Protein AF-A0A7X2D4R4-F1 (afdb_monomer_lite)

Structure (mmCIF, N/CA/C/O backbone):
data_AF-A0A7X2D4R4-F1
#
_entry.id   AF-A0A7X2D4R4-F1
#
loop_
_atom_site.group_PDB
_atom_site.id
_atom_site.type_symbol
_atom_site.label_atom_id
_atom_site.label_alt_id
_atom_site.label_comp_id
_atom_site.label_asym_id
_atom_site.label_entity_id
_atom_site.label_seq_id
_atom_site.pdbx_PDB_ins_code
_atom_site.Cartn_x
_atom_site.Cartn_y
_atom_site.Cartn_z
_atom_site.occupancy
_atom_site.B_iso_or_equiv
_atom_site.auth_seq_id
_atom_site.auth_comp_id
_atom_site.auth_asym_id
_atom_site.auth_atom_id
_atom_site.pdbx_PDB_model_num
ATOM 1 N N . MET A 1 1 ? 33.527 -30.721 21.668 1.00 37.12 1 MET A N 1
ATOM 2 C CA . MET A 1 1 ? 33.442 -31.700 20.565 1.00 37.12 1 MET A CA 1
ATOM 3 C C . MET A 1 1 ? 32.288 -32.645 20.848 1.00 37.12 1 MET A C 1
ATOM 5 O O . MET A 1 1 ? 32.502 -33.652 21.504 1.00 37.12 1 MET A O 1
ATOM 9 N N . THR A 1 2 ? 31.086 -32.308 20.381 1.00 24.09 2 THR A N 1
ATOM 10 C CA . THR A 1 2 ? 29.978 -33.268 20.263 1.00 24.09 2 THR A CA 1
ATOM 11 C C . THR A 1 2 ? 29.021 -32.726 19.207 1.00 24.09 2 THR A C 1
ATOM 13 O O . THR A 1 2 ? 28.302 -31.760 19.440 1.00 24.09 2 THR A O 1
ATOM 16 N N . SER A 1 3 ? 29.111 -33.288 18.007 1.00 21.28 3 SER A N 1
ATOM 17 C CA . SER A 1 3 ? 28.338 -32.908 16.827 1.00 21.28 3 SER A CA 1
ATOM 18 C C . SER A 1 3 ? 27.030 -33.697 16.812 1.00 21.28 3 SER A C 1
ATOM 20 O O . SER A 1 3 ? 27.071 -34.922 16.892 1.00 21.28 3 SER A O 1
ATOM 22 N N . TYR A 1 4 ? 25.888 -33.027 16.665 1.00 21.45 4 TYR A N 1
ATOM 23 C CA . TYR A 1 4 ? 24.614 -33.676 16.348 1.00 21.45 4 TYR A CA 1
ATOM 24 C C . TYR A 1 4 ? 24.105 -33.158 15.001 1.00 21.45 4 TYR A C 1
ATOM 26 O O . TYR A 1 4 ? 23.737 -31.996 14.854 1.00 21.45 4 TYR A O 1
ATOM 34 N N . HIS A 1 5 ? 24.128 -34.046 14.007 1.00 22.91 5 HIS A N 1
ATOM 35 C CA . HIS A 1 5 ? 23.509 -33.867 12.698 1.00 22.91 5 HIS A CA 1
ATOM 36 C C . HIS A 1 5 ? 22.013 -34.187 12.786 1.00 22.91 5 HIS A C 1
ATOM 38 O O . HIS A 1 5 ? 21.652 -35.283 13.213 1.00 22.91 5 HIS A O 1
ATOM 44 N N . PHE A 1 6 ? 21.153 -33.289 12.301 1.00 22.42 6 PHE A N 1
ATOM 45 C CA . PHE A 1 6 ? 19.755 -33.606 12.003 1.00 22.42 6 PHE A CA 1
ATOM 46 C C . PHE A 1 6 ? 19.573 -33.810 10.493 1.00 22.42 6 PHE A C 1
ATOM 48 O O . PHE A 1 6 ? 19.886 -32.940 9.682 1.00 22.42 6 PHE A O 1
ATOM 55 N N . ARG A 1 7 ? 19.098 -35.008 10.131 1.00 22.28 7 ARG A N 1
ATOM 56 C CA . ARG A 1 7 ? 18.704 -35.421 8.778 1.00 22.28 7 ARG A CA 1
ATOM 57 C C . ARG A 1 7 ? 17.321 -34.863 8.445 1.00 22.28 7 ARG A C 1
ATOM 59 O O . ARG A 1 7 ? 16.380 -35.062 9.207 1.00 22.28 7 ARG A O 1
ATOM 66 N N . VAL A 1 8 ? 17.192 -34.279 7.258 1.00 24.03 8 VAL A N 1
ATOM 67 C CA . VAL A 1 8 ? 15.909 -33.985 6.608 1.00 24.03 8 VAL A CA 1
ATOM 68 C C . VAL A 1 8 ? 15.404 -35.261 5.926 1.00 24.03 8 VAL A C 1
ATOM 70 O O . VAL A 1 8 ? 16.125 -35.879 5.143 1.00 24.03 8 VAL A O 1
ATOM 73 N N . SER A 1 9 ? 14.174 -35.667 6.244 1.00 24.47 9 SER A N 1
ATOM 74 C CA . SER A 1 9 ? 13.463 -36.782 5.611 1.00 24.47 9 SER A CA 1
ATOM 75 C C . SER A 1 9 ? 12.526 -36.245 4.530 1.00 24.47 9 SER A C 1
ATOM 77 O O . SER A 1 9 ? 11.587 -35.516 4.831 1.00 24.47 9 SER A O 1
ATOM 79 N N . SER A 1 10 ? 12.776 -36.630 3.279 1.00 24.28 10 SER A N 1
ATOM 80 C CA . SER A 1 10 ? 11.906 -36.427 2.118 1.00 24.28 10 SER A CA 1
ATOM 81 C C . SER A 1 10 ? 11.162 -37.722 1.779 1.00 24.28 10 SER A C 1
ATOM 83 O O . SER A 1 10 ? 11.779 -38.788 1.833 1.00 24.28 10 SER A O 1
ATOM 85 N N . ARG A 1 11 ? 9.861 -37.607 1.435 1.00 25.59 11 ARG A N 1
ATOM 86 C CA . ARG A 1 11 ? 8.926 -38.564 0.761 1.00 25.59 11 ARG A CA 1
ATOM 87 C C . ARG A 1 11 ? 7.497 -38.242 1.254 1.00 25.59 11 ARG A C 1
ATOM 89 O O . ARG A 1 11 ? 7.349 -38.016 2.443 1.00 25.59 11 ARG A O 1
ATOM 96 N N . VAL A 1 12 ? 6.394 -38.168 0.497 1.00 26.44 12 VAL A N 1
ATOM 97 C CA . VAL A 1 12 ? 5.886 -38.686 -0.804 1.00 26.44 12 VAL A CA 1
ATOM 98 C C . VAL A 1 12 ? 4.781 -37.663 -1.223 1.00 26.44 12 VAL A C 1
ATOM 100 O O . VAL A 1 12 ? 4.173 -37.073 -0.341 1.00 26.44 12 VAL A O 1
ATOM 103 N N . SER A 1 13 ? 4.455 -37.326 -2.476 1.00 27.17 13 SER A N 1
ATOM 104 C CA . SER A 1 13 ? 3.891 -38.206 -3.503 1.00 27.17 13 SER A CA 1
ATOM 105 C C . SER A 1 13 ? 3.821 -37.526 -4.880 1.00 27.17 13 SER A C 1
ATOM 107 O O . SER A 1 13 ? 3.275 -36.439 -5.040 1.00 27.17 13 SER A O 1
ATOM 109 N N . GLU A 1 14 ? 4.376 -38.211 -5.883 1.00 27.12 14 GLU A N 1
ATOM 110 C CA . GLU A 1 14 ? 4.026 -38.066 -7.296 1.00 27.12 14 GLU A CA 1
ATOM 111 C C . GLU A 1 14 ? 2.711 -38.818 -7.562 1.00 27.12 14 GLU A C 1
ATOM 113 O O . GLU A 1 14 ? 2.586 -39.990 -7.203 1.00 27.12 14 GLU A O 1
ATOM 118 N N . ALA A 1 15 ? 1.797 -38.203 -8.311 1.00 27.41 15 ALA A N 1
ATOM 119 C CA . ALA A 1 15 ? 0.863 -38.914 -9.179 1.00 27.41 15 ALA A CA 1
ATOM 120 C C . ALA A 1 15 ? 1.041 -38.369 -10.603 1.00 27.41 15 ALA A C 1
ATOM 122 O O . ALA A 1 15 ? 0.914 -37.175 -10.862 1.00 27.41 15 ALA A O 1
ATOM 123 N N . ARG A 1 16 ? 1.438 -39.264 -11.511 1.00 30.30 16 ARG A N 1
ATOM 124 C CA . ARG A 1 16 ? 1.811 -38.990 -12.903 1.00 30.30 16 ARG A CA 1
ATOM 125 C C . ARG A 1 16 ? 0.634 -39.178 -13.874 1.00 30.30 16 ARG A C 1
ATOM 127 O O . ARG A 1 16 ? -0.230 -40.015 -13.637 1.00 30.30 16 ARG A O 1
ATOM 134 N N . ARG A 1 17 ? 0.873 -38.628 -15.076 1.00 28.97 17 ARG A N 1
ATOM 135 C CA . ARG A 1 17 ? 0.458 -39.041 -16.443 1.00 28.97 17 ARG A CA 1
ATOM 136 C C . ARG A 1 17 ? -0.776 -38.307 -16.983 1.00 28.97 17 ARG A C 1
ATOM 138 O O . ARG A 1 17 ? -1.818 -38.318 -16.359 1.00 28.97 17 ARG A O 1
ATOM 145 N N . GLY A 1 18 ? -0.739 -37.714 -18.173 1.00 24.48 18 GLY A N 1
ATOM 146 C CA . GLY A 1 18 ? 0.340 -37.613 -19.154 1.00 24.48 18 GLY A CA 1
ATOM 147 C C . GLY A 1 18 ? -0.196 -37.076 -20.476 1.00 24.48 18 GLY A C 1
ATOM 148 O O . GLY A 1 18 ? -1.324 -37.392 -20.822 1.00 24.48 18 GLY A O 1
ATOM 149 N N . ILE A 1 19 ? 0.608 -36.314 -21.222 1.00 29.55 19 ILE A N 1
ATOM 150 C CA . ILE A 1 19 ? 0.409 -36.086 -22.660 1.00 29.55 19 ILE A CA 1
ATOM 151 C C . ILE A 1 19 ? 1.782 -36.080 -23.350 1.00 29.55 19 ILE A C 1
ATOM 153 O O . ILE A 1 19 ? 2.782 -35.602 -22.819 1.00 29.55 19 ILE A O 1
ATOM 157 N N . SER A 1 20 ? 1.781 -36.735 -24.506 1.00 26.33 20 SER A N 1
ATOM 158 C CA . SER A 1 20 ? 2.872 -37.198 -25.360 1.00 26.33 20 SER A CA 1
ATOM 159 C C . SER A 1 20 ? 3.825 -36.112 -25.888 1.00 26.33 20 SER A C 1
ATOM 161 O O . SER A 1 20 ? 3.402 -35.031 -26.289 1.00 26.33 20 SER A O 1
ATOM 163 N N . ARG A 1 21 ? 5.119 -36.463 -25.972 1.00 28.17 21 ARG A N 1
ATOM 164 C CA . ARG A 1 21 ? 6.150 -35.787 -26.775 1.00 28.17 21 ARG A CA 1
ATOM 165 C C . ARG A 1 21 ? 6.205 -36.405 -28.177 1.00 28.17 21 ARG A C 1
ATOM 167 O O . ARG A 1 21 ? 6.625 -37.548 -28.317 1.00 28.17 21 ARG A O 1
ATOM 174 N N . SER A 1 22 ? 5.910 -35.612 -29.202 1.00 26.92 22 SER A N 1
ATOM 175 C CA . SER A 1 22 ? 6.381 -35.764 -30.592 1.00 26.92 22 SER A CA 1
ATOM 176 C C . SER A 1 22 ? 6.018 -34.445 -31.294 1.00 26.92 22 SER A C 1
ATOM 178 O O . SER A 1 22 ? 4.856 -34.072 -31.257 1.00 26.92 22 SER A O 1
ATOM 180 N N . LEU A 1 23 ? 6.896 -33.609 -31.843 1.00 28.47 23 LEU A N 1
ATOM 181 C CA . LEU A 1 23 ? 7.904 -33.849 -32.869 1.00 28.47 23 LEU A CA 1
ATOM 182 C C . LEU A 1 23 ? 8.897 -32.670 -32.849 1.00 28.47 23 LEU A C 1
ATOM 184 O O . LEU A 1 23 ? 8.493 -31.513 -32.898 1.00 28.47 23 LEU A O 1
ATOM 188 N N . LEU A 1 24 ? 10.192 -32.974 -32.827 1.00 28.48 24 LEU A N 1
ATOM 189 C CA . LEU A 1 24 ? 11.270 -32.055 -33.191 1.00 28.48 24 LEU A CA 1
ATOM 190 C C . LEU A 1 24 ? 11.817 -32.518 -34.543 1.00 28.48 24 LEU A C 1
ATOM 192 O O . LEU A 1 24 ? 12.316 -33.638 -34.638 1.00 28.48 24 LEU A O 1
ATOM 196 N N . ARG A 1 25 ? 11.779 -31.653 -35.561 1.00 27.53 25 ARG A N 1
ATOM 197 C CA . ARG A 1 25 ? 12.776 -31.633 -36.642 1.00 27.53 25 ARG A CA 1
ATOM 198 C C . ARG A 1 25 ? 13.038 -30.186 -37.098 1.00 27.53 25 ARG A C 1
ATOM 200 O O . ARG A 1 25 ? 12.079 -29.424 -37.194 1.00 27.53 25 ARG A O 1
ATOM 207 N N . PRO A 1 26 ? 14.305 -29.810 -37.364 1.00 36.56 26 PRO A N 1
ATOM 208 C CA . PRO A 1 26 ? 14.711 -28.456 -37.737 1.00 36.56 26 PRO A CA 1
ATOM 209 C C . PRO A 1 26 ? 14.928 -28.308 -39.253 1.00 36.56 26 PRO A C 1
ATOM 211 O O . PRO A 1 26 ? 15.355 -29.262 -39.900 1.00 36.56 26 PRO A O 1
ATOM 214 N N . SER A 1 27 ? 14.738 -27.099 -39.798 1.00 29.39 27 SER A N 1
ATOM 215 C CA . SER A 1 27 ? 15.366 -26.659 -41.060 1.00 29.39 27 SER A CA 1
ATOM 216 C C . SER A 1 27 ? 15.054 -25.191 -41.392 1.00 29.39 27 SER A C 1
ATOM 218 O O . SER A 1 27 ? 13.883 -24.847 -41.530 1.00 29.39 27 SER A O 1
ATOM 220 N N . GLY A 1 28 ? 16.085 -24.368 -41.635 1.00 27.88 28 GLY A N 1
ATOM 221 C CA . GLY A 1 28 ? 15.989 -23.161 -42.482 1.00 27.88 28 GLY A CA 1
ATOM 222 C C . GLY A 1 28 ? 16.608 -21.876 -41.899 1.00 27.88 28 GLY A C 1
ATOM 223 O O . GLY A 1 28 ? 16.329 -21.579 -40.746 1.00 27.88 28 GLY A O 1
ATOM 224 N N . PRO A 1 29 ? 17.450 -21.117 -42.640 1.00 31.70 29 PRO A N 1
ATOM 225 C CA . PRO A 1 29 ? 18.524 -20.303 -42.057 1.00 31.70 29 PRO A CA 1
ATOM 226 C C . PRO A 1 29 ? 18.178 -18.834 -41.756 1.00 31.70 29 PRO A C 1
ATOM 228 O O . PRO A 1 29 ? 17.391 -18.192 -42.452 1.00 31.70 29 PRO A O 1
ATOM 231 N N . CYS A 1 30 ? 18.893 -18.285 -40.767 1.00 25.64 30 CYS A N 1
ATOM 232 C CA . CYS A 1 30 ? 18.993 -16.861 -40.456 1.00 25.64 30 CYS A CA 1
ATOM 233 C C . CYS A 1 30 ? 19.495 -16.049 -41.659 1.00 25.64 30 CYS A C 1
ATOM 235 O O . CYS A 1 30 ? 20.586 -16.297 -42.174 1.00 25.64 30 CYS A O 1
ATOM 237 N N . ARG A 1 31 ? 18.741 -15.017 -42.050 1.00 27.00 31 ARG A N 1
ATOM 238 C CA . ARG A 1 31 ? 19.250 -13.919 -42.877 1.00 27.00 31 ARG A CA 1
ATOM 239 C C . ARG A 1 31 ? 19.578 -12.729 -41.985 1.00 27.00 31 ARG A C 1
ATOM 241 O O . ARG A 1 31 ? 18.693 -12.137 -41.377 1.00 27.00 31 ARG A O 1
ATOM 248 N N . HIS A 1 32 ? 20.860 -12.385 -41.943 1.00 26.77 32 HIS A N 1
ATOM 249 C CA . HIS A 1 32 ? 21.340 -11.085 -41.496 1.00 26.77 32 HIS A CA 1
ATOM 250 C C . HIS A 1 32 ? 20.819 -9.999 -42.443 1.00 26.77 32 HIS A C 1
ATOM 252 O O . HIS A 1 32 ? 21.019 -10.095 -43.654 1.00 26.77 32 HIS A O 1
ATOM 258 N N . VAL A 1 33 ? 20.203 -8.953 -41.894 1.00 27.52 33 VAL A N 1
ATOM 259 C CA . VAL A 1 33 ? 20.010 -7.686 -42.605 1.00 27.52 33 VAL A CA 1
ATOM 260 C C . VAL A 1 33 ? 20.671 -6.589 -41.782 1.00 27.52 33 VAL A C 1
ATOM 262 O O . VAL A 1 33 ? 20.267 -6.285 -40.664 1.00 27.52 33 VAL A O 1
ATOM 265 N N . ASN A 1 34 ? 21.742 -6.058 -42.362 1.00 24.80 34 ASN A N 1
ATOM 266 C CA . ASN A 1 34 ? 22.473 -4.874 -41.941 1.00 24.80 34 ASN A CA 1
ATOM 267 C C . ASN A 1 34 ? 21.672 -3.638 -42.367 1.00 24.80 34 ASN A C 1
ATOM 269 O O . ASN A 1 34 ? 21.411 -3.493 -43.560 1.00 24.80 34 ASN A O 1
ATOM 273 N N . LEU A 1 35 ? 21.349 -2.728 -41.447 1.00 27.75 35 LEU A N 1
ATOM 274 C CA . LEU A 1 35 ? 20.969 -1.358 -41.799 1.00 27.75 35 LEU A CA 1
ATOM 275 C C . LEU A 1 35 ? 21.645 -0.373 -40.839 1.00 27.75 35 LEU A C 1
ATOM 277 O O . LEU A 1 35 ? 21.372 -0.347 -39.640 1.00 27.75 35 LEU A O 1
ATOM 281 N N . SER A 1 36 ? 22.563 0.412 -41.400 1.00 27.75 36 SER A N 1
ATOM 282 C CA . SER A 1 36 ? 23.185 1.587 -40.784 1.00 27.75 36 SER A CA 1
ATOM 283 C C . SER A 1 36 ? 22.278 2.830 -40.927 1.00 27.75 36 SER A C 1
ATOM 285 O O . SER A 1 36 ? 21.388 2.828 -41.778 1.00 27.75 36 SER A O 1
ATOM 287 N N . PRO A 1 37 ? 22.479 3.893 -40.119 1.00 31.06 37 PRO A N 1
ATOM 288 C CA . PRO A 1 37 ? 21.464 4.918 -39.852 1.00 31.06 37 PRO A CA 1
ATOM 289 C C . PRO A 1 37 ? 21.751 6.263 -40.537 1.00 31.06 37 PRO A C 1
ATOM 291 O O . PRO A 1 37 ? 22.897 6.690 -40.515 1.00 31.06 37 PRO A O 1
ATOM 294 N N . LEU A 1 38 ? 20.732 6.982 -41.031 1.00 24.83 38 LEU A N 1
ATOM 295 C CA . LEU A 1 38 ? 20.760 8.427 -41.370 1.00 24.83 38 LEU A CA 1
ATOM 296 C C . LEU A 1 38 ? 19.303 8.970 -41.496 1.00 24.83 38 LEU A C 1
ATOM 298 O O . LEU A 1 38 ? 18.406 8.167 -41.741 1.00 24.83 38 LEU A O 1
ATOM 302 N N . PRO A 1 39 ? 19.035 10.297 -41.494 1.00 26.58 39 PRO A N 1
ATOM 303 C CA . PRO A 1 39 ? 19.236 11.291 -40.432 1.00 26.58 39 PRO A CA 1
ATOM 304 C C . PRO A 1 39 ? 17.936 12.088 -40.095 1.00 26.58 39 PRO A C 1
ATOM 306 O O . PRO A 1 39 ? 16.945 12.049 -40.819 1.00 26.58 39 PRO A O 1
ATOM 309 N N . CYS A 1 40 ? 17.951 12.851 -38.995 1.00 22.72 40 CYS A N 1
ATOM 310 C CA . CYS A 1 40 ? 16.898 13.801 -38.581 1.00 22.72 40 CYS A CA 1
ATOM 311 C C . CYS A 1 40 ? 16.826 15.069 -39.461 1.00 22.72 40 CYS A C 1
ATOM 313 O O . CYS A 1 40 ? 17.884 15.534 -39.878 1.00 22.72 40 CYS A O 1
ATOM 315 N N . ALA A 1 41 ? 15.630 15.684 -39.604 1.00 24.00 41 ALA A N 1
ATOM 316 C CA . ALA A 1 41 ? 15.275 17.106 -39.317 1.00 24.00 41 ALA A CA 1
ATOM 317 C C . ALA A 1 41 ? 13.787 17.414 -39.746 1.00 24.00 41 ALA A C 1
ATOM 319 O O . ALA A 1 41 ? 13.119 16.486 -40.191 1.00 24.00 41 ALA A O 1
ATOM 320 N N . PRO A 1 42 ? 13.193 18.625 -39.563 1.00 32.38 42 PRO A N 1
ATOM 321 C CA . PRO A 1 42 ? 12.187 18.884 -38.512 1.00 32.38 42 PRO A CA 1
ATOM 322 C C . PRO A 1 42 ? 10.896 19.625 -38.966 1.00 32.38 42 PRO A C 1
ATOM 324 O O . PRO A 1 42 ? 10.883 20.301 -39.987 1.00 32.38 42 PRO A O 1
ATOM 327 N N . SER A 1 43 ? 9.837 19.603 -38.147 1.00 23.62 43 SER A N 1
ATOM 328 C CA . SER A 1 43 ? 8.766 20.630 -38.033 1.00 23.62 43 SER A CA 1
ATOM 329 C C . SER A 1 43 ? 7.692 20.120 -37.054 1.00 23.62 43 SER A C 1
ATOM 331 O O . SER A 1 43 ? 7.588 18.918 -36.851 1.00 23.62 43 SER A O 1
ATOM 333 N N . ALA A 1 44 ? 6.824 20.891 -36.405 1.00 23.98 44 ALA A N 1
ATOM 334 C CA . ALA A 1 44 ? 6.825 22.237 -35.843 1.00 23.98 44 ALA A CA 1
ATOM 335 C C . ALA A 1 44 ? 5.673 22.242 -34.795 1.00 23.98 44 ALA A C 1
ATOM 337 O O . ALA A 1 44 ? 4.728 21.468 -34.906 1.00 23.98 44 ALA A O 1
ATOM 338 N N . PHE A 1 45 ? 5.809 23.079 -33.766 1.00 23.77 45 PHE A N 1
ATOM 339 C CA . PHE A 1 45 ? 4.924 23.348 -32.605 1.00 23.77 45 PHE A CA 1
ATOM 340 C C . PHE A 1 45 ? 3.453 23.733 -32.978 1.00 23.77 45 PHE A C 1
ATOM 342 O O . PHE A 1 45 ? 3.266 24.020 -34.162 1.00 23.77 45 PHE A O 1
ATOM 349 N N . PRO A 1 46 ? 2.433 23.877 -32.059 1.00 31.69 46 PRO A N 1
ATOM 350 C CA . PRO A 1 46 ? 2.572 24.466 -30.699 1.00 31.69 46 PRO A CA 1
ATOM 351 C C . PRO A 1 46 ? 1.554 24.172 -29.517 1.00 31.69 46 PRO A C 1
ATOM 353 O O . PRO A 1 46 ? 0.428 23.736 -29.727 1.00 31.69 46 PRO A O 1
ATOM 356 N N . TRP A 1 47 ? 1.975 24.598 -28.292 1.00 24.62 47 TRP A N 1
ATOM 357 C CA . TRP A 1 47 ? 1.264 25.031 -27.030 1.00 24.62 47 TRP A CA 1
ATOM 358 C C . TRP A 1 47 ? 0.715 24.008 -25.986 1.00 24.62 47 TRP A C 1
ATOM 360 O O . TRP A 1 47 ? 0.313 22.919 -26.370 1.00 24.62 47 TRP A O 1
ATOM 370 N N . PRO A 1 48 ? 0.492 24.384 -24.688 1.00 32.62 48 PRO A N 1
ATOM 371 C CA . PRO A 1 48 ? 1.304 25.178 -23.732 1.00 32.62 48 PRO A CA 1
ATOM 372 C C . PRO A 1 48 ? 1.371 24.579 -22.288 1.00 32.62 48 PRO A C 1
ATOM 374 O O . PRO A 1 48 ? 0.385 24.045 -21.800 1.00 32.62 48 PRO A O 1
ATOM 377 N N . THR A 1 49 ? 2.457 24.807 -21.528 1.00 29.03 49 THR A N 1
ATOM 378 C CA . THR A 1 49 ? 2.461 24.812 -20.035 1.00 29.03 49 THR A CA 1
ATOM 379 C C . THR A 1 49 ? 3.659 25.613 -19.489 1.00 29.03 49 THR A C 1
ATOM 381 O O . THR A 1 49 ? 4.770 25.449 -19.988 1.00 29.03 49 THR A O 1
ATOM 384 N N . GLY A 1 50 ? 3.470 26.434 -18.447 1.00 23.12 50 GLY A N 1
ATOM 385 C CA . GLY A 1 50 ? 4.5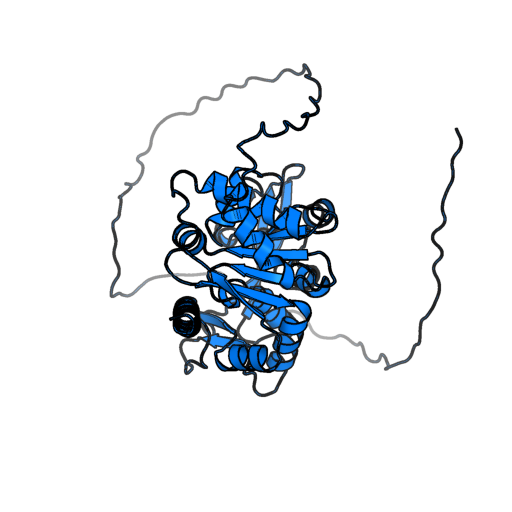44 26.915 -17.546 1.00 23.12 50 GLY A CA 1
ATOM 386 C C . GLY A 1 50 ? 4.457 26.211 -16.175 1.00 23.12 50 GLY A C 1
ATOM 387 O O . GLY A 1 50 ? 3.389 25.655 -15.907 1.00 23.12 50 GLY A O 1
ATOM 388 N N . PRO A 1 51 ? 5.509 26.206 -15.312 1.00 30.44 51 PRO A N 1
ATOM 389 C CA . PRO A 1 51 ? 6.302 27.391 -14.940 1.00 30.44 51 PRO A CA 1
ATOM 390 C C . PRO A 1 51 ? 7.856 27.265 -14.921 1.00 30.44 51 PRO A C 1
ATOM 392 O O . PRO A 1 51 ? 8.427 26.211 -14.676 1.00 30.44 51 PRO A O 1
ATOM 395 N N . VAL A 1 52 ? 8.481 28.432 -15.155 1.00 24.36 52 VAL A N 1
ATOM 396 C CA . VAL A 1 52 ? 9.800 29.018 -14.781 1.00 24.36 52 VAL A CA 1
ATOM 397 C C . VAL A 1 52 ? 11.110 28.196 -14.849 1.00 24.36 52 VAL A C 1
ATOM 399 O O . VAL A 1 52 ? 11.398 27.326 -14.036 1.00 24.36 52 VAL A O 1
ATOM 402 N N . MET A 1 53 ? 11.972 28.644 -15.777 1.00 25.05 53 MET A N 1
ATOM 403 C CA . MET A 1 53 ? 13.394 28.323 -15.986 1.00 25.05 53 MET A CA 1
ATOM 404 C C . MET A 1 53 ? 14.353 29.049 -15.017 1.00 25.05 53 MET A C 1
ATOM 406 O O . MET A 1 53 ? 14.178 30.237 -14.757 1.00 25.05 53 MET A O 1
ATOM 410 N N . MET A 1 54 ? 15.492 28.414 -14.708 1.00 21.19 54 MET A N 1
ATOM 411 C CA . MET A 1 54 ? 16.798 29.097 -14.666 1.00 21.19 54 MET A CA 1
ATOM 412 C C . MET A 1 54 ? 17.692 28.568 -15.799 1.00 21.19 54 MET A C 1
ATOM 414 O O . MET A 1 54 ? 17.818 27.363 -16.002 1.00 21.19 54 MET A O 1
ATOM 418 N N . ARG A 1 55 ? 18.276 29.496 -16.569 1.00 25.70 55 ARG A N 1
ATOM 419 C CA . ARG A 1 55 ? 19.166 29.248 -17.716 1.00 25.70 55 ARG A CA 1
ATOM 420 C C . ARG A 1 55 ? 20.586 28.929 -17.239 1.00 25.70 55 ARG A C 1
ATOM 422 O O . ARG A 1 55 ? 21.131 29.681 -16.440 1.00 25.70 55 ARG A O 1
ATOM 429 N N . VAL A 1 56 ? 21.220 27.914 -17.827 1.00 26.69 56 VAL A N 1
ATOM 430 C CA . VAL A 1 56 ? 22.675 27.693 -17.734 1.00 26.69 56 VAL A CA 1
ATOM 431 C C . VAL A 1 56 ? 23.278 27.816 -19.134 1.00 26.69 56 VAL A C 1
ATOM 433 O O . VAL A 1 56 ? 22.843 27.152 -20.074 1.00 26.69 56 VAL A O 1
ATOM 436 N N . GLY A 1 57 ? 24.231 28.740 -19.277 1.00 24.77 57 GLY A N 1
ATOM 437 C CA . GLY A 1 57 ? 24.974 29.007 -20.506 1.00 24.77 57 GLY A CA 1
ATOM 438 C C . GLY A 1 57 ? 26.068 27.969 -20.780 1.00 24.77 57 GLY A C 1
ATOM 439 O O . GLY A 1 57 ? 26.548 27.291 -19.877 1.00 24.77 57 GLY A O 1
ATOM 440 N N . ARG A 1 58 ? 26.448 27.854 -22.058 1.00 26.25 58 ARG A N 1
ATOM 441 C CA . ARG A 1 58 ? 27.499 26.957 -22.571 1.00 26.25 58 ARG A CA 1
ATOM 442 C C . ARG A 1 58 ? 28.883 27.241 -21.949 1.00 26.25 58 ARG A C 1
ATOM 444 O O . ARG A 1 58 ? 29.180 28.406 -21.683 1.00 26.25 58 ARG A O 1
ATOM 451 N N . PRO A 1 59 ? 29.762 26.229 -21.814 1.00 27.30 59 PRO A N 1
ATOM 452 C CA . PRO A 1 59 ? 31.116 26.418 -21.301 1.00 27.30 59 PRO A CA 1
ATOM 453 C C . PRO A 1 59 ? 32.065 26.993 -22.368 1.00 27.30 59 PRO A C 1
ATOM 455 O O . PRO A 1 59 ? 31.949 26.687 -23.557 1.00 27.30 59 PRO A O 1
ATOM 458 N N . ARG A 1 60 ? 33.029 27.810 -21.922 1.00 25.09 60 ARG A N 1
ATOM 459 C CA . ARG A 1 60 ? 34.244 28.188 -22.666 1.00 25.09 60 ARG A CA 1
ATOM 460 C C . ARG A 1 60 ? 35.436 27.361 -22.172 1.00 25.09 60 ARG A C 1
ATOM 462 O O . ARG A 1 60 ? 35.467 26.933 -21.025 1.00 25.09 60 ARG A O 1
ATOM 469 N N . ALA A 1 61 ? 36.381 27.152 -23.082 1.00 25.44 61 ALA A N 1
ATOM 470 C CA . ALA A 1 61 ? 37.598 26.363 -22.939 1.00 25.44 61 ALA A CA 1
ATOM 471 C C . ALA A 1 61 ? 38.660 26.980 -22.007 1.00 25.44 61 ALA A C 1
ATOM 473 O O . ALA A 1 61 ? 38.745 28.202 -21.898 1.00 25.44 61 ALA A O 1
ATOM 474 N N . GLY A 1 62 ? 39.532 26.111 -21.476 1.00 23.41 62 GLY A N 1
ATOM 475 C CA . GLY A 1 62 ? 40.897 26.438 -21.043 1.00 23.41 62 GLY A CA 1
ATOM 476 C C . GLY A 1 62 ? 41.204 26.157 -19.568 1.00 23.41 62 GLY A C 1
ATOM 477 O O . GLY A 1 62 ? 40.692 26.865 -18.711 1.00 23.41 62 GLY A O 1
ATOM 478 N N . ALA A 1 63 ? 42.058 25.156 -19.309 1.00 25.44 63 ALA A N 1
ATOM 479 C CA . ALA A 1 63 ? 43.251 25.212 -18.439 1.00 25.44 63 ALA A CA 1
ATOM 480 C C . ALA A 1 63 ? 43.583 23.845 -17.797 1.00 25.44 63 ALA A C 1
ATOM 482 O O . ALA A 1 63 ? 42.876 23.351 -16.927 1.00 25.44 63 ALA A O 1
ATOM 483 N N . GLU A 1 64 ? 44.678 23.277 -18.303 1.00 25.05 64 GLU A N 1
ATOM 484 C CA . GLU A 1 64 ? 45.778 22.579 -17.620 1.00 25.05 64 GLU A CA 1
ATOM 485 C C . GLU A 1 64 ? 45.520 21.476 -16.579 1.00 25.05 64 GLU A C 1
ATOM 487 O O . GLU A 1 64 ? 45.011 21.665 -15.478 1.00 25.05 64 GLU A O 1
ATOM 492 N N . ALA A 1 65 ? 46.054 20.307 -16.936 1.00 24.52 65 ALA A N 1
ATOM 493 C CA . ALA A 1 65 ? 46.331 19.181 -16.069 1.00 24.52 65 ALA A CA 1
ATOM 494 C C . ALA A 1 65 ? 47.522 19.457 -15.138 1.00 24.52 65 ALA A C 1
ATOM 496 O O . ALA A 1 65 ? 48.566 19.927 -15.590 1.00 24.52 65 ALA A O 1
ATOM 497 N N . ARG A 1 66 ? 47.418 19.006 -13.884 1.00 23.86 66 ARG A N 1
ATOM 498 C CA . ARG A 1 66 ? 48.551 18.444 -13.140 1.00 23.86 66 ARG A CA 1
ATOM 499 C C . ARG A 1 66 ? 48.099 17.215 -12.365 1.00 23.86 66 ARG A C 1
ATOM 501 O O . ARG A 1 66 ? 47.120 17.249 -11.626 1.00 23.86 66 ARG A O 1
ATOM 508 N N . ALA A 1 67 ? 48.819 16.132 -12.619 1.00 23.36 67 ALA A N 1
ATOM 509 C CA . ALA A 1 67 ? 48.808 14.913 -11.842 1.00 23.36 67 ALA A CA 1
ATOM 510 C C . ALA A 1 67 ? 49.626 15.139 -10.571 1.00 23.36 67 ALA A C 1
ATOM 512 O O . ALA A 1 67 ? 50.703 15.717 -10.668 1.00 23.36 67 ALA A O 1
ATOM 513 N N . ASP A 1 68 ? 49.154 14.625 -9.439 1.00 23.27 68 ASP A N 1
ATOM 514 C CA . ASP A 1 68 ? 50.032 14.266 -8.333 1.00 23.27 68 ASP A CA 1
ATOM 515 C C . ASP A 1 68 ? 49.576 12.940 -7.725 1.00 23.27 68 ASP A C 1
ATOM 517 O O . ASP A 1 68 ? 48.449 12.755 -7.261 1.00 23.27 68 ASP A O 1
ATOM 521 N N . THR A 1 69 ? 50.501 11.996 -7.812 1.00 23.41 69 THR A N 1
ATOM 522 C CA . THR A 1 69 ? 50.496 10.657 -7.242 1.00 23.41 69 THR A CA 1
ATOM 523 C C . THR A 1 69 ? 50.748 10.759 -5.744 1.00 23.41 69 THR A C 1
ATOM 525 O O . THR A 1 69 ? 51.807 11.246 -5.362 1.00 23.41 69 THR A O 1
ATOM 528 N N . VAL A 1 70 ? 49.875 10.215 -4.890 1.00 23.88 70 VAL A N 1
ATOM 529 C CA . VAL A 1 70 ? 50.287 9.813 -3.533 1.00 23.88 70 VAL A CA 1
ATOM 530 C C . VAL A 1 70 ? 49.627 8.489 -3.150 1.00 23.88 70 VAL A C 1
ATOM 532 O O . VAL A 1 70 ? 48.408 8.341 -3.139 1.00 23.88 70 VAL A O 1
ATOM 535 N N . MET A 1 71 ? 50.498 7.520 -2.873 1.00 21.94 71 MET A N 1
ATOM 536 C CA . MET A 1 71 ? 50.229 6.175 -2.376 1.00 21.94 71 MET A CA 1
ATOM 537 C C . MET A 1 71 ? 49.703 6.169 -0.930 1.00 21.94 71 MET A C 1
ATOM 539 O O . MET A 1 71 ? 49.978 7.066 -0.139 1.00 21.94 71 MET A O 1
ATOM 543 N N . SER A 1 72 ? 48.987 5.088 -0.614 1.00 24.88 72 SER A N 1
ATOM 544 C CA . SER A 1 72 ? 48.455 4.677 0.696 1.00 24.88 72 SER A CA 1
ATOM 545 C C . SER A 1 72 ? 49.506 4.641 1.826 1.00 24.88 72 SER A C 1
ATOM 547 O O . SER A 1 72 ? 50.704 4.547 1.549 1.00 24.88 72 SER A O 1
ATOM 549 N N . PRO A 1 73 ? 49.074 4.602 3.104 1.00 25.58 73 PRO A N 1
ATOM 550 C CA . PRO A 1 73 ? 49.249 3.329 3.808 1.00 25.58 73 PRO A CA 1
ATOM 551 C C . PRO A 1 73 ? 48.107 2.896 4.748 1.00 25.58 73 PRO A C 1
ATOM 553 O O . PRO A 1 73 ? 47.264 3.669 5.199 1.00 25.58 73 PRO A O 1
ATOM 556 N N . CYS A 1 74 ? 48.179 1.593 5.021 1.00 21.47 74 CYS A N 1
ATOM 557 C CA . CYS A 1 74 ? 47.365 0.710 5.846 1.00 21.47 74 CYS A CA 1
ATOM 558 C C . CYS A 1 74 ? 47.135 1.135 7.314 1.00 21.47 74 CYS A C 1
ATOM 560 O O . CYS A 1 74 ? 47.976 1.771 7.941 1.00 21.47 74 CYS A O 1
ATOM 562 N N . GLU A 1 75 ? 46.037 0.584 7.850 1.00 26.22 75 GLU A N 1
ATOM 563 C CA . GLU A 1 75 ? 45.811 0.115 9.229 1.00 26.22 75 GLU A CA 1
ATOM 564 C C . GLU A 1 75 ? 45.811 1.102 10.414 1.00 26.22 75 GLU A C 1
ATOM 566 O O . GLU A 1 75 ? 46.826 1.647 10.847 1.00 26.22 75 GLU A O 1
ATOM 571 N N . ARG A 1 76 ? 44.652 1.166 11.090 1.00 26.23 76 ARG A N 1
ATOM 572 C CA . ARG A 1 76 ? 44.492 0.667 12.471 1.00 26.23 76 ARG A CA 1
ATOM 573 C C . ARG A 1 76 ? 43.016 0.633 12.866 1.00 26.23 76 ARG A C 1
ATOM 575 O O . ARG A 1 76 ? 42.268 1.572 12.610 1.00 26.23 76 ARG A O 1
ATOM 582 N N . GLY A 1 77 ? 42.620 -0.489 13.461 1.00 25.14 77 GLY A N 1
ATOM 583 C CA . GLY A 1 77 ? 41.242 -0.822 13.789 1.00 25.14 77 GLY A CA 1
ATOM 584 C C . GLY A 1 77 ? 40.587 0.078 14.833 1.00 25.14 77 GLY A C 1
ATOM 585 O O . GLY A 1 77 ? 41.249 0.706 15.658 1.00 25.14 77 GLY A O 1
ATOM 586 N N . ARG A 1 78 ? 39.253 0.062 14.818 1.00 27.78 78 ARG A N 1
ATOM 587 C CA . ARG A 1 78 ? 38.428 0.221 16.014 1.00 27.78 78 ARG A CA 1
ATOM 588 C C . ARG A 1 78 ? 37.281 -0.768 15.956 1.00 27.78 78 ARG A C 1
ATOM 590 O O . ARG A 1 78 ? 36.656 -0.971 14.920 1.00 27.78 78 ARG A O 1
ATOM 597 N N . GLU A 1 79 ? 37.106 -1.393 17.101 1.00 25.53 79 GLU A N 1
ATOM 598 C CA . GLU A 1 79 ? 36.205 -2.478 17.419 1.00 25.53 79 GLU A CA 1
ATOM 599 C C . GLU A 1 79 ? 34.748 -2.161 17.072 1.00 25.53 79 GLU A C 1
ATOM 601 O O . GLU A 1 79 ? 34.269 -1.029 17.179 1.00 25.53 79 GLU A O 1
ATOM 606 N N . SER A 1 80 ? 34.040 -3.220 16.694 1.00 26.56 80 SER A N 1
ATOM 607 C CA . SER A 1 80 ? 32.591 -3.299 16.588 1.00 26.56 80 SER A CA 1
ATOM 608 C C . SER A 1 80 ? 31.936 -2.890 17.908 1.00 26.56 80 SER A C 1
ATOM 610 O O . SER A 1 80 ? 31.847 -3.681 18.849 1.00 26.56 80 SER A O 1
ATOM 612 N N . ARG A 1 81 ? 31.452 -1.650 17.982 1.00 24.59 81 ARG A N 1
ATOM 613 C CA . ARG A 1 81 ? 30.570 -1.215 19.063 1.00 24.59 81 ARG A CA 1
ATOM 614 C C . ARG A 1 81 ? 29.177 -1.765 18.777 1.00 24.59 81 ARG A C 1
ATOM 616 O O . ARG A 1 81 ? 28.454 -1.233 17.940 1.00 24.59 81 ARG A O 1
ATOM 623 N N . VAL A 1 82 ? 28.830 -2.844 19.474 1.00 27.28 82 VAL A N 1
ATOM 624 C CA . VAL A 1 82 ? 27.448 -3.294 19.657 1.00 27.28 82 VAL A CA 1
ATOM 625 C C . VAL A 1 82 ? 26.647 -2.082 20.139 1.00 27.28 82 VAL A C 1
ATOM 627 O O . VAL A 1 82 ? 26.891 -1.563 21.230 1.00 27.28 82 VAL A O 1
ATOM 630 N N . MET A 1 83 ? 25.759 -1.570 19.287 1.00 28.20 83 MET A N 1
ATOM 631 C CA . MET A 1 83 ? 24.802 -0.532 19.657 1.00 28.20 83 MET A CA 1
ATOM 632 C C . MET A 1 83 ? 23.827 -1.167 20.647 1.00 28.20 83 MET A C 1
ATOM 634 O O . MET A 1 83 ? 22.983 -1.972 20.265 1.00 28.20 83 MET A O 1
ATOM 638 N N . GLN A 1 84 ? 23.993 -0.846 21.927 1.00 27.75 84 GLN A N 1
ATOM 639 C CA . GLN A 1 84 ? 22.958 -1.066 22.927 1.00 27.75 84 GLN A CA 1
ATOM 640 C C . GLN A 1 84 ? 21.725 -0.259 22.518 1.00 27.75 84 GLN A C 1
ATOM 642 O O . GLN A 1 84 ? 21.829 0.935 22.232 1.00 27.75 84 GLN A O 1
ATOM 647 N N . GLU A 1 85 ? 20.575 -0.928 22.483 1.00 33.22 85 GLU A N 1
ATOM 648 C CA . GLU A 1 85 ? 19.264 -0.302 22.365 1.00 33.22 85 GLU A CA 1
ATOM 649 C C . GLU A 1 85 ? 19.125 0.784 23.435 1.00 33.22 85 GLU A C 1
ATOM 651 O O . GLU A 1 85 ? 19.090 0.512 24.635 1.00 33.22 85 GLU A O 1
ATOM 656 N N . SER A 1 86 ? 19.063 2.039 22.999 1.00 28.12 86 SER A N 1
ATOM 657 C CA . SER A 1 86 ? 18.642 3.136 23.855 1.00 28.12 86 SER A CA 1
ATOM 658 C C . SER A 1 86 ? 17.125 3.064 23.993 1.00 28.12 86 SER A C 1
ATOM 660 O O . SER A 1 86 ? 16.391 3.419 23.068 1.00 28.12 86 SER A O 1
ATOM 662 N N . THR A 1 87 ? 16.656 2.598 25.144 1.00 28.25 87 THR A N 1
ATOM 663 C CA . THR A 1 87 ? 15.262 2.710 25.571 1.00 28.25 87 THR A CA 1
ATOM 664 C C . THR A 1 87 ? 14.838 4.183 25.506 1.00 28.25 87 THR A C 1
ATOM 666 O O . THR A 1 87 ? 15.526 5.023 26.096 1.00 28.25 87 THR A O 1
ATOM 669 N N . PRO A 1 88 ? 13.733 4.550 24.831 1.00 34.09 88 PRO A N 1
ATOM 670 C CA . PRO A 1 88 ? 13.232 5.912 24.903 1.00 34.09 88 PRO A CA 1
ATOM 671 C C . PRO A 1 88 ? 12.759 6.178 26.332 1.00 34.09 88 PRO A C 1
ATOM 673 O O . PRO A 1 88 ? 11.840 5.531 26.834 1.00 34.09 88 PRO A O 1
ATOM 676 N N . THR A 1 89 ? 13.415 7.125 26.994 1.00 33.41 89 THR A N 1
ATOM 677 C CA . THR A 1 89 ? 12.992 7.683 28.277 1.00 33.41 89 THR A CA 1
ATOM 678 C C . THR A 1 89 ? 11.577 8.241 28.156 1.00 33.41 89 THR A C 1
ATOM 680 O O . THR A 1 89 ? 11.266 8.973 27.215 1.00 33.41 89 THR A O 1
ATOM 683 N N . GLY A 1 90 ? 10.731 7.841 29.106 1.00 38.00 90 GLY A N 1
ATOM 684 C CA . GLY A 1 90 ? 9.284 8.006 29.081 1.00 38.00 90 GLY A CA 1
ATOM 685 C C . GLY A 1 90 ? 8.806 9.440 28.872 1.00 38.00 90 GLY A C 1
ATOM 686 O O . GLY A 1 90 ? 9.165 10.350 29.612 1.00 38.00 90 GLY A O 1
ATOM 687 N N . GLY A 1 91 ? 7.925 9.593 27.885 1.00 33.53 91 GLY A N 1
ATOM 688 C CA . GLY A 1 91 ? 6.904 10.631 27.869 1.00 33.53 91 GLY A CA 1
ATOM 689 C C . GLY A 1 91 ? 5.592 10.018 28.355 1.00 33.53 91 GLY A C 1
ATOM 690 O O . GLY A 1 91 ? 5.128 9.044 27.767 1.00 33.53 91 GLY A O 1
ATOM 691 N N . GLU A 1 92 ? 5.083 10.565 29.454 1.00 35.88 92 GLU A N 1
ATOM 692 C CA . GLU A 1 92 ? 3.758 10.415 30.071 1.00 35.88 92 GLU A CA 1
ATOM 693 C C . GLU A 1 92 ? 2.799 9.394 29.427 1.00 35.88 92 GLU A C 1
ATOM 695 O O . GLU A 1 92 ? 2.162 9.624 28.401 1.00 35.88 92 GLU A O 1
ATOM 700 N N . THR A 1 93 ? 2.648 8.254 30.100 1.00 42.97 93 THR A N 1
ATOM 701 C CA . THR A 1 93 ? 1.603 7.259 29.853 1.00 42.97 93 THR A CA 1
ATOM 702 C C . THR A 1 93 ? 0.291 7.726 30.488 1.00 42.97 93 THR A C 1
ATOM 704 O O . THR A 1 93 ? -0.056 7.307 31.591 1.00 42.97 93 THR A O 1
ATOM 707 N N . GLY A 1 94 ? -0.421 8.627 29.815 1.00 39.03 94 GLY A N 1
ATOM 708 C CA . GLY A 1 94 ? -1.798 8.997 30.149 1.00 39.03 94 GLY A CA 1
ATOM 709 C C . GLY A 1 94 ? -2.798 8.290 29.234 1.00 39.03 94 GLY A C 1
ATOM 710 O O . GLY A 1 94 ? -2.490 7.987 28.083 1.00 39.03 94 GLY A O 1
ATOM 711 N N . ALA A 1 95 ? -4.020 8.068 29.716 1.00 45.72 95 ALA A N 1
ATOM 712 C CA . ALA A 1 95 ? -5.155 7.569 28.930 1.00 45.72 95 ALA A CA 1
ATOM 713 C C . ALA A 1 95 ? -5.567 8.493 27.751 1.00 45.72 95 ALA A C 1
ATOM 715 O O . ALA A 1 95 ? -6.477 8.150 26.999 1.00 45.72 95 ALA A O 1
ATOM 716 N N . ASP A 1 96 ? -4.857 9.610 27.560 1.00 59.72 96 ASP A N 1
ATOM 717 C CA . ASP A 1 96 ? -5.126 10.679 26.597 1.00 59.72 96 ASP A CA 1
ATOM 718 C C . ASP A 1 96 ? -4.237 10.643 25.337 1.00 59.72 96 ASP A C 1
ATOM 720 O O . ASP A 1 96 ? -4.235 11.610 24.583 1.00 59.72 96 ASP A O 1
ATOM 724 N N . ASP A 1 97 ? -3.478 9.571 25.061 1.00 80.19 97 ASP A N 1
ATOM 725 C CA . ASP A 1 97 ? -2.730 9.456 23.794 1.00 80.19 97 ASP A CA 1
ATOM 726 C C . ASP A 1 97 ? -3.697 9.163 22.621 1.00 80.19 97 ASP A C 1
ATOM 728 O O . ASP A 1 97 ? -4.158 8.018 22.471 1.00 80.19 97 ASP A O 1
ATOM 732 N N . PRO A 1 98 ? -4.000 10.149 21.746 1.00 81.25 98 PRO A N 1
ATOM 733 C CA . PRO A 1 98 ? -4.963 9.969 20.663 1.00 81.25 98 PRO A CA 1
ATOM 734 C C . PRO A 1 98 ? -4.502 8.917 19.647 1.00 81.25 98 PRO A C 1
ATOM 736 O O . PRO A 1 98 ? -5.335 8.313 18.972 1.00 81.25 98 PRO A O 1
ATOM 739 N N . VAL A 1 99 ? -3.195 8.656 19.547 1.00 86.31 99 VAL A N 1
ATOM 740 C CA . VAL A 1 99 ? -2.614 7.689 18.608 1.00 86.31 99 VAL A CA 1
ATOM 741 C C . VAL A 1 99 ? -2.782 6.271 19.127 1.00 86.31 99 VAL A C 1
ATOM 743 O O . VAL A 1 99 ? -3.195 5.387 18.377 1.00 86.31 99 VAL A O 1
ATOM 746 N N . ARG A 1 100 ? -2.543 6.050 20.423 1.00 87.44 100 ARG A N 1
ATOM 747 C CA . ARG A 1 100 ? -2.843 4.765 21.068 1.00 87.44 100 ARG A CA 1
ATOM 748 C C . ARG A 1 100 ? -4.343 4.474 21.021 1.00 87.44 100 ARG A C 1
ATOM 750 O O . ARG A 1 100 ? -4.738 3.357 20.697 1.00 87.44 100 ARG A O 1
ATOM 757 N N . ALA A 1 101 ? -5.179 5.479 21.286 1.00 88.25 101 ALA A N 1
ATOM 758 C CA . ALA A 1 101 ? -6.630 5.344 21.211 1.00 88.25 101 ALA A CA 1
ATOM 759 C C . ALA A 1 101 ? -7.128 5.092 19.774 1.00 88.25 101 ALA A C 1
ATOM 761 O O . ALA A 1 101 ? -8.120 4.385 19.583 1.00 88.25 101 ALA A O 1
ATOM 762 N N . LEU A 1 102 ? -6.461 5.656 18.762 1.00 90.75 102 LEU A N 1
ATOM 763 C CA . LEU A 1 102 ? -6.696 5.338 17.354 1.00 90.75 102 LEU A CA 1
ATOM 764 C C . LEU A 1 102 ? -6.314 3.884 17.061 1.00 90.75 102 LEU A C 1
ATOM 766 O O . LEU A 1 102 ? -7.166 3.128 16.606 1.00 90.75 102 LEU A O 1
ATOM 770 N N . ALA A 1 103 ? -5.080 3.473 17.363 1.00 91.50 103 ALA A N 1
ATOM 771 C CA . ALA A 1 103 ? -4.594 2.120 17.087 1.00 91.50 103 ALA A CA 1
ATOM 772 C C . ALA A 1 103 ? -5.464 1.044 17.756 1.00 91.50 103 ALA A C 1
ATOM 774 O O . ALA A 1 103 ? -5.848 0.072 17.107 1.00 91.50 103 ALA A O 1
ATOM 775 N N . ALA A 1 104 ? -5.875 1.257 19.011 1.00 91.50 104 ALA A N 1
ATOM 776 C CA . ALA A 1 104 ? -6.772 0.350 19.724 1.00 91.50 104 ALA A CA 1
ATOM 777 C C . ALA A 1 104 ? -8.129 0.169 19.020 1.00 91.50 104 ALA A C 1
ATOM 779 O O . ALA A 1 104 ? -8.703 -0.919 19.053 1.00 91.50 104 ALA A O 1
ATOM 780 N N . ARG A 1 105 ? -8.639 1.205 18.339 1.00 92.88 105 ARG A N 1
ATOM 781 C CA . ARG A 1 105 ? -9.868 1.112 17.531 1.00 92.88 105 ARG A CA 1
ATOM 782 C C . ARG A 1 105 ? -9.669 0.357 16.220 1.00 92.88 105 ARG A C 1
ATOM 784 O O . ARG A 1 105 ? -10.647 -0.137 15.674 1.00 92.88 105 ARG A O 1
ATOM 791 N N . LEU A 1 106 ? -8.432 0.222 15.738 1.00 92.12 106 LEU A N 1
ATOM 792 C CA . LEU A 1 106 ? -8.110 -0.568 14.542 1.00 92.12 106 LEU A CA 1
ATOM 793 C C . LEU A 1 106 ? -7.981 -2.062 14.838 1.00 92.12 106 LEU A C 1
ATOM 795 O O . LEU A 1 106 ? -7.882 -2.862 13.911 1.00 92.12 106 LEU A O 1
ATOM 799 N N . ARG A 1 107 ? -8.034 -2.461 16.113 1.00 89.62 107 ARG A N 1
ATOM 800 C CA . ARG A 1 107 ? -7.938 -3.854 16.558 1.00 89.62 107 ARG A CA 1
ATOM 801 C C . ARG A 1 107 ? -8.834 -4.846 15.791 1.00 89.62 107 ARG A C 1
ATOM 803 O O . ARG A 1 107 ? -8.342 -5.942 15.537 1.00 89.62 107 ARG A O 1
ATOM 810 N N . PRO A 1 108 ? -10.081 -4.524 15.379 1.00 89.81 108 PRO A N 1
ATOM 811 C CA . PRO A 1 108 ? -10.884 -5.430 14.551 1.00 89.81 108 PRO A CA 1
ATOM 812 C C . PRO A 1 108 ? -10.255 -5.749 13.184 1.00 89.81 108 PRO A C 1
ATOM 814 O O . PRO A 1 108 ? -10.470 -6.832 12.653 1.00 89.81 108 PRO A O 1
ATOM 817 N N . LEU A 1 109 ? -9.447 -4.839 12.628 1.00 88.25 109 LEU A N 1
ATOM 818 C CA . LEU A 1 109 ? -8.715 -5.051 11.372 1.00 88.25 109 LEU A CA 1
ATOM 819 C C . LEU A 1 109 ? -7.360 -5.741 11.591 1.00 88.25 109 LEU A C 1
ATOM 821 O O . LEU A 1 109 ? -6.837 -6.358 10.665 1.00 88.25 109 LEU A O 1
ATOM 825 N N . LEU A 1 110 ? -6.811 -5.659 12.808 1.00 83.56 110 LEU A N 1
ATOM 826 C CA . LEU A 1 110 ? -5.478 -6.140 13.196 1.00 83.56 110 LEU A CA 1
ATOM 827 C C . LEU A 1 110 ? -5.480 -7.557 13.809 1.00 83.56 110 LEU A C 1
ATOM 829 O O . LEU A 1 110 ? -4.630 -7.870 14.640 1.00 83.56 110 LEU A O 1
ATOM 833 N N . ARG A 1 111 ? -6.457 -8.412 13.474 1.00 67.31 111 ARG A N 1
ATOM 834 C CA . ARG A 1 111 ? -6.595 -9.770 14.056 1.00 67.31 111 ARG A CA 1
ATOM 835 C C . ARG A 1 111 ? -6.941 -10.865 13.043 1.00 67.31 111 ARG A C 1
ATOM 837 O O . ARG A 1 111 ? -7.520 -11.884 13.409 1.00 67.31 111 ARG A O 1
ATOM 844 N N . ALA A 1 112 ? -6.596 -10.658 11.775 1.00 61.91 112 ALA A N 1
ATOM 845 C CA . ALA A 1 112 ? -6.755 -11.679 10.742 1.00 61.91 112 ALA A CA 1
ATOM 846 C C . ALA A 1 112 ? -5.666 -12.774 10.859 1.00 61.91 112 ALA A C 1
ATOM 848 O O . ALA A 1 112 ? -4.588 -12.509 11.403 1.00 61.91 112 ALA A O 1
ATOM 849 N N . PRO A 1 113 ? -5.906 -13.998 10.352 1.00 49.19 113 PRO A N 1
ATOM 850 C CA . PRO A 1 113 ? -4.839 -14.977 10.136 1.00 49.19 113 PRO A CA 1
ATOM 851 C C . PRO A 1 113 ? -3.747 -14.381 9.225 1.00 49.19 113 PRO A C 1
ATOM 853 O O . PRO A 1 113 ? -4.075 -13.628 8.318 1.00 49.19 113 PRO A O 1
ATOM 856 N N . GLY A 1 114 ? -2.464 -14.702 9.446 1.00 59.75 114 GLY A N 1
ATOM 857 C CA . GLY A 1 114 ? -1.378 -14.323 8.518 1.00 59.75 114 GLY A CA 1
ATOM 858 C C . GLY A 1 114 ? -0.420 -13.203 8.952 1.00 59.75 114 GLY A C 1
ATOM 859 O O . GLY A 1 114 ? 0.418 -12.817 8.150 1.00 59.75 114 GLY A O 1
ATOM 860 N N . THR A 1 115 ? -0.499 -12.709 10.198 1.00 81.81 115 THR A N 1
ATOM 861 C CA . THR A 1 115 ? 0.493 -11.859 10.921 1.00 81.81 115 THR A CA 1
ATOM 862 C C . THR A 1 115 ? 1.065 -10.611 10.226 1.00 81.81 115 THR A C 1
ATOM 864 O O . THR A 1 115 ? 1.886 -9.911 10.821 1.00 81.81 115 THR A O 1
ATOM 867 N N . LEU A 1 116 ? 0.628 -10.276 9.013 1.00 94.38 116 LEU A N 1
ATOM 868 C CA . LEU A 1 116 ? 1.163 -9.191 8.203 1.00 94.38 116 LEU A CA 1
ATOM 869 C C . LEU A 1 116 ? 0.119 -8.126 7.898 1.00 94.38 116 LEU A C 1
ATOM 871 O O . LEU A 1 116 ? -0.955 -8.401 7.364 1.00 94.38 116 LEU A O 1
ATOM 875 N N . TYR A 1 117 ? 0.511 -6.882 8.145 1.00 96.38 117 TYR A N 1
ATOM 876 C CA . TYR A 1 117 ? -0.298 -5.700 7.902 1.00 96.38 117 TYR A CA 1
ATOM 877 C C . TYR A 1 117 ? 0.452 -4.758 6.976 1.00 96.38 117 TYR A C 1
ATOM 879 O O . TYR A 1 117 ? 1.466 -4.188 7.366 1.00 96.38 117 TYR A O 1
ATOM 887 N N . TRP A 1 118 ? -0.049 -4.543 5.765 1.00 97.56 118 TRP A N 1
ATOM 888 C CA . TRP A 1 118 ? 0.419 -3.443 4.930 1.00 97.56 118 TRP A CA 1
ATOM 889 C C . TRP A 1 118 ? -0.376 -2.192 5.282 1.00 97.56 118 TRP A C 1
ATOM 891 O O . TRP A 1 118 ? -1.559 -2.093 4.983 1.00 97.56 118 TRP A O 1
ATOM 901 N N . VAL A 1 119 ? 0.281 -1.218 5.905 1.00 97.88 119 VAL A N 1
ATOM 902 C CA . VAL A 1 119 ? -0.333 0.036 6.331 1.00 97.88 119 VAL A CA 1
ATOM 903 C C . VAL A 1 119 ? 0.013 1.167 5.360 1.00 97.88 119 VAL A C 1
ATOM 905 O O . VAL A 1 119 ? 1.181 1.463 5.099 1.00 97.88 119 VAL A O 1
ATOM 908 N N . SER A 1 120 ? -1.024 1.826 4.848 1.00 97.69 120 SER A N 1
ATOM 909 C CA . SER A 1 120 ? -0.948 3.063 4.071 1.00 97.69 120 SER A CA 1
ATOM 910 C C . SER A 1 120 ? -1.697 4.166 4.807 1.00 97.69 120 SER A C 1
ATOM 912 O O . SER A 1 120 ? -2.754 3.923 5.387 1.00 97.69 120 SER A O 1
ATOM 914 N N . VAL A 1 121 ? -1.151 5.382 4.810 1.00 97.94 121 VAL A N 1
ATOM 915 C CA . VAL A 1 121 ? -1.669 6.482 5.632 1.00 97.94 121 VAL A CA 1
ATOM 916 C C . VAL A 1 121 ? -1.693 7.772 4.826 1.00 97.94 121 VAL A C 1
ATOM 918 O O . VAL A 1 121 ? -0.652 8.241 4.359 1.00 97.94 121 VAL A O 1
ATOM 921 N N . ASP A 1 122 ? -2.864 8.402 4.736 1.00 97.19 122 ASP A N 1
ATOM 922 C CA . ASP A 1 122 ? -2.950 9.823 4.411 1.00 97.19 122 ASP A CA 1
ATOM 923 C C . ASP A 1 122 ? -2.583 10.604 5.668 1.00 97.19 122 ASP A C 1
ATOM 925 O O . ASP A 1 122 ? -3.397 10.848 6.564 1.00 97.19 122 ASP A O 1
ATOM 929 N N . PHE A 1 123 ? -1.307 10.968 5.736 1.00 95.94 123 PHE A N 1
ATOM 930 C CA . PHE A 1 123 ? -0.743 11.596 6.919 1.00 95.94 123 PHE A CA 1
ATOM 931 C C . PHE A 1 123 ? -1.337 12.984 7.197 1.00 95.94 123 PHE A C 1
ATOM 933 O O . PHE A 1 123 ? -1.423 13.396 8.350 1.00 95.94 123 PHE A O 1
ATOM 940 N N . MET A 1 124 ? -1.806 13.696 6.167 1.00 94.69 124 MET A N 1
ATOM 941 C CA . MET A 1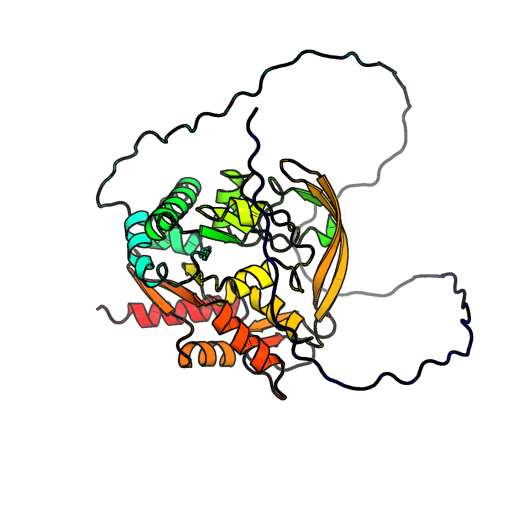 124 ? -2.447 15.000 6.350 1.00 94.69 124 MET A CA 1
ATOM 942 C C . MET A 1 124 ? -3.842 14.849 6.948 1.00 94.69 124 MET A C 1
ATOM 944 O O . MET A 1 124 ? -4.216 15.604 7.848 1.00 94.69 124 MET A O 1
ATOM 948 N N . THR A 1 125 ? -4.598 13.855 6.483 1.00 95.12 125 THR A N 1
ATOM 949 C CA . THR A 1 125 ? -5.882 13.496 7.089 1.00 95.12 125 THR A CA 1
ATOM 950 C C . THR A 1 125 ? -5.683 13.012 8.530 1.00 95.12 125 THR A C 1
ATOM 952 O O . THR A 1 125 ? -6.393 13.480 9.419 1.00 95.12 125 THR A O 1
ATOM 955 N N . LEU A 1 126 ? -4.663 12.192 8.803 1.00 95.44 126 LEU A N 1
ATOM 956 C CA . LEU A 1 126 ? -4.319 11.771 10.166 1.00 95.44 126 LEU A CA 1
ATOM 957 C C . LEU A 1 126 ? -4.013 12.965 11.087 1.00 95.44 126 LEU A C 1
ATOM 959 O O . LEU A 1 126 ? -4.597 13.063 12.164 1.00 95.44 126 LEU A O 1
ATOM 963 N N . LEU A 1 127 ? -3.138 13.890 10.673 1.00 94.75 127 LEU A N 1
ATOM 964 C CA . LEU A 1 127 ? -2.814 15.102 11.441 1.00 94.75 127 LEU A CA 1
ATOM 965 C C . LEU A 1 127 ? -4.071 15.931 11.740 1.00 94.75 127 LEU A C 1
ATOM 967 O O . LEU A 1 127 ? -4.278 16.383 12.865 1.00 94.75 127 LEU A O 1
ATOM 971 N N . ARG A 1 128 ? -4.936 16.108 10.735 1.00 92.69 128 ARG A N 1
ATOM 972 C CA . ARG A 1 128 ? -6.176 16.879 10.868 1.00 92.69 128 ARG A CA 1
ATOM 973 C C . ARG A 1 128 ? -7.137 16.256 11.878 1.00 92.69 128 ARG A C 1
ATOM 975 O O . ARG A 1 128 ? -7.673 16.988 12.711 1.00 92.69 128 ARG A O 1
ATOM 982 N N . GLU A 1 129 ? -7.350 14.943 11.805 1.00 91.38 129 GLU A N 1
ATOM 983 C CA . GLU A 1 129 ? -8.337 14.259 12.646 1.00 91.38 129 GLU A CA 1
ATOM 984 C C . GLU A 1 129 ? -7.828 13.961 14.058 1.00 91.38 129 GLU A C 1
ATOM 986 O O . GLU A 1 129 ? -8.619 13.982 14.997 1.00 91.38 129 GLU A O 1
ATOM 991 N N . THR A 1 130 ? -6.521 13.760 14.239 1.00 90.38 130 THR A N 1
ATOM 992 C CA . THR A 1 130 ? -5.908 13.631 15.576 1.00 90.38 130 THR A CA 1
ATOM 993 C C . THR A 1 130 ? -5.679 14.984 16.249 1.00 90.38 130 THR A C 1
ATOM 995 O O . THR A 1 130 ? -5.544 15.055 17.466 1.00 90.38 130 THR A O 1
ATOM 998 N N . GLY A 1 131 ? -5.622 16.073 15.474 1.00 90.88 131 GLY A N 1
ATOM 999 C CA . GLY A 1 131 ? -5.260 17.396 15.976 1.00 90.88 131 GLY A CA 1
ATOM 1000 C C . GLY A 1 131 ? -3.784 17.532 16.358 1.00 90.88 131 GLY A C 1
ATOM 1001 O O . GLY A 1 131 ? -3.426 18.528 16.987 1.00 90.88 131 GLY A O 1
ATOM 1002 N N . TRP A 1 132 ? -2.945 16.562 15.984 1.00 91.44 132 TRP A N 1
ATOM 1003 C CA . TRP A 1 132 ? -1.523 16.549 16.307 1.00 91.44 132 TRP A CA 1
ATOM 1004 C C . TRP A 1 132 ? -0.791 17.718 15.623 1.00 91.44 132 TRP A C 1
ATOM 1006 O O . TRP A 1 132 ? -1.056 18.011 14.450 1.00 91.44 132 TRP A O 1
ATOM 1016 N N . PRO A 1 133 ? 0.127 18.416 16.315 1.00 92.06 133 PRO A N 1
ATOM 1017 C CA . PRO A 1 133 ? 0.805 19.574 15.744 1.00 92.06 133 PRO A CA 1
ATOM 1018 C C . PRO A 1 133 ? 1.708 19.170 14.559 1.00 92.06 133 PRO A C 1
ATOM 1020 O O . PRO A 1 133 ? 2.560 18.297 14.720 1.00 92.06 133 PRO A O 1
ATOM 1023 N N . PRO A 1 134 ? 1.615 19.833 13.384 1.00 92.12 134 PRO A N 1
ATOM 1024 C CA . PRO A 1 134 ? 2.407 19.470 12.200 1.00 92.12 134 PRO A CA 1
ATOM 1025 C C . PRO A 1 134 ? 3.927 19.480 12.413 1.00 92.12 134 PRO A C 1
ATOM 1027 O O . PRO A 1 134 ? 4.642 18.707 11.788 1.00 92.12 134 PRO A O 1
ATOM 1030 N N . ARG A 1 135 ? 4.424 20.325 13.326 1.00 93.56 135 ARG A N 1
ATOM 1031 C CA . ARG A 1 135 ? 5.845 20.380 13.720 1.00 93.56 135 ARG A CA 1
ATOM 1032 C C . ARG A 1 135 ? 6.355 19.104 14.405 1.00 93.56 135 ARG A C 1
ATOM 1034 O O . ARG A 1 135 ? 7.557 18.922 14.513 1.00 93.56 135 ARG A O 1
ATOM 1041 N N . GLU A 1 136 ? 5.455 18.243 14.871 1.00 94.00 136 GLU A N 1
ATOM 1042 C CA . GLU A 1 136 ? 5.763 16.971 15.536 1.00 94.00 136 GLU A CA 1
ATOM 1043 C C . GLU A 1 136 ? 5.286 15.779 14.686 1.00 94.00 136 GLU A C 1
ATOM 1045 O O . GLU A 1 136 ? 5.033 14.694 15.210 1.00 94.00 136 GLU A O 1
ATOM 1050 N N . ALA A 1 137 ? 5.155 15.975 13.367 1.00 94.62 137 ALA A N 1
ATOM 1051 C CA . ALA A 1 137 ? 4.749 14.945 12.412 1.00 94.62 137 ALA A CA 1
ATOM 1052 C C . ALA A 1 137 ? 5.641 13.693 12.472 1.00 94.62 137 ALA A C 1
ATOM 1054 O O . ALA A 1 137 ? 5.120 12.579 12.497 1.00 94.62 137 ALA A O 1
ATOM 1055 N N . ASP A 1 138 ? 6.962 13.860 12.585 1.00 94.75 138 ASP A N 1
ATOM 1056 C CA . ASP A 1 138 ? 7.897 12.732 12.686 1.00 94.75 138 ASP A CA 1
ATOM 1057 C C . ASP A 1 138 ? 7.645 11.894 13.949 1.00 94.75 138 ASP A C 1
ATOM 1059 O O . ASP A 1 138 ? 7.653 10.663 13.908 1.00 94.75 138 ASP A O 1
ATOM 1063 N N . ALA A 1 139 ? 7.359 12.559 15.074 1.00 94.50 139 ALA A N 1
ATOM 1064 C CA . ALA A 1 139 ? 7.028 11.890 16.328 1.00 94.50 139 ALA A CA 1
ATOM 1065 C C . ALA A 1 139 ? 5.676 11.167 16.246 1.00 94.50 139 ALA A C 1
ATOM 1067 O O . ALA A 1 139 ? 5.535 10.077 16.797 1.00 94.50 139 ALA A O 1
ATOM 1068 N N . LEU A 1 140 ? 4.693 11.733 15.537 1.00 95.75 140 LEU A N 1
ATOM 1069 C CA . LEU A 1 140 ? 3.417 11.067 15.274 1.00 95.75 140 LEU A CA 1
ATOM 1070 C C . LEU A 1 140 ? 3.598 9.811 14.416 1.00 95.75 140 LEU A C 1
ATOM 1072 O O . LEU A 1 140 ? 3.006 8.781 14.728 1.00 95.75 140 LEU A O 1
ATOM 1076 N N . ALA A 1 141 ? 4.405 9.877 13.354 1.00 97.25 141 ALA A N 1
ATOM 1077 C CA . ALA A 1 141 ? 4.675 8.718 12.505 1.00 97.25 141 ALA A CA 1
ATOM 1078 C C . ALA A 1 141 ? 5.294 7.576 13.321 1.00 97.25 141 ALA A C 1
ATOM 1080 O O . ALA A 1 141 ? 4.831 6.437 13.253 1.00 97.25 141 ALA A O 1
ATOM 1081 N N . ASP A 1 142 ? 6.282 7.904 14.154 1.00 97.19 142 ASP A N 1
ATOM 1082 C CA . ASP A 1 142 ? 6.923 6.941 15.039 1.00 97.19 142 ASP A CA 1
ATOM 1083 C C . ASP A 1 142 ? 5.952 6.334 16.060 1.00 97.19 142 ASP A C 1
ATOM 1085 O O . ASP A 1 142 ? 5.867 5.114 16.208 1.00 97.19 142 ASP A O 1
ATOM 1089 N N . ARG A 1 143 ? 5.163 7.176 16.737 1.00 96.62 143 ARG A N 1
ATOM 1090 C CA . ARG A 1 143 ? 4.166 6.719 17.715 1.00 96.62 143 ARG A CA 1
ATOM 1091 C C . ARG A 1 143 ? 3.098 5.846 17.073 1.00 96.62 143 ARG A C 1
ATOM 1093 O O . ARG A 1 143 ? 2.722 4.837 17.664 1.00 96.62 143 ARG A O 1
ATOM 1100 N N . LEU A 1 144 ? 2.634 6.196 15.872 1.00 97.38 144 LEU A N 1
ATOM 1101 C CA . LEU A 1 144 ? 1.649 5.400 15.145 1.00 97.38 144 LEU A CA 1
ATOM 1102 C C . LEU A 1 144 ? 2.204 4.013 14.821 1.00 97.38 144 LEU A C 1
ATOM 1104 O O . LEU A 1 144 ? 1.516 3.028 15.071 1.00 97.38 144 LEU A O 1
ATOM 1108 N N . LEU A 1 145 ? 3.442 3.921 14.326 1.00 97.94 145 LEU A N 1
ATOM 1109 C CA . LEU A 1 145 ? 4.088 2.635 14.059 1.00 97.94 145 LEU A CA 1
ATOM 1110 C C . LEU A 1 145 ? 4.132 1.755 15.318 1.00 97.94 145 LEU A C 1
ATOM 1112 O O . LEU A 1 145 ? 3.692 0.608 15.279 1.00 97.94 145 LEU A O 1
ATOM 1116 N N . HIS A 1 146 ? 4.611 2.291 16.443 1.00 97.12 146 HIS A N 1
ATOM 1117 C CA . HIS A 1 146 ? 4.708 1.528 17.690 1.00 97.12 146 HIS A CA 1
ATOM 1118 C C . HIS A 1 146 ? 3.337 1.140 18.251 1.00 97.12 146 HIS A C 1
ATOM 1120 O O . HIS A 1 146 ? 3.176 0.032 18.759 1.00 97.12 146 HIS A O 1
ATOM 1126 N N . ALA A 1 147 ? 2.338 2.018 18.141 1.00 96.12 147 ALA A N 1
ATOM 1127 C CA . ALA A 1 147 ? 0.976 1.713 18.562 1.00 96.12 147 ALA A CA 1
ATOM 1128 C C . ALA A 1 147 ? 0.354 0.600 17.700 1.00 96.12 147 ALA A C 1
ATOM 1130 O O . ALA A 1 147 ? -0.277 -0.306 18.238 1.00 96.12 147 ALA A O 1
ATOM 1131 N N . LEU A 1 148 ? 0.580 0.622 16.382 1.00 95.50 148 LEU A N 1
ATOM 1132 C CA . LEU A 1 148 ? 0.141 -0.438 15.471 1.00 95.50 148 LEU A CA 1
ATOM 1133 C C . LEU A 1 148 ? 0.831 -1.771 15.773 1.00 95.50 148 LEU A C 1
ATOM 1135 O O . LEU A 1 148 ? 0.153 -2.790 15.830 1.00 95.50 148 LEU A O 1
ATOM 1139 N N . LEU A 1 149 ? 2.146 -1.773 16.014 1.00 95.00 149 LEU A N 1
ATOM 1140 C CA . LEU A 1 149 ? 2.888 -2.978 16.404 1.00 95.00 149 LEU A CA 1
ATOM 1141 C C . LEU A 1 149 ? 2.392 -3.545 17.741 1.00 95.00 149 LEU A C 1
ATOM 1143 O O . LEU A 1 149 ? 2.197 -4.751 17.864 1.00 95.00 149 LEU A O 1
ATOM 1147 N N . ALA A 1 150 ? 2.129 -2.683 18.727 1.00 93.88 150 ALA A N 1
ATOM 1148 C CA . ALA A 1 150 ? 1.589 -3.105 20.016 1.00 93.88 150 ALA A CA 1
ATOM 1149 C C . ALA A 1 150 ? 0.203 -3.760 19.878 1.00 93.88 150 ALA A C 1
ATOM 1151 O O . ALA A 1 150 ? -0.075 -4.757 20.541 1.00 93.88 150 ALA A O 1
ATOM 1152 N N . GLU A 1 151 ? -0.657 -3.225 19.007 1.00 93.19 151 GLU A N 1
ATOM 1153 C CA . GLU A 1 151 ? -1.991 -3.780 18.748 1.00 93.19 151 GLU A CA 1
ATOM 1154 C C . GLU A 1 151 ? -1.967 -5.032 17.862 1.00 93.19 151 GLU A C 1
ATOM 1156 O O . GLU A 1 151 ? -2.802 -5.921 18.046 1.00 93.19 151 GLU A O 1
ATOM 1161 N N . ALA A 1 152 ? -1.001 -5.127 16.945 1.00 92.56 152 ALA A N 1
ATOM 1162 C CA . ALA A 1 152 ? -0.748 -6.307 16.122 1.00 92.56 152 ALA A CA 1
ATOM 1163 C C . ALA A 1 152 ? -0.232 -7.505 16.945 1.00 92.56 152 ALA A C 1
ATOM 1165 O O . ALA A 1 152 ? -0.404 -8.651 16.532 1.00 92.56 152 ALA A O 1
ATOM 1166 N N . GLY A 1 153 ? 0.357 -7.248 18.118 1.00 91.56 153 GLY A N 1
ATOM 1167 C CA . GLY A 1 153 ? 0.883 -8.269 19.021 1.00 91.56 153 GLY A CA 1
ATOM 1168 C C . GLY A 1 153 ? 2.303 -8.734 18.666 1.00 91.56 153 GLY A C 1
ATOM 1169 O O . GLY A 1 153 ? 2.875 -8.291 17.671 1.00 91.56 153 GLY A O 1
ATOM 1170 N N . PRO A 1 154 ? 2.894 -9.629 19.481 1.00 91.75 154 PRO A N 1
ATOM 1171 C CA . PRO A 1 154 ? 4.302 -10.027 19.362 1.00 91.75 154 PRO A CA 1
ATOM 1172 C C . PRO A 1 154 ? 4.641 -10.729 18.043 1.00 91.75 154 PRO A C 1
ATOM 1174 O O . PRO A 1 154 ? 5.767 -10.607 17.574 1.00 91.75 154 PRO A O 1
ATOM 1177 N N . ASP A 1 155 ? 3.673 -11.414 17.432 1.00 91.62 155 ASP A N 1
ATOM 1178 C CA . ASP A 1 155 ? 3.848 -12.099 16.147 1.00 91.62 155 ASP A CA 1
ATOM 1179 C C . ASP A 1 155 ? 3.542 -11.190 14.945 1.00 91.62 155 ASP A C 1
ATOM 1181 O O . ASP A 1 155 ? 3.760 -11.572 13.796 1.00 91.62 155 ASP A O 1
ATOM 1185 N N . GLY A 1 156 ? 3.025 -9.984 15.196 1.00 93.75 156 GLY A N 1
ATOM 1186 C CA . GLY A 1 156 ? 2.612 -9.034 14.175 1.00 93.75 156 GLY A CA 1
ATOM 1187 C C . GLY A 1 156 ? 3.786 -8.410 13.423 1.00 93.75 156 GLY A C 1
ATOM 1188 O O . GLY A 1 156 ? 4.852 -8.139 13.978 1.00 93.75 156 GLY A O 1
ATOM 1189 N N . THR A 1 157 ? 3.576 -8.151 12.136 1.00 96.44 157 THR A N 1
ATOM 1190 C CA . THR A 1 157 ? 4.523 -7.469 11.251 1.00 96.44 157 THR A CA 1
ATOM 1191 C C . THR A 1 157 ? 3.806 -6.366 10.485 1.00 96.44 157 THR A C 1
ATOM 1193 O O . THR A 1 157 ? 2.772 -6.600 9.864 1.00 96.44 157 THR A O 1
ATOM 1196 N N . VAL A 1 158 ? 4.356 -5.155 10.517 1.00 97.81 158 VAL A N 1
ATOM 1197 C CA . VAL A 1 158 ? 3.845 -3.986 9.796 1.00 97.81 158 VAL A CA 1
ATOM 1198 C C . VAL A 1 158 ? 4.758 -3.688 8.614 1.00 97.81 158 VAL A C 1
ATOM 1200 O O . VAL A 1 158 ? 5.958 -3.464 8.773 1.00 97.81 158 VAL A O 1
ATOM 1203 N N . LEU A 1 159 ? 4.163 -3.656 7.427 1.00 98.31 159 LEU A N 1
ATOM 1204 C CA . LEU A 1 159 ? 4.771 -3.232 6.179 1.00 98.31 159 LEU A CA 1
ATOM 1205 C C . LEU A 1 159 ? 4.262 -1.843 5.801 1.00 98.31 159 LEU A C 1
ATOM 1207 O O . LEU A 1 159 ? 3.064 -1.572 5.858 1.00 98.31 159 LEU A O 1
ATOM 1211 N N . VAL A 1 160 ? 5.158 -0.969 5.357 1.00 98.50 160 VAL A N 1
ATOM 1212 C CA . VAL A 1 160 ? 4.802 0.366 4.859 1.00 98.50 160 VAL A CA 1
ATOM 1213 C C . VAL A 1 160 ? 5.419 0.554 3.485 1.00 98.50 160 VAL A C 1
ATOM 1215 O O . VAL A 1 160 ? 6.629 0.422 3.317 1.00 98.50 160 VAL A O 1
ATOM 1218 N N . SER A 1 161 ? 4.601 0.875 2.484 1.00 97.06 161 SER A N 1
ATOM 1219 C CA . SER A 1 161 ? 5.097 1.115 1.127 1.00 97.06 161 SER A CA 1
ATOM 1220 C C . SER A 1 161 ? 6.068 2.295 1.106 1.00 97.06 161 SER A C 1
ATOM 1222 O O . SER A 1 161 ? 5.711 3.415 1.486 1.00 97.06 161 SER A O 1
ATOM 1224 N N . ALA A 1 162 ? 7.267 2.052 0.591 1.00 97.12 162 ALA A N 1
ATOM 1225 C CA . ALA A 1 162 ? 8.318 3.036 0.392 1.00 97.12 162 ALA A CA 1
ATOM 1226 C C . ALA A 1 162 ? 8.685 3.104 -1.097 1.00 97.12 162 ALA A C 1
ATOM 1228 O O . ALA A 1 162 ? 9.855 3.028 -1.448 1.00 97.12 162 ALA A O 1
ATOM 1229 N N . PHE A 1 163 ? 7.709 3.156 -2.004 1.00 96.94 163 PHE A N 1
ATOM 1230 C CA . PHE A 1 163 ? 7.977 2.946 -3.432 1.00 96.94 163 PHE A CA 1
ATOM 1231 C C . PHE A 1 163 ? 8.730 4.116 -4.060 1.00 96.94 163 PHE A C 1
ATOM 1233 O O . PHE A 1 163 ? 8.658 5.260 -3.596 1.00 96.94 163 PHE A O 1
ATOM 1240 N N . ASN A 1 164 ? 9.453 3.815 -5.135 1.00 95.81 164 ASN A N 1
ATOM 1241 C CA . ASN A 1 164 ? 10.175 4.793 -5.929 1.00 95.81 164 ASN A CA 1
ATOM 1242 C C . ASN A 1 164 ? 10.135 4.396 -7.408 1.00 95.81 164 ASN A C 1
ATOM 1244 O O . ASN A 1 164 ? 10.378 3.252 -7.762 1.00 95.81 164 ASN A O 1
ATOM 1248 N N . PHE A 1 165 ? 9.873 5.357 -8.288 1.00 94.94 165 PHE A N 1
ATOM 1249 C CA . PHE A 1 165 ? 9.774 5.130 -9.733 1.00 94.94 165 PHE A CA 1
ATOM 1250 C C . PHE A 1 165 ? 10.801 5.953 -10.521 1.00 94.94 165 PHE A C 1
ATOM 1252 O O . PHE A 1 165 ? 10.621 6.247 -11.704 1.00 94.94 165 PHE A O 1
ATOM 1259 N N . THR A 1 166 ? 11.891 6.363 -9.865 1.00 95.12 166 THR A N 1
ATOM 1260 C CA . THR A 1 166 ? 13.003 7.097 -10.492 1.00 95.12 166 THR A CA 1
ATOM 1261 C C . THR A 1 166 ? 14.102 6.177 -11.019 1.00 95.12 166 THR A C 1
ATOM 1263 O O . THR A 1 166 ? 14.807 6.573 -11.947 1.00 95.12 166 THR A O 1
ATOM 1266 N N . PHE A 1 167 ? 14.173 4.932 -10.528 1.00 95.31 167 PHE A N 1
ATOM 1267 C CA . PHE A 1 167 ? 15.160 3.929 -10.940 1.00 95.31 167 PHE A CA 1
ATOM 1268 C C . PHE A 1 167 ? 15.281 3.728 -12.462 1.00 95.31 167 PHE A C 1
ATOM 1270 O O . PHE A 1 167 ? 16.409 3.721 -12.948 1.00 95.31 167 PHE A O 1
ATOM 1277 N N . PRO A 1 168 ? 14.188 3.676 -13.260 1.00 93.81 168 PRO A N 1
ATOM 1278 C CA . PRO A 1 168 ? 14.283 3.605 -14.722 1.00 93.81 168 PRO A CA 1
ATOM 1279 C C . PRO A 1 168 ? 15.144 4.688 -15.378 1.00 93.81 168 PRO A C 1
ATOM 1281 O O . PRO A 1 168 ? 15.653 4.480 -16.475 1.00 93.81 168 PRO A O 1
ATOM 1284 N N . ARG A 1 169 ? 15.250 5.864 -14.742 1.00 94.94 169 ARG A N 1
ATOM 1285 C CA . ARG A 1 169 ? 16.019 7.010 -15.244 1.00 94.94 169 ARG A CA 1
ATOM 1286 C C . ARG A 1 169 ? 17.402 7.104 -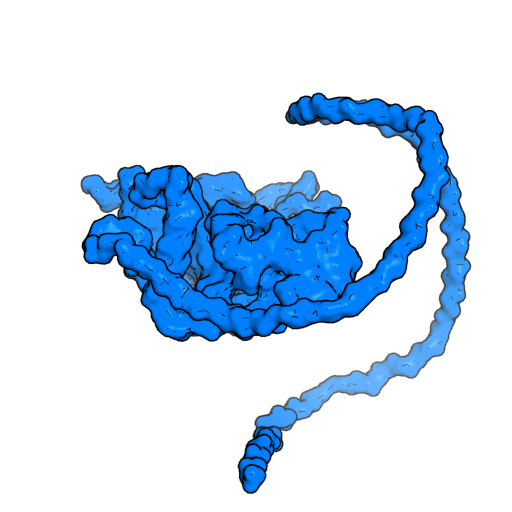14.615 1.00 94.94 169 ARG A C 1
ATOM 1288 O O . ARG A 1 169 ? 18.328 7.544 -15.283 1.00 94.94 169 ARG A O 1
ATOM 1295 N N . THR A 1 170 ? 17.528 6.758 -13.336 1.00 96.44 170 THR A N 1
ATOM 1296 C CA . THR A 1 170 ? 18.777 6.931 -12.581 1.00 96.44 170 THR A CA 1
ATOM 1297 C C . THR A 1 170 ? 19.694 5.716 -12.664 1.00 96.44 170 THR A C 1
ATOM 1299 O O . THR A 1 170 ? 20.900 5.872 -12.505 1.00 96.44 170 THR A O 1
ATOM 1302 N N . GLY A 1 171 ? 19.141 4.513 -12.857 1.00 96.25 171 GLY A N 1
ATOM 1303 C CA . GLY A 1 171 ? 19.873 3.247 -12.764 1.00 96.25 171 GLY A CA 1
ATOM 1304 C C . GLY A 1 171 ? 20.433 2.958 -11.367 1.00 96.25 171 GLY A C 1
ATOM 1305 O O . GLY A 1 171 ? 21.247 2.054 -11.215 1.00 96.25 171 GLY A O 1
ATOM 1306 N N . VAL A 1 172 ? 20.044 3.728 -10.345 1.00 97.12 172 VAL A N 1
ATOM 1307 C CA . VAL A 1 172 ? 20.579 3.616 -8.983 1.00 97.12 172 VAL A CA 1
ATOM 1308 C C . VAL A 1 172 ? 19.446 3.704 -7.973 1.00 97.12 172 VAL A C 1
ATOM 1310 O O . VAL A 1 172 ? 18.623 4.620 -8.032 1.00 97.12 172 VAL A O 1
ATOM 1313 N N . PHE A 1 173 ? 19.440 2.761 -7.035 1.00 97.12 173 PHE A N 1
ATOM 1314 C CA . PHE A 1 173 ? 18.579 2.745 -5.859 1.00 97.12 173 PHE A CA 1
ATOM 1315 C C . PHE A 1 173 ? 19.433 2.465 -4.621 1.00 97.12 173 PHE A C 1
ATOM 1317 O O . PHE A 1 173 ? 20.014 1.394 -4.497 1.00 97.12 173 PHE A O 1
ATOM 1324 N N . ASP A 1 174 ? 19.504 3.416 -3.698 1.00 97.31 174 ASP A N 1
ATOM 1325 C CA . ASP A 1 174 ? 20.024 3.207 -2.344 1.00 97.31 174 ASP A CA 1
ATOM 1326 C C . ASP A 1 174 ? 18.856 3.002 -1.372 1.00 97.31 174 ASP A C 1
ATOM 1328 O O . ASP A 1 174 ? 17.984 3.870 -1.257 1.00 97.31 174 ASP A O 1
ATOM 1332 N N . ALA A 1 175 ? 18.832 1.863 -0.678 1.00 96.06 175 ALA A N 1
ATOM 1333 C CA . ALA A 1 175 ? 17.750 1.485 0.226 1.00 96.06 175 ALA A CA 1
ATOM 1334 C C . ALA A 1 175 ? 17.543 2.502 1.365 1.00 96.06 175 ALA A C 1
ATOM 1336 O O . ALA A 1 175 ? 16.413 2.706 1.804 1.00 96.06 175 ALA A O 1
ATOM 1337 N N . ARG A 1 176 ? 18.600 3.195 1.800 1.00 96.75 176 ARG A N 1
ATOM 1338 C CA . ARG A 1 176 ? 18.570 4.128 2.936 1.00 96.75 176 ARG A CA 1
ATOM 1339 C C . ARG A 1 176 ? 18.185 5.544 2.526 1.00 96.75 176 ARG A C 1
ATOM 1341 O O . ARG A 1 176 ? 17.584 6.261 3.317 1.00 96.75 176 ARG A O 1
ATOM 1348 N N . THR A 1 177 ? 18.558 5.963 1.315 1.00 96.81 177 THR A N 1
ATOM 1349 C CA . THR A 1 177 ? 18.498 7.383 0.915 1.00 96.81 177 THR A CA 1
ATOM 1350 C C . THR A 1 177 ? 17.585 7.670 -0.272 1.00 96.81 177 THR A C 1
ATOM 1352 O O . THR A 1 177 ? 17.190 8.821 -0.464 1.00 96.81 177 THR A O 1
ATOM 1355 N N . THR A 1 178 ? 17.195 6.660 -1.060 1.00 97.75 178 THR A N 1
ATOM 1356 C CA . THR A 1 178 ? 16.302 6.881 -2.207 1.00 97.75 178 THR A CA 1
ATOM 1357 C C . THR A 1 178 ? 14.950 7.413 -1.725 1.00 97.75 178 THR A C 1
ATOM 1359 O O . THR A 1 178 ? 14.307 6.746 -0.912 1.00 97.75 178 THR A O 1
ATOM 1362 N N . PRO A 1 179 ? 14.458 8.556 -2.235 1.00 97.06 179 PRO A N 1
ATOM 1363 C CA . PRO A 1 179 ? 13.218 9.147 -1.744 1.00 97.06 179 PRO A CA 1
ATOM 1364 C C . PRO A 1 179 ? 12.004 8.219 -1.875 1.00 97.06 179 PRO A C 1
ATOM 1366 O O . PRO A 1 179 ? 11.868 7.484 -2.859 1.00 97.06 179 PRO A O 1
ATOM 1369 N N . VAL A 1 180 ? 11.100 8.297 -0.901 1.00 97.81 180 VAL A N 1
ATOM 1370 C CA . VAL A 1 180 ? 9.787 7.638 -0.936 1.00 97.81 180 VAL A CA 1
ATOM 1371 C C . VAL A 1 180 ? 8.801 8.501 -1.722 1.00 97.81 180 VAL A C 1
ATOM 1373 O O . VAL A 1 180 ? 8.739 9.711 -1.518 1.00 97.81 180 VAL A O 1
ATOM 1376 N N . GLN A 1 181 ? 8.013 7.888 -2.609 1.00 96.38 181 GLN A N 1
ATOM 1377 C CA . GLN A 1 181 ? 7.014 8.580 -3.441 1.00 96.38 181 GLN A CA 1
ATOM 1378 C C . GLN A 1 181 ? 5.560 8.214 -3.097 1.00 96.38 181 GLN A C 1
ATOM 1380 O O . GLN A 1 181 ? 4.635 8.711 -3.732 1.00 96.38 181 GLN A O 1
ATOM 1385 N N . THR A 1 182 ? 5.348 7.367 -2.087 1.00 93.19 182 THR A N 1
ATOM 1386 C CA . THR A 1 182 ? 4.034 6.830 -1.683 1.00 93.19 182 THR A CA 1
ATOM 1387 C C . THR A 1 182 ? 3.414 7.500 -0.460 1.00 93.19 182 THR A C 1
ATOM 1389 O O . THR A 1 182 ? 2.366 7.067 0.002 1.00 93.19 182 THR A O 1
ATOM 1392 N N . GLY A 1 183 ? 4.021 8.568 0.064 1.00 93.81 183 GLY A N 1
ATOM 1393 C CA . GLY A 1 183 ? 3.431 9.382 1.128 1.00 93.81 183 GLY A CA 1
ATOM 1394 C C . GLY A 1 183 ? 4.407 9.760 2.238 1.00 93.81 183 GLY A C 1
ATOM 1395 O O . GLY A 1 183 ? 5.497 9.199 2.365 1.00 93.81 183 GLY A O 1
ATOM 1396 N N . ALA A 1 184 ? 3.991 10.726 3.059 1.00 97.00 184 ALA A N 1
ATOM 1397 C CA . ALA A 1 184 ? 4.823 11.278 4.126 1.00 97.00 184 ALA A CA 1
ATOM 1398 C C . ALA A 1 184 ? 5.141 10.244 5.217 1.00 97.00 184 ALA A C 1
ATOM 1400 O O . ALA A 1 184 ? 6.265 10.216 5.703 1.00 97.00 184 ALA A O 1
ATOM 1401 N N . PHE A 1 185 ? 4.196 9.354 5.549 1.00 98.06 185 PHE A N 1
ATOM 1402 C CA . PHE A 1 185 ? 4.380 8.329 6.583 1.00 98.06 185 PHE A CA 1
ATOM 1403 C C . PHE A 1 185 ? 5.615 7.452 6.326 1.00 98.06 185 PHE A C 1
ATOM 1405 O O . PHE A 1 185 ? 6.526 7.413 7.148 1.00 98.06 185 PHE A O 1
ATOM 1412 N N . GLY A 1 186 ? 5.701 6.832 5.144 1.00 97.75 186 GLY A N 1
ATOM 1413 C CA . GLY A 1 186 ? 6.867 6.033 4.759 1.00 97.75 186 GLY A CA 1
ATOM 1414 C C . GLY A 1 186 ? 8.153 6.858 4.649 1.00 97.75 186 GLY A C 1
ATOM 1415 O O . GLY A 1 186 ? 9.222 6.365 4.991 1.00 97.75 186 GLY A O 1
ATOM 1416 N N . SER A 1 187 ? 8.067 8.125 4.226 1.00 98.00 187 SER A N 1
ATOM 1417 C CA . SER A 1 187 ? 9.235 9.014 4.160 1.00 98.00 187 SER A CA 1
ATOM 1418 C C . SER A 1 187 ? 9.825 9.309 5.543 1.00 98.00 187 SER A C 1
ATOM 1420 O O . SER A 1 187 ? 11.037 9.211 5.712 1.00 98.00 187 SER A O 1
ATOM 1422 N N . MET A 1 188 ? 8.990 9.654 6.527 1.00 98.25 188 MET A N 1
ATOM 1423 C CA . MET A 1 188 ? 9.443 9.954 7.894 1.00 98.25 188 MET A CA 1
ATOM 1424 C C . MET A 1 188 ? 9.985 8.697 8.583 1.00 98.25 188 MET A C 1
ATOM 1426 O O . MET A 1 188 ? 11.040 8.735 9.215 1.00 98.25 188 MET A O 1
ATOM 1430 N N . LEU A 1 189 ? 9.322 7.550 8.390 1.00 98.50 189 LEU A N 1
ATOM 1431 C CA . LEU A 1 189 ? 9.821 6.277 8.908 1.00 98.50 189 LEU A CA 1
ATOM 1432 C C . LEU A 1 189 ? 11.157 5.874 8.276 1.00 98.50 189 LEU A C 1
ATOM 1434 O O . LEU A 1 189 ? 12.030 5.409 8.999 1.00 98.50 189 LEU A O 1
ATOM 1438 N N . LEU A 1 190 ? 11.364 6.086 6.971 1.00 98.25 190 LEU A N 1
ATOM 1439 C CA . LEU A 1 190 ? 12.650 5.793 6.327 1.00 98.25 190 LEU A CA 1
ATOM 1440 C C . LEU A 1 190 ? 13.783 6.654 6.903 1.00 98.25 190 LEU A C 1
ATOM 1442 O O . LEU A 1 190 ? 14.873 6.141 7.139 1.00 98.25 190 LEU A O 1
ATOM 1446 N N . GLN A 1 191 ? 13.529 7.942 7.150 1.00 97.50 191 GLN A N 1
ATOM 1447 C CA . GLN A 1 191 ? 14.522 8.837 7.755 1.00 97.50 191 GLN A CA 1
ATOM 1448 C C . GLN A 1 191 ? 14.941 8.360 9.150 1.00 97.50 191 GLN A C 1
ATOM 1450 O O . GLN A 1 191 ? 16.120 8.418 9.494 1.00 97.50 191 GLN A O 1
ATOM 1455 N N . ARG A 1 192 ? 13.985 7.857 9.939 1.00 97.81 192 ARG A N 1
ATOM 1456 C CA . ARG A 1 192 ? 14.230 7.342 11.292 1.00 97.81 192 ARG A CA 1
ATOM 1457 C C . ARG A 1 192 ? 14.835 5.934 11.300 1.00 97.81 192 ARG A C 1
ATOM 1459 O O . ARG A 1 192 ? 15.653 5.626 12.162 1.00 97.81 192 ARG A O 1
ATOM 1466 N N . TYR A 1 193 ? 14.461 5.099 10.333 1.00 97.81 193 TYR A N 1
ATOM 1467 C CA . TYR A 1 193 ? 14.795 3.676 10.258 1.00 97.81 193 TYR A CA 1
ATOM 1468 C C . TYR A 1 193 ? 15.388 3.283 8.892 1.00 97.81 193 TYR A C 1
ATOM 1470 O O . TYR A 1 193 ? 14.829 2.436 8.189 1.00 97.81 193 TYR A O 1
ATOM 1478 N N . PRO A 1 194 ? 16.549 3.837 8.497 1.00 96.75 194 PRO A N 1
ATOM 1479 C CA . PRO A 1 194 ? 17.093 3.661 7.148 1.00 96.75 194 PRO A CA 1
ATOM 1480 C C . PRO A 1 194 ? 17.450 2.208 6.799 1.00 96.75 194 PRO A C 1
ATOM 1482 O O . PRO A 1 194 ? 17.479 1.844 5.627 1.00 96.75 194 PRO A O 1
ATOM 1485 N N . ALA A 1 195 ? 17.714 1.363 7.801 1.00 95.44 195 ALA A N 1
ATOM 1486 C CA . ALA A 1 195 ? 18.039 -0.051 7.609 1.00 95.44 195 ALA A CA 1
ATOM 1487 C C . ALA A 1 195 ? 16.806 -0.955 7.411 1.00 95.44 195 ALA A C 1
ATOM 1489 O O . ALA A 1 195 ? 16.963 -2.123 7.076 1.00 95.44 195 ALA A O 1
ATOM 1490 N N . GLN A 1 196 ? 15.590 -0.437 7.605 1.00 97.12 196 GLN A N 1
ATOM 1491 C CA . GLN A 1 196 ? 14.364 -1.241 7.610 1.00 97.12 196 GLN A CA 1
ATOM 1492 C C . GLN A 1 196 ? 13.693 -1.328 6.236 1.00 97.12 196 GLN A C 1
ATOM 1494 O O . GLN A 1 196 ? 12.509 -1.633 6.173 1.00 97.12 196 GLN A O 1
ATOM 1499 N N . ARG A 1 197 ? 14.408 -1.057 5.132 1.00 96.62 197 ARG A N 1
ATOM 1500 C CA . ARG A 1 197 ? 13.848 -1.066 3.770 1.00 96.62 197 ARG A CA 1
ATOM 1501 C C . ARG A 1 197 ? 14.352 -2.238 2.931 1.00 96.62 197 ARG A C 1
ATOM 1503 O O . ARG A 1 197 ? 15.554 -2.443 2.798 1.00 96.62 197 ARG A O 1
ATOM 1510 N N . THR A 1 198 ? 13.435 -2.938 2.269 1.00 95.19 198 THR A N 1
ATOM 1511 C CA . THR A 1 198 ? 13.750 -4.025 1.326 1.00 95.19 198 THR A CA 1
ATOM 1512 C C . THR A 1 198 ? 14.512 -3.532 0.092 1.00 95.19 198 THR A C 1
ATOM 1514 O O . THR A 1 198 ? 14.220 -2.452 -0.432 1.00 95.19 198 THR A O 1
ATOM 1517 N N . MET A 1 199 ? 15.389 -4.372 -0.467 1.00 92.38 199 MET A N 1
ATOM 1518 C CA . MET A 1 199 ? 16.168 -4.074 -1.678 1.00 92.38 199 MET A CA 1
ATOM 1519 C C . MET A 1 199 ? 15.404 -4.355 -2.987 1.00 92.38 199 MET A C 1
ATOM 1521 O O . MET A 1 199 ? 15.823 -5.181 -3.799 1.00 92.38 199 MET A O 1
ATOM 1525 N N . ASN A 1 200 ? 14.300 -3.636 -3.214 1.00 92.19 200 ASN A N 1
ATOM 1526 C CA . ASN A 1 200 ? 13.579 -3.623 -4.492 1.00 92.19 200 ASN A CA 1
ATOM 1527 C C . ASN A 1 200 ? 13.510 -2.184 -5.043 1.00 92.19 200 ASN A C 1
ATOM 1529 O O . ASN A 1 200 ? 12.977 -1.313 -4.358 1.00 92.19 200 ASN A O 1
ATOM 1533 N N . PRO A 1 201 ? 14.010 -1.905 -6.261 1.00 93.88 201 PRO A N 1
ATOM 1534 C CA . PRO A 1 201 ? 14.120 -0.534 -6.759 1.00 93.88 201 PRO A CA 1
ATOM 1535 C C . PRO A 1 201 ? 12.787 0.141 -7.104 1.00 93.88 201 PRO A C 1
ATOM 1537 O O . PRO A 1 201 ? 12.777 1.352 -7.319 1.00 93.88 201 PRO A O 1
ATOM 1540 N N . PHE A 1 202 ? 11.690 -0.622 -7.180 1.00 94.62 202 PHE A N 1
ATOM 1541 C CA . PHE A 1 202 ? 10.373 -0.133 -7.587 1.00 94.62 202 PHE A CA 1
ATOM 1542 C C . PHE A 1 202 ? 9.377 -0.178 -6.425 1.00 94.62 202 PHE A C 1
ATOM 1544 O O . PHE A 1 202 ? 8.911 0.861 -5.955 1.00 94.62 202 PHE A O 1
ATOM 1551 N N . TYR A 1 203 ? 9.100 -1.383 -5.921 1.00 95.44 203 TYR A N 1
ATOM 1552 C CA . TYR A 1 203 ? 8.100 -1.657 -4.888 1.00 95.44 203 TYR A CA 1
ATOM 1553 C C . TYR A 1 203 ? 8.742 -2.007 -3.541 1.00 95.44 203 TYR A C 1
ATOM 1555 O O . TYR A 1 203 ? 8.415 -3.016 -2.928 1.00 95.44 203 TYR A O 1
ATOM 1563 N N . SER A 1 204 ? 9.689 -1.200 -3.061 1.00 95.94 204 SER A N 1
ATOM 1564 C CA . SER A 1 204 ? 10.285 -1.440 -1.740 1.00 95.94 204 SER A CA 1
ATOM 1565 C C . SER A 1 204 ? 9.324 -1.162 -0.583 1.00 95.94 204 SER A C 1
ATOM 1567 O O . SER A 1 204 ? 8.596 -0.169 -0.601 1.00 95.94 204 SER A O 1
ATOM 1569 N N . PHE A 1 205 ? 9.429 -1.955 0.476 1.00 97.56 205 PHE A N 1
ATOM 1570 C CA . PHE A 1 205 ? 8.704 -1.773 1.728 1.00 97.56 205 PHE A CA 1
ATOM 1571 C C . PHE A 1 205 ? 9.651 -1.444 2.873 1.00 97.56 205 PHE A C 1
ATOM 1573 O O . PHE A 1 205 ? 10.797 -1.894 2.878 1.00 97.56 205 PHE A O 1
ATOM 1580 N N . LEU A 1 206 ? 9.151 -0.683 3.843 1.00 98.38 206 LEU A N 1
ATOM 1581 C CA . LEU A 1 206 ? 9.667 -0.720 5.202 1.00 98.38 206 LEU A CA 1
ATOM 1582 C C . LEU A 1 206 ? 9.008 -1.875 5.953 1.00 98.38 206 LEU A C 1
ATOM 1584 O O . LEU A 1 206 ? 7.800 -2.054 5.799 1.00 98.38 206 LEU A O 1
ATOM 1588 N N . ALA A 1 207 ? 9.764 -2.624 6.752 1.00 98.00 207 ALA A N 1
ATOM 1589 C CA . ALA A 1 207 ? 9.250 -3.764 7.507 1.00 98.00 207 ALA A CA 1
ATOM 1590 C C . ALA A 1 207 ? 9.605 -3.657 8.993 1.00 98.00 207 ALA A C 1
ATOM 1592 O O . ALA A 1 207 ? 10.743 -3.360 9.340 1.00 98.00 207 ALA A O 1
ATOM 1593 N N . PHE A 1 208 ? 8.634 -3.923 9.867 1.00 98.31 208 PHE A N 1
ATOM 1594 C CA . PHE A 1 208 ? 8.798 -3.860 11.320 1.00 98.31 208 PHE A CA 1
ATOM 1595 C C . PHE A 1 208 ? 8.037 -5.000 11.997 1.00 98.31 208 PHE A C 1
ATOM 1597 O O . PHE A 1 208 ? 6.941 -5.335 11.559 1.00 98.31 208 PHE A O 1
ATOM 1604 N N . GLY A 1 209 ? 8.574 -5.562 13.080 1.00 96.50 209 GLY A N 1
ATOM 1605 C CA . GLY A 1 209 ? 7.935 -6.651 13.833 1.00 96.50 209 GLY A CA 1
ATOM 1606 C C . GLY A 1 209 ? 8.521 -8.032 13.532 1.00 96.50 209 GLY A C 1
ATOM 1607 O O . GLY A 1 209 ? 9.636 -8.143 13.019 1.00 96.50 209 GLY A O 1
ATOM 1608 N N . ALA A 1 210 ? 7.778 -9.085 13.878 1.00 94.94 210 ALA A N 1
ATOM 1609 C CA . ALA A 1 210 ? 8.300 -10.452 13.997 1.00 94.94 210 ALA A CA 1
ATOM 1610 C C . ALA A 1 210 ? 8.978 -10.988 12.726 1.00 94.94 210 ALA A C 1
ATOM 1612 O O . ALA A 1 210 ? 10.014 -11.646 12.797 1.00 94.94 210 ALA A O 1
ATOM 1613 N N . ARG A 1 211 ? 8.412 -10.684 11.553 1.00 95.00 211 ARG A N 1
ATOM 1614 C CA . ARG A 1 211 ? 8.886 -11.174 10.250 1.00 95.00 211 ARG A CA 1
ATOM 1615 C C . ARG A 1 211 ? 9.695 -10.139 9.472 1.00 95.00 211 ARG A C 1
ATOM 1617 O O . ARG A 1 211 ? 10.064 -10.393 8.329 1.00 95.00 211 ARG A O 1
ATOM 1624 N N . ALA A 1 212 ? 10.029 -8.991 10.066 1.00 96.00 212 ALA A N 1
ATOM 1625 C CA . ALA A 1 212 ? 10.871 -7.998 9.397 1.00 96.00 212 ALA A CA 1
ATOM 1626 C C . ALA A 1 212 ? 12.219 -8.576 8.910 1.00 96.00 212 ALA A C 1
ATOM 1628 O O . ALA A 1 212 ? 12.561 -8.328 7.753 1.00 96.00 212 ALA A O 1
ATOM 1629 N N . PRO A 1 213 ? 12.952 -9.410 9.685 1.00 95.06 213 PRO A N 1
ATOM 1630 C CA . PRO A 1 213 ? 14.198 -10.011 9.202 1.00 95.06 213 PRO A CA 1
ATOM 1631 C C . PRO A 1 213 ? 14.019 -10.870 7.942 1.00 95.06 213 PRO A C 1
ATOM 1633 O O . PRO A 1 213 ? 14.836 -10.794 7.028 1.00 95.06 213 PRO A O 1
ATOM 1636 N N . GLU A 1 214 ? 12.931 -11.643 7.861 1.00 92.69 214 GLU A N 1
ATOM 1637 C CA . GLU A 1 214 ? 12.588 -12.462 6.689 1.00 92.69 214 GLU A CA 1
ATOM 1638 C C . GLU A 1 214 ? 12.356 -11.582 5.451 1.00 92.69 214 GLU A C 1
ATOM 1640 O O . GLU A 1 214 ? 12.940 -11.814 4.391 1.00 92.69 214 GLU A O 1
ATOM 1645 N N . VAL A 1 215 ? 11.543 -10.533 5.602 1.00 92.75 215 VAL A N 1
ATOM 1646 C CA . VAL A 1 215 ? 11.181 -9.612 4.514 1.00 92.75 215 VAL A CA 1
ATOM 1647 C C . VAL A 1 215 ? 12.400 -8.849 3.996 1.00 92.75 215 VAL A C 1
ATOM 1649 O O . VAL A 1 215 ? 12.561 -8.685 2.786 1.00 92.75 215 VAL A O 1
ATOM 1652 N N . LEU A 1 216 ? 13.278 -8.404 4.898 1.00 93.75 216 LEU A N 1
ATOM 1653 C CA . LEU A 1 216 ? 14.486 -7.645 4.561 1.00 93.75 216 LEU A CA 1
ATOM 1654 C C . LEU A 1 216 ? 15.582 -8.515 3.940 1.00 93.75 216 LEU A C 1
ATOM 1656 O O . LEU A 1 216 ? 16.345 -8.036 3.098 1.00 93.75 216 LEU A O 1
ATOM 1660 N N . ALA A 1 217 ? 15.655 -9.792 4.321 1.00 89.88 217 ALA A N 1
ATOM 1661 C CA . ALA A 1 217 ? 16.576 -10.748 3.718 1.00 89.88 217 ALA A CA 1
ATOM 1662 C C . ALA A 1 217 ? 16.164 -11.134 2.287 1.00 89.88 217 ALA A C 1
ATOM 1664 O O . ALA A 1 217 ? 17.016 -11.520 1.483 1.00 89.88 217 ALA A O 1
ATOM 1665 N N . ASN A 1 218 ? 14.885 -11.002 1.933 1.00 82.31 218 ASN A N 1
ATOM 1666 C CA . ASN A 1 218 ? 14.412 -11.360 0.604 1.00 82.31 218 ASN A CA 1
ATOM 1667 C C . ASN A 1 218 ? 14.915 -10.374 -0.472 1.00 82.31 218 ASN A C 1
ATOM 1669 O O . ASN A 1 218 ? 15.126 -9.181 -0.241 1.00 82.31 218 ASN A O 1
ATOM 1673 N N . ARG A 1 219 ? 15.164 -10.897 -1.673 1.00 78.19 219 ARG A N 1
ATOM 1674 C CA . ARG A 1 219 ? 15.802 -10.189 -2.787 1.00 78.19 219 ARG A CA 1
ATOM 1675 C C . ARG A 1 219 ? 14.880 -9.909 -3.969 1.00 78.19 219 ARG A C 1
ATOM 1677 O O . ARG A 1 219 ? 15.345 -9.202 -4.866 1.00 78.19 219 ARG A O 1
ATOM 1684 N N . PHE A 1 220 ? 13.652 -10.443 -3.952 1.00 80.56 220 PHE A N 1
ATOM 1685 C CA . PHE A 1 220 ? 12.558 -10.248 -4.919 1.00 80.56 220 PHE A CA 1
ATOM 1686 C C . PHE A 1 220 ? 13.024 -9.749 -6.303 1.00 80.56 220 PHE A C 1
ATOM 1688 O O . PHE A 1 220 ? 13.035 -8.534 -6.539 1.00 80.56 220 PHE A O 1
ATOM 1695 N N . PRO A 1 221 ? 13.465 -10.647 -7.208 1.00 74.94 221 PRO A N 1
ATOM 1696 C CA . PRO A 1 221 ? 14.050 -10.271 -8.503 1.00 74.94 221 PRO A CA 1
ATOM 1697 C C . PRO A 1 221 ? 13.081 -9.515 -9.423 1.00 74.94 221 PRO A C 1
ATOM 1699 O O . PRO A 1 221 ? 13.512 -8.759 -10.299 1.00 74.94 221 PRO A O 1
ATOM 1702 N N . HIS A 1 222 ? 11.778 -9.692 -9.211 1.00 84.06 222 HIS A N 1
ATOM 1703 C CA . HIS A 1 222 ? 10.725 -9.120 -10.035 1.00 84.06 222 HIS A CA 1
ATOM 1704 C C . HIS A 1 222 ? 9.881 -8.099 -9.257 1.00 84.06 222 HIS A C 1
ATOM 1706 O O . HIS A 1 222 ? 9.748 -8.155 -8.036 1.00 84.06 222 HIS A O 1
ATOM 1712 N N . SER A 1 223 ? 9.300 -7.134 -9.975 1.00 84.81 223 SER A N 1
ATOM 1713 C CA . SER A 1 223 ? 8.444 -6.097 -9.376 1.00 84.81 223 SER A CA 1
ATOM 1714 C C . SER A 1 223 ? 7.014 -6.569 -9.133 1.00 84.81 223 SER A C 1
ATOM 1716 O O . SER A 1 223 ? 6.445 -6.282 -8.087 1.00 84.81 223 SER A O 1
ATOM 1718 N N . THR A 1 224 ? 6.441 -7.270 -10.114 1.00 89.06 224 THR A N 1
ATOM 1719 C CA . THR A 1 224 ? 5.032 -7.705 -10.131 1.00 89.06 224 THR A CA 1
ATOM 1720 C C . THR A 1 224 ? 4.849 -9.126 -10.678 1.00 89.06 224 THR A C 1
ATOM 1722 O O . THR A 1 224 ? 3.724 -9.600 -10.758 1.00 89.06 224 THR A O 1
ATOM 1725 N N . GLY A 1 225 ? 5.929 -9.776 -11.125 1.00 84.75 225 GLY A N 1
ATOM 1726 C CA . GLY A 1 225 ? 5.898 -11.139 -11.662 1.00 84.75 225 GLY A CA 1
ATOM 1727 C C . GLY A 1 225 ? 6.062 -12.205 -10.578 1.00 84.75 225 GLY A C 1
ATOM 1728 O O . GLY A 1 225 ? 5.999 -11.867 -9.392 1.00 84.75 225 GLY A O 1
ATOM 1729 N N . PRO A 1 226 ? 6.321 -13.460 -10.984 1.00 86.06 226 PRO A N 1
ATOM 1730 C CA . PRO A 1 226 ? 6.738 -14.516 -10.065 1.00 86.06 226 PRO A CA 1
ATOM 1731 C C . PRO A 1 226 ? 7.930 -14.063 -9.221 1.00 86.06 226 PRO A C 1
ATOM 1733 O O . PRO A 1 226 ? 8.736 -13.264 -9.692 1.00 86.06 226 PRO A O 1
ATOM 1736 N N . ASP A 1 227 ? 8.039 -14.533 -7.987 1.00 88.25 227 ASP A N 1
ATOM 1737 C CA . ASP A 1 227 ? 9.064 -14.155 -7.012 1.00 88.25 227 ASP A CA 1
ATOM 1738 C C . ASP A 1 227 ? 9.137 -12.633 -6.750 1.00 88.25 227 ASP A C 1
ATOM 1740 O O . ASP A 1 227 ? 10.202 -12.077 -6.453 1.00 88.25 227 ASP A O 1
ATOM 1744 N N . SER A 1 228 ? 8.016 -11.915 -6.876 1.00 93.12 228 SER A N 1
ATOM 1745 C CA . SER A 1 228 ? 7.936 -10.491 -6.524 1.00 93.12 228 SER A CA 1
ATOM 1746 C C . SER A 1 228 ? 7.429 -10.270 -5.106 1.00 93.12 228 SER A C 1
ATOM 1748 O O . SER A 1 228 ? 6.694 -11.079 -4.548 1.00 93.12 228 SER A O 1
ATOM 1750 N N . ILE A 1 229 ? 7.763 -9.117 -4.522 1.00 93.12 229 ILE A N 1
ATOM 1751 C CA . ILE A 1 229 ? 7.236 -8.745 -3.202 1.00 93.12 229 ILE A CA 1
ATOM 1752 C C . ILE A 1 229 ? 5.714 -8.570 -3.220 1.00 93.12 229 ILE A C 1
ATOM 1754 O O . ILE A 1 229 ? 5.064 -8.817 -2.211 1.00 93.12 229 ILE A O 1
ATOM 1758 N N . LEU A 1 230 ? 5.140 -8.169 -4.363 1.00 95.50 230 LEU A N 1
ATOM 1759 C CA . LEU A 1 230 ? 3.691 -8.052 -4.508 1.00 95.50 230 LEU A CA 1
ATOM 1760 C C . LEU A 1 230 ? 3.007 -9.420 -4.575 1.00 95.50 230 LEU A C 1
ATOM 1762 O O . LEU A 1 230 ? 1.917 -9.554 -4.032 1.00 95.50 230 LEU A O 1
ATOM 1766 N N . GLU A 1 231 ? 3.634 -10.420 -5.200 1.00 95.62 231 GLU A N 1
ATOM 1767 C CA . GLU A 1 231 ? 3.165 -11.810 -5.124 1.00 95.62 231 GLU A CA 1
ATOM 1768 C C . GLU A 1 231 ? 3.266 -12.315 -3.686 1.00 95.62 231 GLU A C 1
ATOM 1770 O O . GLU A 1 231 ? 2.289 -12.795 -3.127 1.00 95.62 231 GLU A O 1
ATOM 1775 N N . TRP A 1 232 ? 4.407 -12.088 -3.036 1.00 94.88 232 TRP A N 1
ATOM 1776 C CA . TRP A 1 232 ? 4.624 -12.545 -1.670 1.00 94.88 232 TRP A CA 1
ATOM 1777 C C . TRP A 1 232 ? 3.606 -11.970 -0.677 1.00 94.88 232 TRP A C 1
ATOM 1779 O O . TRP A 1 232 ? 3.044 -12.726 0.107 1.00 94.88 232 TRP A O 1
ATOM 1789 N N . VAL A 1 233 ? 3.292 -10.666 -0.712 1.00 95.25 233 VAL A N 1
ATOM 1790 C CA . VAL A 1 233 ? 2.261 -10.114 0.195 1.00 95.25 233 VAL A CA 1
ATOM 1791 C C . VAL A 1 233 ? 0.863 -10.674 -0.092 1.00 95.25 233 VAL A C 1
ATOM 1793 O O . VAL A 1 233 ? 0.064 -10.784 0.837 1.00 95.25 233 VAL A O 1
ATOM 1796 N N . VAL A 1 234 ? 0.565 -11.049 -1.340 1.00 95.69 234 VAL A N 1
ATOM 1797 C CA . VAL A 1 234 ? -0.684 -11.737 -1.703 1.00 95.69 234 VAL A CA 1
ATOM 1798 C C . VAL A 1 234 ? -0.686 -13.158 -1.136 1.00 95.69 234 VAL A C 1
ATOM 1800 O O . VAL A 1 234 ? -1.631 -13.521 -0.442 1.00 95.69 234 VAL A O 1
ATOM 1803 N N . ASP A 1 235 ? 0.386 -13.923 -1.343 1.00 94.62 235 ASP A N 1
ATOM 1804 C CA . ASP A 1 235 ? 0.517 -15.314 -0.888 1.00 94.62 235 ASP A CA 1
ATOM 1805 C C . ASP A 1 235 ? 0.525 -15.451 0.638 1.00 94.62 235 ASP A C 1
ATOM 1807 O O . ASP A 1 235 ? 0.084 -16.460 1.185 1.00 94.62 235 ASP A O 1
ATOM 1811 N N . GLN A 1 236 ? 1.030 -14.435 1.343 1.00 93.62 236 GLN A N 1
ATOM 1812 C CA . GLN A 1 236 ? 0.982 -14.372 2.805 1.00 93.62 236 GLN A CA 1
ATOM 1813 C C . GLN A 1 236 ? -0.385 -13.938 3.355 1.00 93.62 236 GLN A C 1
ATOM 1815 O O . GLN A 1 236 ? -0.510 -13.770 4.565 1.00 93.62 236 GLN A O 1
ATOM 1820 N N . ASP A 1 237 ? -1.380 -13.718 2.488 1.00 92.88 237 ASP A N 1
ATOM 1821 C CA . ASP A 1 237 ? -2.671 -13.115 2.828 1.00 92.88 237 ASP A CA 1
ATOM 1822 C C . ASP A 1 237 ? -2.514 -11.849 3.683 1.00 92.88 237 ASP A C 1
ATOM 1824 O O . ASP A 1 237 ? -3.165 -11.641 4.708 1.00 92.88 237 ASP A O 1
ATOM 1828 N N . THR A 1 238 ? -1.583 -10.986 3.267 1.00 95.50 238 THR A N 1
ATOM 1829 C CA . THR A 1 238 ? -1.320 -9.737 3.980 1.00 95.50 238 THR A CA 1
ATOM 1830 C C . THR A 1 238 ? -2.589 -8.896 4.008 1.00 95.50 238 THR A C 1
ATOM 1832 O O . THR A 1 238 ? -3.280 -8.724 3.001 1.00 95.50 238 THR A O 1
ATOM 1835 N N . ARG A 1 239 ? -2.879 -8.308 5.164 1.00 95.50 239 ARG A N 1
ATOM 1836 C CA . ARG A 1 239 ? -4.016 -7.413 5.332 1.00 95.50 239 ARG A CA 1
ATOM 1837 C C . ARG A 1 239 ? -3.613 -5.991 4.955 1.00 95.50 239 ARG A C 1
ATOM 1839 O O . ARG A 1 239 ? -2.751 -5.399 5.603 1.00 95.50 239 ARG A O 1
ATOM 1846 N N . LEU A 1 240 ? -4.239 -5.420 3.930 1.00 97.19 240 LEU A N 1
ATOM 1847 C CA . LEU A 1 240 ? -4.061 -4.008 3.592 1.00 97.19 240 LEU A CA 1
ATOM 1848 C C . LEU A 1 240 ? -4.937 -3.150 4.509 1.00 97.19 240 LEU A C 1
ATOM 1850 O O . LEU A 1 240 ? -6.135 -3.397 4.625 1.00 97.19 240 LEU A O 1
ATOM 1854 N N . ILE A 1 241 ? -4.339 -2.136 5.133 1.00 97.25 241 ILE A N 1
ATOM 1855 C CA . ILE A 1 241 ? -4.989 -1.167 6.016 1.00 97.25 241 ILE A CA 1
ATOM 1856 C C . ILE A 1 241 ? -4.702 0.237 5.483 1.00 97.25 241 ILE A C 1
ATOM 1858 O O . ILE A 1 241 ? -3.572 0.721 5.539 1.00 97.25 241 ILE A O 1
ATOM 1862 N N . ALA A 1 242 ? -5.732 0.904 4.969 1.00 97.94 242 ALA A N 1
ATOM 1863 C CA . ALA A 1 242 ? -5.650 2.259 4.437 1.00 97.94 242 ALA A CA 1
ATOM 1864 C C . ALA A 1 242 ? -6.305 3.250 5.405 1.00 97.94 242 ALA A C 1
ATOM 1866 O O . ALA A 1 242 ? -7.525 3.272 5.551 1.00 97.94 242 ALA A O 1
ATOM 1867 N N . ILE A 1 243 ? -5.489 4.072 6.064 1.00 98.06 243 ILE A N 1
ATOM 1868 C CA . ILE A 1 243 ? -5.913 5.047 7.071 1.00 98.06 243 ILE A CA 1
ATOM 1869 C C . ILE A 1 243 ? -6.061 6.420 6.414 1.00 98.06 243 ILE A C 1
ATOM 1871 O O . ILE A 1 243 ? -5.093 6.981 5.897 1.00 98.06 243 ILE A O 1
ATOM 1875 N N . GLY A 1 244 ? -7.263 6.993 6.464 1.00 97.31 244 GLY A N 1
ATOM 1876 C CA . GLY A 1 244 ? -7.510 8.361 6.010 1.00 97.31 244 GLY A CA 1
ATOM 1877 C C . GLY A 1 244 ? -7.612 8.540 4.495 1.00 97.31 244 GLY A C 1
ATOM 1878 O O . GLY A 1 244 ? -7.637 9.675 4.029 1.00 97.31 244 GLY A O 1
ATOM 1879 N N . HIS A 1 245 ? -7.670 7.452 3.720 1.00 98.00 245 HIS A N 1
ATOM 1880 C CA . HIS A 1 245 ? -7.912 7.502 2.278 1.00 98.00 245 HIS A CA 1
ATOM 1881 C C . HIS A 1 245 ? -8.616 6.241 1.753 1.00 98.00 245 HIS A C 1
ATOM 1883 O O . HIS A 1 245 ? -8.659 5.198 2.407 1.00 98.00 245 HIS A O 1
ATOM 1889 N N . HIS A 1 246 ? -9.153 6.311 0.531 1.00 98.38 246 HIS A N 1
ATOM 1890 C CA . HIS A 1 246 ? -9.762 5.153 -0.131 1.00 98.38 246 HIS A CA 1
ATOM 1891 C C . HIS A 1 246 ? -8.726 4.047 -0.390 1.00 98.38 246 HIS A C 1
ATOM 1893 O O . HIS A 1 246 ? -7.632 4.344 -0.885 1.00 98.38 246 HIS A O 1
ATOM 1899 N N . TYR A 1 247 ? -9.054 2.783 -0.097 1.00 98.06 247 TYR A N 1
ATOM 1900 C CA . TYR A 1 247 ? -8.094 1.667 -0.148 1.00 98.06 247 TYR A CA 1
ATOM 1901 C C . TYR A 1 247 ? -7.468 1.452 -1.529 1.00 98.06 247 TYR A C 1
ATOM 1903 O O . TYR A 1 247 ? -6.294 1.102 -1.617 1.00 98.06 247 TYR A O 1
ATOM 1911 N N . VAL A 1 248 ? -8.208 1.742 -2.606 1.00 98.12 248 VAL A N 1
ATOM 1912 C CA . VAL A 1 248 ? -7.722 1.621 -3.994 1.00 98.12 248 VAL A CA 1
ATOM 1913 C C . VAL A 1 248 ? -6.417 2.394 -4.225 1.00 98.12 248 VAL A C 1
ATOM 1915 O O . VAL A 1 248 ? -5.566 1.935 -4.978 1.00 98.12 248 VAL A O 1
ATOM 1918 N N . LYS A 1 249 ? -6.188 3.517 -3.524 1.00 97.06 249 LYS A N 1
ATOM 1919 C CA . LYS A 1 249 ? -4.926 4.277 -3.636 1.00 97.06 249 LYS A CA 1
ATOM 1920 C C . LYS A 1 249 ? -3.701 3.504 -3.129 1.00 97.06 249 LYS A C 1
ATOM 1922 O O . LYS A 1 249 ? -2.588 3.850 -3.509 1.00 97.06 249 LYS A O 1
ATOM 1927 N N . ALA A 1 250 ? -3.892 2.497 -2.277 1.00 96.69 250 ALA A N 1
ATOM 1928 C CA . ALA A 1 250 ? -2.823 1.655 -1.740 1.00 96.69 250 ALA A CA 1
ATOM 1929 C C . ALA A 1 250 ? -2.795 0.238 -2.336 1.00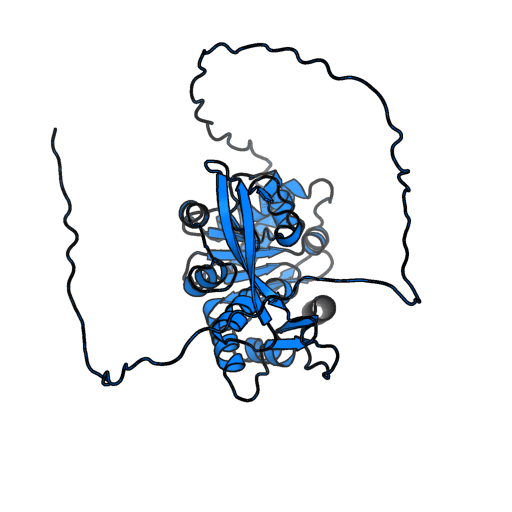 96.69 250 ALA A C 1
ATOM 1931 O O . ALA A 1 250 ? -1.835 -0.493 -2.109 1.00 96.69 250 ALA A O 1
ATOM 1932 N N . LEU A 1 251 ? -3.799 -0.154 -3.127 1.00 97.62 251 LEU A N 1
ATOM 1933 C CA . LEU A 1 251 ? -3.937 -1.507 -3.672 1.00 97.62 251 LEU A CA 1
ATOM 1934 C C . LEU A 1 251 ? -3.030 -1.737 -4.895 1.00 97.62 251 LEU A C 1
ATOM 1936 O O . LEU A 1 251 ? -3.495 -2.013 -5.996 1.00 97.62 251 LEU A O 1
ATOM 1940 N N . SER A 1 252 ? -1.708 -1.621 -4.730 1.00 96.62 252 SER A N 1
ATOM 1941 C CA . SER A 1 252 ? -0.770 -1.816 -5.853 1.00 96.62 252 SER A CA 1
ATOM 1942 C C . SER A 1 252 ? -0.662 -3.273 -6.322 1.00 96.62 252 SER A C 1
ATOM 1944 O O . SER A 1 252 ? -0.120 -3.514 -7.400 1.00 96.62 252 SER A O 1
ATOM 1946 N N . THR A 1 253 ? -1.217 -4.239 -5.576 1.00 97.56 253 THR A N 1
ATOM 1947 C CA . THR A 1 253 ? -1.342 -5.643 -6.015 1.00 97.56 253 THR A CA 1
ATOM 1948 C C . THR A 1 253 ? -2.234 -5.805 -7.244 1.00 97.56 253 THR A C 1
ATOM 1950 O O . THR A 1 253 ? -2.138 -6.829 -7.913 1.00 97.56 253 THR A O 1
ATOM 1953 N N . VAL A 1 254 ? -3.009 -4.780 -7.627 1.00 97.88 254 VAL A N 1
ATOM 1954 C CA . VAL A 1 254 ? -3.681 -4.732 -8.935 1.00 97.88 254 VAL A CA 1
ATOM 1955 C C . VAL A 1 254 ? -2.697 -4.972 -10.088 1.00 97.88 254 VAL A C 1
ATOM 1957 O O . VAL A 1 254 ? -3.015 -5.689 -11.028 1.00 97.88 254 VAL A O 1
ATOM 1960 N N . HIS A 1 255 ? -1.459 -4.475 -9.991 1.00 97.44 255 HIS A N 1
ATOM 1961 C CA . HIS A 1 255 ? -0.445 -4.671 -11.033 1.00 97.44 255 HIS A CA 1
ATOM 1962 C C . HIS A 1 255 ? 0.180 -6.073 -11.017 1.00 97.44 255 HIS A C 1
ATOM 1964 O O . HIS A 1 255 ? 0.685 -6.544 -12.039 1.00 97.44 255 HIS A O 1
ATOM 1970 N N . GLN A 1 256 ? 0.139 -6.758 -9.873 1.00 97.38 256 GLN A N 1
ATOM 1971 C CA . GLN A 1 256 ? 0.477 -8.178 -9.799 1.00 97.38 256 GLN A CA 1
ATOM 1972 C C . GLN A 1 256 ? -0.619 -8.980 -10.520 1.00 97.38 256 GLN A C 1
ATOM 1974 O O . GLN A 1 256 ? -0.299 -9.717 -11.453 1.00 97.38 256 GLN A O 1
ATOM 1979 N N . ALA A 1 257 ? -1.898 -8.711 -10.222 1.00 98.12 257 ALA A N 1
ATOM 1980 C CA . ALA A 1 257 ? -3.034 -9.359 -10.885 1.00 98.12 257 ALA A CA 1
ATOM 1981 C C . ALA A 1 257 ? -3.000 -9.171 -12.412 1.00 98.12 257 ALA A C 1
ATOM 1983 O O . ALA A 1 257 ? -3.193 -10.124 -13.165 1.00 98.12 257 ALA A O 1
ATOM 1984 N N . GLU A 1 258 ? -2.668 -7.964 -12.879 1.00 98.06 258 GLU A N 1
ATOM 1985 C CA . GLU A 1 258 ? -2.452 -7.662 -14.300 1.00 98.06 258 GLU A CA 1
ATOM 1986 C C . GLU A 1 258 ? -1.321 -8.493 -14.923 1.00 98.06 258 GLU A C 1
ATOM 1988 O O . GLU A 1 258 ? -1.444 -8.954 -16.060 1.00 98.06 258 GLU A O 1
ATOM 1993 N N . THR A 1 259 ? -0.231 -8.721 -14.181 1.00 96.94 259 THR A N 1
ATOM 1994 C CA . THR A 1 259 ? 0.878 -9.576 -14.635 1.00 96.94 259 THR A CA 1
ATOM 1995 C C . THR A 1 259 ? 0.429 -11.032 -14.745 1.00 96.94 259 THR A C 1
ATOM 1997 O O . THR A 1 259 ? 0.676 -11.675 -15.763 1.00 96.94 259 THR A O 1
ATOM 2000 N N . VAL A 1 260 ? -0.274 -11.541 -13.729 1.00 96.94 260 VAL A N 1
ATOM 2001 C CA . VAL A 1 260 ? -0.777 -12.924 -13.663 1.00 96.94 260 VAL A CA 1
ATOM 2002 C C . VAL A 1 260 ? -1.852 -13.207 -14.718 1.00 96.94 260 VAL A C 1
ATOM 2004 O O . VAL A 1 260 ? -1.968 -14.338 -15.206 1.00 96.94 260 VAL A O 1
ATOM 2007 N N . ALA A 1 261 ? -2.653 -12.204 -15.072 1.00 97.19 261 ALA A N 1
ATOM 2008 C CA . ALA A 1 261 ? -3.658 -12.303 -16.124 1.00 97.19 261 ALA A CA 1
ATOM 2009 C C . ALA A 1 261 ? -3.081 -12.120 -17.538 1.00 97.19 261 ALA A C 1
ATOM 2011 O O . ALA A 1 261 ? -3.726 -12.527 -18.499 1.00 97.19 261 ALA A O 1
ATOM 2012 N N . GLY A 1 262 ? -1.876 -11.555 -17.678 1.00 96.06 262 GLY A N 1
ATOM 2013 C CA . GLY A 1 262 ? -1.260 -11.311 -18.983 1.00 96.06 262 GLY A CA 1
ATOM 2014 C C . GLY A 1 262 ? -2.002 -10.245 -19.791 1.00 96.06 262 GLY A C 1
ATOM 2015 O O . GLY A 1 262 ? -2.269 -10.443 -20.975 1.00 96.06 262 GLY A O 1
ATOM 2016 N N . VAL A 1 263 ? -2.373 -9.136 -19.144 1.00 97.12 263 VAL A N 1
ATOM 2017 C CA . VAL A 1 263 ? -3.191 -8.088 -19.773 1.00 97.12 263 VAL A CA 1
ATOM 2018 C C . VAL A 1 263 ? -2.504 -7.460 -20.997 1.00 97.12 263 VAL A C 1
ATOM 2020 O O . VAL A 1 263 ? -1.292 -7.240 -20.976 1.00 97.12 263 VAL A O 1
ATOM 2023 N N . PRO A 1 264 ? -3.252 -7.102 -22.058 1.00 95.56 264 PRO A N 1
ATOM 2024 C CA . PRO A 1 264 ? -2.660 -6.681 -23.331 1.00 95.56 264 PRO A CA 1
ATOM 2025 C C . PRO A 1 264 ? -2.137 -5.237 -23.338 1.00 95.56 264 PRO A C 1
ATOM 2027 O O . PRO A 1 264 ? -1.440 -4.840 -24.263 1.00 95.56 264 PRO A O 1
ATOM 2030 N N . TYR A 1 265 ? -2.477 -4.437 -22.326 1.00 95.94 265 TYR A N 1
ATOM 2031 C CA . TYR A 1 265 ? -2.180 -3.001 -22.266 1.00 95.94 265 TYR A CA 1
ATOM 2032 C C . TYR A 1 265 ? -0.937 -2.661 -21.416 1.00 95.94 265 TYR A C 1
ATOM 2034 O O . TYR A 1 265 ? -0.623 -1.490 -21.168 1.00 95.94 265 TYR A O 1
ATOM 2042 N N . ARG A 1 266 ? -0.216 -3.686 -20.943 1.00 97.00 266 ARG A N 1
ATOM 2043 C CA . ARG A 1 266 ? 1.034 -3.577 -20.178 1.00 97.00 266 ARG A CA 1
ATOM 2044 C C . ARG A 1 266 ? 2.038 -4.621 -20.651 1.00 97.00 266 ARG A C 1
ATOM 2046 O O . ARG A 1 266 ? 1.666 -5.668 -21.164 1.00 97.00 266 ARG A O 1
ATOM 2053 N N . TYR A 1 267 ? 3.322 -4.352 -20.444 1.00 96.38 267 TYR A N 1
ATOM 2054 C CA . TYR A 1 267 ? 4.396 -5.277 -20.798 1.00 96.38 267 TYR A CA 1
ATOM 2055 C C . TYR A 1 267 ? 5.562 -5.191 -19.811 1.00 96.38 267 TYR A C 1
ATOM 2057 O O . TYR A 1 267 ? 5.760 -4.189 -19.121 1.00 96.38 267 TYR A O 1
ATOM 2065 N N . ILE A 1 268 ? 6.348 -6.264 -19.723 1.00 94.75 268 ILE A N 1
ATOM 2066 C CA . ILE A 1 268 ? 7.524 -6.312 -18.851 1.00 94.75 268 ILE A CA 1
ATOM 2067 C C . ILE A 1 268 ? 8.693 -5.622 -19.554 1.00 94.75 268 ILE A C 1
ATOM 2069 O O . ILE A 1 268 ? 9.068 -5.990 -20.668 1.00 94.75 268 ILE A O 1
ATOM 2073 N N . LYS A 1 269 ? 9.308 -4.646 -18.881 1.00 94.88 269 LYS A N 1
ATOM 2074 C CA . LYS A 1 269 ? 10.542 -3.995 -19.329 1.00 94.88 269 LYS A CA 1
ATOM 2075 C C . LYS A 1 269 ? 11.666 -4.218 -18.324 1.00 94.88 269 LYS A C 1
ATOM 2077 O O . LYS A 1 269 ? 11.463 -4.104 -17.116 1.00 94.88 269 LYS A O 1
ATOM 2082 N N . THR A 1 270 ? 12.856 -4.502 -18.843 1.00 94.88 270 THR A N 1
ATOM 2083 C CA . THR A 1 270 ? 14.070 -4.730 -18.053 1.00 94.88 270 THR A CA 1
ATOM 2084 C C . THR A 1 270 ? 14.920 -3.467 -17.987 1.00 94.88 270 THR A C 1
ATOM 2086 O O . THR A 1 270 ? 15.158 -2.816 -19.005 1.00 94.88 270 THR A O 1
ATOM 2089 N N . PHE A 1 271 ? 15.407 -3.146 -16.792 1.00 94.56 271 PHE A N 1
ATOM 2090 C CA . PHE A 1 271 ? 16.278 -2.012 -16.505 1.00 94.56 271 PHE A CA 1
ATOM 2091 C C . PHE A 1 271 ? 17.568 -2.512 -15.863 1.00 94.56 271 PHE A C 1
ATOM 2093 O O . PHE A 1 271 ? 17.523 -3.283 -14.908 1.00 94.56 271 PHE A O 1
ATOM 2100 N N . GLN A 1 272 ? 18.710 -2.074 -16.387 1.00 95.31 272 GLN A N 1
ATOM 2101 C CA . GLN A 1 272 ? 20.009 -2.333 -15.769 1.00 95.31 272 GLN A CA 1
ATOM 2102 C C . GLN A 1 272 ? 20.286 -1.270 -14.712 1.00 95.31 272 GLN A C 1
ATOM 2104 O O . GLN A 1 272 ? 19.966 -0.096 -14.916 1.00 95.31 272 GLN A O 1
ATOM 2109 N N . GLY A 1 273 ? 20.901 -1.665 -13.606 1.00 95.62 273 GLY A N 1
ATOM 2110 C CA . GLY A 1 273 ? 21.343 -0.705 -12.611 1.00 95.62 273 GLY A CA 1
ATOM 2111 C C . GLY A 1 273 ? 21.915 -1.340 -11.358 1.00 95.62 273 GLY A C 1
ATOM 2112 O O . GLY A 1 273 ? 22.125 -2.550 -11.285 1.00 95.62 273 GLY A O 1
ATOM 2113 N N . ARG A 1 274 ? 22.100 -0.485 -10.355 1.00 96.19 274 ARG A N 1
ATOM 2114 C CA . ARG A 1 274 ? 22.725 -0.802 -9.079 1.00 96.19 274 ARG A CA 1
ATOM 2115 C C . ARG A 1 274 ? 21.764 -0.597 -7.917 1.00 96.19 274 ARG A C 1
ATOM 2117 O O . ARG A 1 274 ? 21.209 0.491 -7.748 1.00 96.19 274 ARG A O 1
ATOM 2124 N N . LEU A 1 275 ? 21.645 -1.607 -7.062 1.00 95.56 275 LEU A N 1
ATOM 2125 C CA . LEU A 1 275 ? 21.033 -1.499 -5.740 1.00 95.56 275 LEU A CA 1
ATOM 2126 C C . LEU A 1 275 ? 22.120 -1.390 -4.676 1.00 95.56 275 LEU A C 1
ATOM 2128 O O . LEU A 1 275 ? 23.036 -2.207 -4.646 1.00 95.56 275 LEU A O 1
ATOM 2132 N N . ILE A 1 276 ? 22.002 -0.413 -3.789 1.00 96.06 276 ILE A N 1
ATOM 2133 C CA . ILE A 1 276 ? 22.916 -0.178 -2.672 1.00 96.06 276 ILE A CA 1
ATOM 2134 C C . ILE A 1 276 ? 22.136 -0.457 -1.386 1.00 96.06 276 ILE A C 1
ATOM 2136 O O . ILE A 1 276 ? 21.170 0.239 -1.069 1.00 96.06 276 ILE A O 1
ATOM 2140 N N . GLY A 1 277 ? 22.522 -1.512 -0.679 1.00 92.00 277 GLY A N 1
ATOM 2141 C CA . GLY A 1 277 ? 21.983 -1.904 0.618 1.00 92.00 277 GLY A CA 1
ATOM 2142 C C . GLY A 1 277 ? 22.929 -1.549 1.770 1.00 92.00 277 GLY A C 1
ATOM 2143 O O . GLY A 1 277 ? 23.995 -0.968 1.553 1.00 92.00 277 GLY A O 1
ATOM 2144 N N . PRO A 1 278 ? 22.551 -1.883 3.015 1.00 85.75 278 PRO A N 1
ATOM 2145 C CA . PRO A 1 278 ? 23.414 -1.685 4.179 1.00 85.75 278 PRO A CA 1
ATOM 2146 C C . PRO A 1 278 ? 24.648 -2.602 4.168 1.00 85.75 278 PRO A C 1
ATOM 2148 O O . PRO A 1 278 ? 25.716 -2.169 4.590 1.00 85.75 278 PRO A O 1
ATOM 2151 N N . GLU A 1 279 ? 24.504 -3.833 3.669 1.00 86.75 279 GLU A N 1
ATOM 2152 C CA . GLU A 1 279 ? 25.550 -4.869 3.703 1.00 86.75 279 GLU A CA 1
ATOM 2153 C C . GLU A 1 279 ? 26.121 -5.202 2.321 1.00 86.75 279 GLU A C 1
ATOM 2155 O O . GLU A 1 279 ? 27.255 -5.663 2.211 1.00 86.75 279 GLU A O 1
ATOM 2160 N N . GLU A 1 280 ? 25.356 -4.962 1.255 1.00 90.00 280 GLU A N 1
ATOM 2161 C CA . GLU A 1 280 ? 25.742 -5.340 -0.102 1.00 90.00 280 GLU A CA 1
ATOM 2162 C C . GLU A 1 280 ? 25.430 -4.248 -1.123 1.00 90.00 280 GLU A C 1
ATOM 2164 O O . GLU A 1 280 ? 24.536 -3.419 -0.955 1.00 90.00 280 GLU A O 1
ATOM 2169 N N . THR A 1 281 ? 26.158 -4.290 -2.232 1.00 94.69 281 THR A N 1
ATOM 2170 C CA . THR A 1 281 ? 25.817 -3.575 -3.458 1.00 94.69 281 THR A CA 1
ATOM 2171 C C . THR A 1 281 ? 25.633 -4.600 -4.566 1.00 94.69 281 THR A C 1
ATOM 2173 O O . THR A 1 281 ? 26.490 -5.460 -4.759 1.00 94.69 281 THR A O 1
ATOM 2176 N N . ARG A 1 282 ? 24.520 -4.507 -5.294 1.00 92.50 282 ARG A N 1
ATOM 2177 C CA . ARG A 1 282 ? 24.124 -5.463 -6.329 1.00 92.50 282 ARG A CA 1
ATOM 2178 C C . ARG A 1 282 ? 23.886 -4.750 -7.651 1.00 92.50 282 ARG A C 1
ATOM 2180 O O . ARG A 1 282 ? 22.937 -3.982 -7.777 1.00 92.50 282 ARG A O 1
ATOM 2187 N N . GLU A 1 283 ? 24.727 -5.039 -8.632 1.00 94.94 283 GLU A N 1
ATOM 2188 C CA . GLU A 1 283 ? 24.472 -4.711 -10.036 1.00 94.94 283 GLU A CA 1
ATOM 2189 C C . GLU A 1 283 ? 23.567 -5.789 -10.645 1.00 94.94 283 GLU A C 1
ATOM 2191 O O . GLU A 1 283 ? 23.676 -6.968 -10.293 1.00 94.94 283 GLU A O 1
ATOM 2196 N N . GLY A 1 284 ? 22.668 -5.415 -11.552 1.00 92.44 284 GLY A N 1
ATOM 2197 C CA . GLY A 1 284 ? 21.842 -6.404 -12.231 1.00 92.44 284 GLY A CA 1
ATOM 2198 C C . GLY A 1 284 ? 20.726 -5.845 -13.097 1.00 92.44 284 GLY A C 1
ATOM 2199 O O . GLY A 1 284 ? 20.576 -4.637 -13.290 1.00 92.44 284 GLY A O 1
ATOM 2200 N N . ALA A 1 285 ? 19.932 -6.785 -13.602 1.00 92.38 285 ALA A N 1
ATOM 2201 C CA . ALA A 1 285 ? 18.754 -6.541 -14.410 1.00 92.38 285 ALA A CA 1
ATOM 2202 C C . ALA A 1 285 ? 17.494 -6.650 -13.543 1.00 92.38 285 ALA A C 1
ATOM 2204 O O . ALA A 1 285 ? 17.262 -7.679 -12.911 1.00 92.38 285 ALA A O 1
ATOM 2205 N N . PHE A 1 286 ? 16.663 -5.611 -13.552 1.00 92.12 286 PHE A N 1
ATOM 2206 C CA . PHE A 1 286 ? 15.430 -5.541 -12.771 1.00 92.12 286 PHE A CA 1
ATOM 2207 C C . PHE A 1 286 ? 14.238 -5.304 -13.691 1.00 92.12 286 PHE A C 1
ATOM 2209 O O . PHE A 1 286 ? 14.268 -4.428 -14.558 1.00 92.12 286 PHE A O 1
ATOM 2216 N N . THR A 1 287 ? 13.175 -6.082 -13.513 1.00 92.81 287 THR A N 1
ATOM 2217 C CA . THR A 1 287 ? 11.993 -6.031 -14.383 1.00 92.81 287 THR A CA 1
ATOM 2218 C C . THR A 1 287 ? 10.862 -5.239 -13.749 1.00 92.81 287 THR A C 1
ATOM 2220 O O . THR A 1 287 ? 10.561 -5.454 -12.574 1.00 92.81 287 THR A O 1
ATOM 2223 N N . PHE A 1 288 ? 10.179 -4.408 -14.531 1.00 93.12 288 PHE A N 1
ATOM 2224 C CA . PHE A 1 288 ? 9.019 -3.625 -14.107 1.00 93.12 288 PHE A CA 1
ATOM 2225 C C . PHE A 1 288 ? 7.895 -3.730 -15.143 1.00 93.12 288 PHE A C 1
ATOM 2227 O O . PHE A 1 288 ? 8.161 -3.723 -16.348 1.00 93.12 288 PHE A O 1
ATOM 2234 N N . LEU A 1 289 ? 6.648 -3.833 -14.677 1.00 94.81 289 LEU A N 1
ATOM 2235 C CA . LEU A 1 289 ? 5.470 -3.866 -15.539 1.00 94.81 289 LEU A CA 1
ATOM 2236 C C . LEU A 1 289 ? 5.107 -2.439 -15.954 1.00 94.81 289 LEU A C 1
ATOM 2238 O O . LEU A 1 289 ? 4.504 -1.679 -15.192 1.00 94.81 289 LEU A O 1
ATOM 2242 N N . VAL A 1 290 ? 5.500 -2.072 -17.169 1.00 95.56 290 VAL A N 1
ATOM 2243 C CA . VAL A 1 290 ? 5.238 -0.752 -17.741 1.00 95.56 290 VAL A CA 1
ATOM 2244 C C . VAL A 1 290 ? 3.941 -0.755 -18.541 1.00 95.56 290 VAL A C 1
ATOM 2246 O O . VAL A 1 290 ? 3.476 -1.790 -19.015 1.00 95.56 290 VAL A O 1
ATOM 2249 N N . ARG A 1 291 ? 3.355 0.431 -18.681 1.00 96.00 291 ARG A N 1
ATOM 2250 C CA . ARG A 1 291 ? 2.200 0.660 -19.546 1.00 96.00 291 ARG A CA 1
ATOM 2251 C C . ARG A 1 291 ? 2.657 0.777 -20.992 1.00 96.00 291 ARG A C 1
ATOM 2253 O O . ARG A 1 291 ? 3.692 1.394 -21.251 1.00 96.00 291 ARG A O 1
ATOM 2260 N N . ASP A 1 292 ? 1.863 0.233 -21.902 1.00 96.19 292 ASP A N 1
ATOM 2261 C CA . ASP A 1 292 ? 1.885 0.678 -23.290 1.00 96.19 292 ASP A CA 1
ATOM 2262 C C . ASP A 1 292 ? 1.196 2.046 -23.354 1.00 96.19 292 ASP A C 1
ATOM 2264 O O . ASP A 1 292 ? 0.019 2.154 -23.023 1.00 96.19 292 ASP A O 1
ATOM 2268 N N . LEU A 1 293 ? 1.935 3.099 -23.706 1.00 94.38 293 LEU A N 1
ATOM 2269 C CA . LEU A 1 293 ? 1.423 4.473 -23.678 1.00 94.38 293 LEU A CA 1
ATOM 2270 C C . LEU A 1 293 ? 0.491 4.790 -24.851 1.00 94.38 293 LEU A C 1
ATOM 2272 O O . LEU A 1 293 ? -0.283 5.735 -24.746 1.00 94.38 293 LEU A O 1
ATOM 2276 N N . ASP A 1 294 ? 0.518 3.991 -25.919 1.00 94.75 294 ASP A N 1
ATOM 2277 C CA . ASP A 1 294 ? -0.432 4.134 -27.026 1.00 94.75 294 ASP A CA 1
ATOM 2278 C C . ASP A 1 294 ? -1.815 3.571 -26.647 1.00 94.75 294 ASP A C 1
ATOM 2280 O O . ASP A 1 294 ? -2.838 3.933 -27.235 1.00 94.75 294 ASP A O 1
ATOM 2284 N N . THR A 1 295 ? -1.850 2.719 -25.615 1.00 94.62 295 THR A N 1
ATOM 2285 C CA . THR A 1 295 ? -3.044 1.987 -25.186 1.00 94.62 295 THR A CA 1
ATOM 2286 C C . THR A 1 295 ? -3.548 2.414 -23.802 1.00 94.62 295 THR A C 1
ATOM 2288 O O . THR A 1 295 ? -4.754 2.554 -23.619 1.00 94.62 295 THR A O 1
ATOM 2291 N N . CYS A 1 296 ? -2.672 2.623 -22.813 1.00 96.31 296 CYS A N 1
ATOM 2292 C CA . CYS A 1 296 ? -3.017 2.746 -21.393 1.00 96.31 296 CYS A CA 1
ATOM 2293 C C . CYS A 1 296 ? -2.332 3.929 -20.680 1.00 96.31 296 CYS A C 1
ATOM 2295 O O . CYS A 1 296 ? -1.147 3.905 -20.321 1.00 96.31 296 CYS A O 1
ATOM 2297 N N . ASP A 1 297 ? -3.142 4.906 -20.285 1.00 95.25 297 ASP A N 1
ATOM 2298 C CA . ASP A 1 297 ? -2.757 6.047 -19.453 1.00 95.25 297 ASP A CA 1
ATOM 2299 C C . ASP A 1 297 ? -2.732 5.717 -17.957 1.00 95.25 297 ASP A C 1
ATOM 2301 O O . ASP A 1 297 ? -1.905 6.231 -17.199 1.00 95.25 297 ASP A O 1
ATOM 2305 N N . PHE A 1 298 ? -3.631 4.848 -17.504 1.00 96.12 298 PHE A N 1
ATOM 2306 C CA . PHE A 1 298 ? -3.748 4.472 -16.099 1.00 96.12 298 PHE A CA 1
ATOM 2307 C C . PHE A 1 298 ? -4.561 3.190 -15.977 1.00 96.12 298 PHE A C 1
ATOM 2309 O O . PHE A 1 298 ? -5.502 3.014 -16.734 1.00 96.12 298 PHE A O 1
ATOM 2316 N N . SER A 1 299 ? -4.257 2.321 -15.018 1.00 97.12 299 SER A N 1
ATOM 2317 C CA . SER A 1 299 ? -5.089 1.146 -14.743 1.00 97.12 299 SER A CA 1
ATOM 2318 C C . SER A 1 299 ? -5.221 0.917 -13.248 1.00 97.12 299 SER A C 1
ATOM 2320 O O . SER A 1 299 ? -4.286 1.194 -12.490 1.00 97.12 299 SER A O 1
ATOM 2322 N N . SER A 1 300 ? -6.414 0.504 -12.831 1.00 98.00 300 SER A N 1
ATOM 2323 C CA . SER A 1 300 ? -6.807 0.358 -11.429 1.00 98.00 300 SER A CA 1
ATOM 2324 C C . SER A 1 300 ? -8.142 -0.391 -11.332 1.00 98.00 300 SER A C 1
ATOM 2326 O O . SER A 1 300 ? -8.746 -0.761 -12.339 1.00 98.00 300 SER A O 1
ATOM 2328 N N . VAL A 1 301 ? -8.624 -0.579 -10.107 1.00 98.50 301 VAL A N 1
ATOM 2329 C CA . VAL A 1 301 ? -9.987 -1.046 -9.830 1.00 98.50 301 VAL A CA 1
ATOM 2330 C C . VAL A 1 301 ? -11.007 -0.036 -10.377 1.00 98.50 301 VAL A C 1
ATOM 2332 O O . VAL A 1 301 ? -10.795 1.178 -10.291 1.00 98.50 301 VAL A O 1
ATOM 2335 N N . THR A 1 302 ? -12.109 -0.516 -10.949 1.00 98.62 302 THR A N 1
ATOM 2336 C CA . THR A 1 302 ? -13.213 0.330 -11.435 1.00 98.62 302 THR A CA 1
ATOM 2337 C C . THR A 1 302 ? -14.252 0.594 -10.339 1.00 98.62 302 THR A C 1
ATOM 2339 O O . THR A 1 302 ? -14.261 -0.062 -9.300 1.00 98.62 302 THR A O 1
ATOM 2342 N N . LEU A 1 303 ? -15.189 1.516 -10.573 1.00 98.56 303 LEU A N 1
ATOM 2343 C CA . LEU A 1 303 ? -16.359 1.717 -9.707 1.00 98.56 303 LEU A CA 1
ATOM 2344 C C . LEU A 1 303 ? -17.201 0.439 -9.564 1.00 98.56 303 LEU A C 1
ATOM 2346 O O . LEU A 1 303 ? -17.683 0.139 -8.474 1.00 98.56 303 LEU A O 1
ATOM 2350 N N . ALA A 1 304 ? -17.355 -0.333 -10.645 1.00 98.00 304 ALA A N 1
ATOM 2351 C CA . ALA A 1 304 ? -18.043 -1.621 -10.598 1.00 98.00 304 ALA A CA 1
ATOM 2352 C C . ALA A 1 304 ? -17.242 -2.655 -9.791 1.00 98.00 304 ALA A C 1
ATOM 2354 O O . ALA A 1 304 ? -17.829 -3.440 -9.050 1.00 98.00 304 ALA A O 1
ATOM 2355 N N . GLY A 1 305 ? -15.911 -2.620 -9.894 1.00 98.19 305 GLY A N 1
ATOM 2356 C CA . GLY A 1 305 ? -15.006 -3.448 -9.106 1.00 98.19 305 GLY A CA 1
ATOM 2357 C C . GLY A 1 305 ? -15.067 -3.157 -7.613 1.00 98.19 305 GLY A C 1
ATOM 2358 O O . GLY A 1 305 ? -15.212 -4.088 -6.826 1.00 98.19 305 GLY A O 1
ATOM 2359 N N . ASP A 1 306 ? -15.031 -1.884 -7.221 1.00 98.44 306 ASP A N 1
ATOM 2360 C CA . ASP A 1 306 ? -15.192 -1.475 -5.821 1.00 98.44 306 ASP A CA 1
ATOM 2361 C C . ASP A 1 306 ? -16.549 -1.920 -5.261 1.00 98.44 306 ASP A C 1
ATOM 2363 O O . ASP A 1 306 ? -16.609 -2.565 -4.213 1.00 98.44 306 ASP A O 1
ATOM 2367 N N . ALA A 1 307 ? -17.634 -1.669 -6.002 1.00 98.19 307 ALA A N 1
ATOM 2368 C CA . ALA A 1 307 ? -18.969 -2.119 -5.620 1.00 98.19 307 ALA A CA 1
ATOM 2369 C C . ALA A 1 307 ? -19.042 -3.649 -5.475 1.00 98.19 307 ALA A C 1
ATOM 2371 O O . ALA A 1 307 ? -19.637 -4.150 -4.521 1.00 98.19 307 ALA A O 1
ATOM 2372 N N . HIS A 1 308 ? -18.407 -4.394 -6.384 1.00 97.69 308 HIS A N 1
ATOM 2373 C CA . HIS A 1 308 ? -18.346 -5.851 -6.328 1.00 97.69 308 HIS A CA 1
ATOM 2374 C C . HIS A 1 308 ? -17.569 -6.352 -5.101 1.00 97.69 308 HIS A C 1
ATOM 2376 O O . HIS A 1 308 ? -18.079 -7.197 -4.367 1.00 97.69 308 HIS A O 1
ATOM 2382 N N . MET A 1 309 ? -16.375 -5.810 -4.830 1.00 97.62 309 MET A N 1
ATOM 2383 C CA . MET A 1 309 ? -15.572 -6.195 -3.661 1.00 97.62 309 MET A CA 1
ATOM 2384 C C . MET A 1 309 ? -16.303 -5.898 -2.345 1.00 97.62 309 MET A C 1
ATOM 2386 O O . MET A 1 309 ? -16.285 -6.719 -1.428 1.00 97.62 309 MET A O 1
ATOM 2390 N N . ARG A 1 310 ? -16.997 -4.757 -2.260 1.00 97.12 310 ARG A N 1
ATOM 2391 C CA . ARG A 1 310 ? -17.817 -4.392 -1.095 1.00 97.12 310 ARG A CA 1
ATOM 2392 C C . ARG A 1 310 ? -19.025 -5.314 -0.931 1.00 97.12 310 ARG A C 1
ATOM 2394 O O . ARG A 1 310 ? -19.256 -5.808 0.168 1.00 97.12 310 ARG A O 1
ATOM 2401 N N . ALA A 1 311 ? -19.759 -5.602 -2.007 1.00 97.19 311 ALA A N 1
ATOM 2402 C CA . ALA A 1 311 ? -20.901 -6.521 -1.974 1.00 97.19 311 ALA A CA 1
ATOM 2403 C C . ALA A 1 311 ? -20.497 -7.956 -1.589 1.00 97.19 311 ALA A C 1
ATOM 2405 O O . ALA A 1 311 ? -21.275 -8.667 -0.959 1.00 97.19 311 ALA A O 1
ATOM 2406 N N . ALA A 1 312 ? -19.271 -8.363 -1.928 1.00 96.25 312 ALA A N 1
ATOM 2407 C CA . ALA A 1 312 ? -18.683 -9.636 -1.524 1.00 96.25 312 ALA A CA 1
ATOM 2408 C C . ALA A 1 312 ? -18.142 -9.645 -0.077 1.00 96.25 312 ALA A C 1
ATOM 2410 O O . ALA A 1 312 ? -17.623 -10.667 0.366 1.00 96.25 312 ALA A O 1
ATOM 2411 N N . GLY A 1 313 ? -18.237 -8.531 0.660 1.00 95.75 313 GLY A N 1
ATOM 2412 C CA . GLY A 1 313 ? -17.748 -8.424 2.037 1.00 95.75 313 GLY A CA 1
ATOM 2413 C C . GLY A 1 313 ? -16.221 -8.429 2.162 1.00 95.75 313 GLY A C 1
ATOM 2414 O O . GLY A 1 313 ? -15.701 -8.777 3.216 1.00 95.75 313 GLY A O 1
ATOM 2415 N N . LEU A 1 314 ? -15.491 -8.073 1.097 1.00 95.38 314 LEU A N 1
ATOM 2416 C CA . LEU A 1 314 ? -14.021 -8.098 1.082 1.00 95.38 314 LEU A CA 1
ATOM 2417 C C . LEU A 1 314 ? -13.379 -6.822 1.635 1.00 95.38 314 LEU A C 1
ATOM 2419 O O . LEU A 1 314 ? -12.184 -6.820 1.934 1.00 95.38 314 LEU A O 1
ATOM 2423 N N . VAL A 1 315 ? -14.156 -5.741 1.724 1.00 96.81 315 VAL A N 1
ATOM 2424 C CA . VAL A 1 315 ? -13.701 -4.428 2.182 1.00 96.81 315 VAL A CA 1
ATOM 2425 C C . VAL A 1 315 ? -14.390 -4.097 3.496 1.00 96.81 315 VAL A C 1
ATOM 2427 O O . VAL A 1 315 ? -15.592 -3.842 3.540 1.00 96.81 315 VAL A O 1
ATOM 2430 N N . ASP A 1 316 ? -13.603 -4.059 4.558 1.00 94.94 316 ASP A N 1
ATOM 2431 C CA . ASP A 1 316 ? -14.014 -3.577 5.864 1.00 94.94 316 ASP A CA 1
ATOM 2432 C C . ASP A 1 316 ? -13.860 -2.062 5.934 1.00 94.94 316 ASP A C 1
ATOM 2434 O O . ASP A 1 316 ? -12.873 -1.499 5.452 1.00 94.94 316 ASP A O 1
ATOM 2438 N N . VAL A 1 317 ? -14.811 -1.403 6.588 1.00 95.81 317 VAL A N 1
ATOM 2439 C CA . VAL A 1 317 ? -14.795 0.044 6.808 1.00 95.81 317 VAL A CA 1
ATOM 2440 C C . VAL A 1 317 ? -14.965 0.302 8.296 1.00 95.81 317 VAL A C 1
ATOM 2442 O O . VAL A 1 317 ? -15.985 -0.048 8.886 1.00 95.81 317 VAL A O 1
ATOM 2445 N N . LEU A 1 318 ? -13.970 0.937 8.909 1.00 95.31 318 LEU A N 1
ATOM 2446 C CA . LEU A 1 318 ? -14.063 1.445 10.272 1.00 95.31 318 LEU A CA 1
ATOM 2447 C C . LEU A 1 318 ? -14.099 2.968 10.256 1.00 95.31 318 LEU A C 1
ATOM 2449 O O . LEU A 1 318 ? -13.181 3.612 9.753 1.00 95.31 318 LEU A O 1
ATOM 2453 N N . ALA A 1 319 ? -15.131 3.545 10.866 1.00 95.19 319 ALA A N 1
ATOM 2454 C CA . ALA A 1 319 ? -15.190 4.969 11.160 1.00 95.19 319 ALA A CA 1
ATOM 2455 C C . ALA A 1 319 ? -14.644 5.223 12.568 1.00 95.19 319 ALA A C 1
ATOM 2457 O O . ALA A 1 319 ? -15.271 4.873 13.569 1.00 95.19 319 ALA A O 1
ATOM 2458 N N . VAL A 1 320 ? -13.465 5.833 12.654 1.00 92.81 320 VAL A N 1
ATOM 2459 C CA . VAL A 1 320 ? -12.871 6.240 13.928 1.00 92.81 320 VAL A CA 1
ATOM 2460 C C . VAL A 1 320 ? -13.254 7.691 14.219 1.00 92.81 320 VAL A C 1
ATOM 2462 O O . VAL A 1 320 ? -13.044 8.540 13.354 1.00 92.81 320 VAL A O 1
ATOM 2465 N N . PRO A 1 321 ? -13.781 8.022 15.413 1.00 90.75 321 PRO A N 1
ATOM 2466 C CA . PRO A 1 321 ? -14.052 9.409 15.775 1.00 90.75 321 PRO A CA 1
ATOM 2467 C C . PRO A 1 321 ? -12.795 10.276 15.645 1.00 90.75 321 PRO A C 1
ATOM 2469 O O . PRO A 1 321 ? -11.766 9.979 16.255 1.00 90.75 321 PRO A O 1
ATOM 2472 N N . GLY A 1 322 ? -12.887 11.332 14.841 1.00 89.56 322 GLY A N 1
ATOM 2473 C CA . GLY A 1 322 ? -11.851 12.341 14.662 1.00 89.56 322 GLY A CA 1
ATOM 2474 C C . GLY A 1 322 ? -12.335 13.722 15.093 1.00 89.56 322 GLY A C 1
ATOM 2475 O O . GLY A 1 322 ? -13.506 13.930 15.414 1.00 89.56 322 GLY A O 1
ATOM 2476 N N . ARG A 1 323 ? -11.417 14.688 15.112 1.00 89.31 323 ARG A N 1
ATOM 2477 C CA . ARG A 1 323 ? -11.689 16.054 15.574 1.00 89.31 323 ARG A CA 1
ATOM 2478 C C . ARG A 1 323 ? -12.659 16.827 14.675 1.00 89.31 323 ARG A C 1
ATOM 2480 O O . ARG A 1 323 ? -13.369 17.693 15.180 1.00 89.31 323 ARG A O 1
ATOM 2487 N N . ARG A 1 324 ? -12.645 16.599 13.356 1.00 87.12 324 ARG A N 1
ATOM 2488 C CA . ARG A 1 324 ? -13.497 17.324 12.389 1.00 87.12 324 ARG A CA 1
ATOM 2489 C C . ARG A 1 324 ? -14.546 16.436 11.728 1.00 87.12 324 ARG A C 1
ATOM 2491 O O . ARG A 1 324 ? -15.502 16.955 11.162 1.00 87.12 324 ARG A O 1
ATOM 2498 N N . GLY A 1 325 ? -14.360 15.128 11.794 1.00 89.56 325 GLY A N 1
ATOM 2499 C CA . GLY A 1 325 ? -15.281 14.122 11.292 1.00 89.56 325 GLY A CA 1
ATOM 2500 C C . GLY A 1 325 ? -14.709 12.726 11.524 1.00 89.56 325 GLY A C 1
ATOM 2501 O O . GLY A 1 325 ? -13.667 12.588 12.169 1.00 89.56 325 GLY A O 1
ATOM 2502 N N . PRO A 1 326 ? -15.364 11.675 11.017 1.00 93.62 326 PRO A N 1
ATOM 2503 C CA . PRO A 1 326 ? -14.814 10.334 11.115 1.00 93.62 326 PRO A CA 1
ATOM 2504 C C . PRO A 1 326 ? -13.540 10.203 10.264 1.00 93.62 326 PRO A C 1
ATOM 2506 O O . PRO A 1 326 ? -13.523 10.520 9.073 1.00 93.62 326 PRO A O 1
ATOM 2509 N N . LEU A 1 327 ? -12.474 9.688 10.873 1.00 95.56 327 LEU A N 1
ATOM 2510 C CA . LEU A 1 327 ? -11.320 9.145 10.171 1.00 95.56 327 LEU A CA 1
ATOM 2511 C C . LEU A 1 327 ? -11.688 7.739 9.694 1.00 95.56 327 LEU A C 1
ATOM 2513 O O . LEU A 1 327 ? -11.820 6.829 10.514 1.00 95.56 327 LEU A O 1
ATOM 2517 N N . LEU A 1 328 ? -11.862 7.555 8.386 1.00 97.00 328 LEU A N 1
ATOM 2518 C CA . LEU A 1 328 ? -12.155 6.229 7.855 1.00 97.00 328 LEU A CA 1
ATOM 2519 C C . LEU A 1 328 ? -10.876 5.413 7.707 1.00 97.00 328 LEU A C 1
ATOM 2521 O O . LEU A 1 328 ? -9.838 5.915 7.257 1.00 97.00 328 LEU A O 1
ATOM 2525 N N . VAL A 1 329 ? -10.983 4.139 8.059 1.00 97.56 329 VAL A N 1
ATOM 2526 C CA . VAL A 1 329 ? -9.959 3.130 7.829 1.00 97.56 329 VAL A CA 1
ATOM 2527 C C . VAL A 1 329 ? -10.571 1.986 7.048 1.00 97.56 329 VAL A C 1
ATOM 2529 O O . VAL A 1 329 ? -11.534 1.367 7.496 1.00 97.56 329 VAL A O 1
ATOM 2532 N N . HIS A 1 330 ? -9.992 1.709 5.887 1.00 97.62 330 HIS A N 1
ATOM 2533 C CA . HIS A 1 330 ? -10.375 0.571 5.068 1.00 97.62 330 HIS A CA 1
ATOM 2534 C C . HIS A 1 330 ? -9.447 -0.612 5.328 1.00 97.62 330 HIS A C 1
ATOM 2536 O O . HIS A 1 330 ? -8.231 -0.427 5.413 1.00 97.62 330 HIS A O 1
ATOM 2542 N N . GLY A 1 331 ? -10.012 -1.814 5.415 1.00 95.69 331 GLY A N 1
ATOM 2543 C CA . GLY A 1 331 ? -9.281 -3.072 5.533 1.00 95.69 331 GLY A CA 1
ATOM 2544 C C . GLY A 1 331 ? -9.674 -4.051 4.430 1.00 95.69 331 GLY A C 1
ATOM 2545 O O . GLY A 1 331 ? -10.850 -4.154 4.110 1.00 95.69 331 GLY A O 1
ATOM 2546 N N . LEU A 1 332 ? -8.721 -4.780 3.849 1.00 94.56 332 LEU A N 1
ATOM 2547 C CA . LEU A 1 332 ? -9.014 -5.877 2.913 1.00 94.56 332 LEU A CA 1
ATOM 2548 C C . LEU A 1 332 ? -7.926 -6.956 2.936 1.00 94.56 332 LEU A C 1
ATOM 2550 O O . LEU A 1 332 ? -6.750 -6.657 3.144 1.00 94.56 332 LEU A O 1
ATOM 2554 N N . SER A 1 333 ? -8.335 -8.218 2.770 1.00 94.44 333 SER A N 1
ATOM 2555 C CA . SER A 1 333 ? -7.410 -9.343 2.548 1.00 94.44 333 SER A CA 1
ATOM 2556 C C . SER A 1 333 ? -6.841 -9.218 1.138 1.00 94.44 333 SER A C 1
ATOM 2558 O O . SER A 1 333 ? -7.602 -9.120 0.169 1.00 94.44 333 SER A O 1
ATOM 2560 N N . LEU A 1 334 ? -5.510 -9.187 1.013 1.00 95.94 334 LEU A N 1
ATOM 2561 C CA . LEU A 1 334 ? -4.891 -9.105 -0.304 1.00 95.94 334 LEU A CA 1
ATOM 2562 C C . LEU A 1 334 ? -5.089 -10.394 -1.094 1.00 95.94 334 LEU A C 1
ATOM 2564 O O . LEU A 1 334 ? -5.322 -10.277 -2.291 1.00 95.94 334 LEU A O 1
ATOM 2568 N N . ALA A 1 335 ? -5.081 -11.576 -0.466 1.00 95.75 335 ALA A N 1
ATOM 2569 C CA . ALA A 1 335 ? -5.330 -12.829 -1.177 1.00 95.75 335 ALA A CA 1
ATOM 2570 C C . ALA A 1 335 ? -6.739 -12.854 -1.786 1.00 95.75 335 ALA A C 1
ATOM 2572 O O . ALA A 1 335 ? -6.893 -13.049 -2.991 1.00 95.75 335 ALA A O 1
ATOM 2573 N N . ALA A 1 336 ? -7.771 -12.567 -0.985 1.00 95.75 336 ALA A N 1
ATOM 2574 C CA . ALA A 1 336 ? -9.157 -12.618 -1.444 1.00 95.75 336 ALA A CA 1
ATOM 2575 C C . ALA A 1 336 ? -9.466 -11.551 -2.508 1.00 95.75 336 ALA A C 1
ATOM 2577 O O . ALA A 1 336 ? -10.120 -11.842 -3.512 1.00 95.75 336 ALA A O 1
ATOM 2578 N N . ALA A 1 337 ? -8.971 -10.321 -2.326 1.00 97.19 337 ALA A N 1
ATOM 2579 C CA . ALA A 1 337 ? -9.137 -9.263 -3.322 1.00 97.19 337 ALA A CA 1
ATOM 2580 C C . ALA A 1 337 ? -8.382 -9.584 -4.620 1.00 97.19 337 ALA A C 1
ATOM 2582 O O . ALA A 1 337 ? -8.908 -9.382 -5.715 1.00 97.19 337 ALA A O 1
ATOM 2583 N N . HIS A 1 338 ? -7.162 -10.110 -4.506 1.00 97.94 338 HIS A N 1
ATOM 2584 C CA . HIS A 1 338 ? -6.348 -10.510 -5.646 1.00 97.94 338 HIS A CA 1
ATOM 2585 C C . HIS A 1 338 ? -7.006 -11.617 -6.472 1.00 97.94 338 HIS A C 1
ATOM 2587 O O . HIS A 1 338 ? -7.093 -11.514 -7.695 1.00 97.94 338 HIS A O 1
ATOM 2593 N N . ASP A 1 339 ? -7.549 -12.625 -5.801 1.00 97.94 339 ASP A N 1
ATOM 2594 C CA . ASP A 1 339 ? -8.308 -13.712 -6.406 1.00 97.94 339 ASP A CA 1
ATOM 2595 C C . ASP A 1 339 ? -9.482 -13.215 -7.259 1.00 97.94 339 ASP A C 1
ATOM 2597 O O . ASP A 1 339 ? -9.699 -13.697 -8.374 1.00 97.94 339 ASP A O 1
ATOM 2601 N N . VAL A 1 340 ? -10.238 -12.234 -6.756 1.00 98.06 340 VAL A N 1
ATOM 2602 C CA . VAL A 1 340 ? -11.323 -11.594 -7.513 1.00 98.06 340 VAL A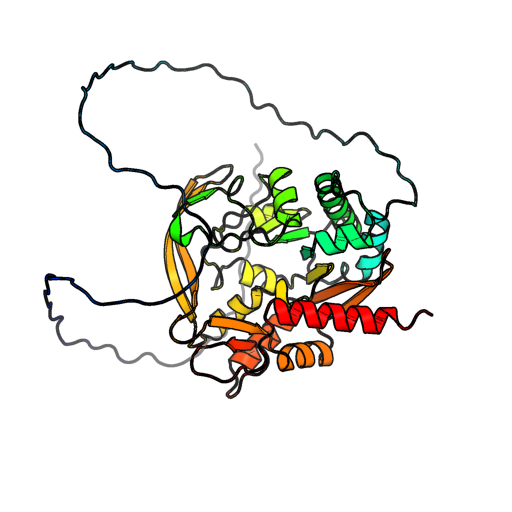 CA 1
ATOM 2603 C C . VAL A 1 340 ? -10.776 -10.865 -8.739 1.00 98.06 340 VAL A C 1
ATOM 2605 O O . VAL A 1 340 ? -11.292 -11.067 -9.837 1.00 98.06 340 VAL A O 1
ATOM 2608 N N . MET A 1 341 ? -9.713 -10.070 -8.576 1.00 98.44 341 MET A N 1
ATOM 2609 C CA . MET A 1 341 ? -9.101 -9.326 -9.683 1.00 98.44 341 MET A CA 1
ATOM 2610 C C . MET A 1 341 ? -8.588 -10.257 -10.790 1.00 98.44 341 MET A C 1
ATOM 2612 O O . MET A 1 341 ? -8.876 -10.025 -11.959 1.00 98.44 341 MET A O 1
ATOM 2616 N N . VAL A 1 342 ? -7.872 -11.333 -10.450 1.00 98.19 342 VAL A N 1
ATOM 2617 C CA . VAL A 1 342 ? -7.329 -12.273 -11.446 1.00 98.19 342 VAL A CA 1
ATOM 2618 C C . VAL A 1 342 ? -8.430 -13.045 -12.165 1.00 98.19 342 VAL A C 1
ATOM 2620 O O . VAL A 1 342 ? -8.339 -13.234 -13.379 1.00 98.19 342 VAL A O 1
ATOM 2623 N N . ARG A 1 343 ? -9.465 -13.507 -11.449 1.00 97.75 343 ARG A N 1
ATOM 2624 C CA . ARG A 1 343 ? -10.595 -14.207 -12.084 1.00 97.75 343 ARG A CA 1
ATOM 2625 C C . ARG A 1 343 ? -11.329 -13.297 -13.064 1.00 97.75 343 ARG A C 1
ATOM 2627 O O . ARG A 1 343 ? -11.627 -13.734 -14.170 1.00 97.75 343 ARG A O 1
ATOM 2634 N N . ASP A 1 344 ? -11.580 -12.051 -12.672 1.00 98.00 344 ASP A N 1
ATOM 2635 C CA . ASP A 1 344 ? -12.247 -11.063 -13.518 1.00 98.00 344 ASP A CA 1
ATOM 2636 C C . ASP A 1 344 ? -11.412 -10.697 -14.752 1.00 98.00 344 ASP A C 1
ATOM 2638 O O . ASP A 1 344 ? -11.922 -10.756 -15.868 1.00 98.00 344 ASP A O 1
ATOM 2642 N N . LEU A 1 345 ? -10.114 -10.426 -14.580 1.00 97.94 345 LEU A N 1
ATOM 2643 C CA . LEU A 1 345 ? -9.203 -10.105 -15.685 1.00 97.94 345 LEU A CA 1
ATOM 2644 C C . LEU A 1 345 ? -9.057 -11.241 -16.709 1.00 97.94 345 LEU A C 1
ATOM 2646 O O . LEU A 1 345 ? -8.716 -10.985 -17.860 1.00 97.94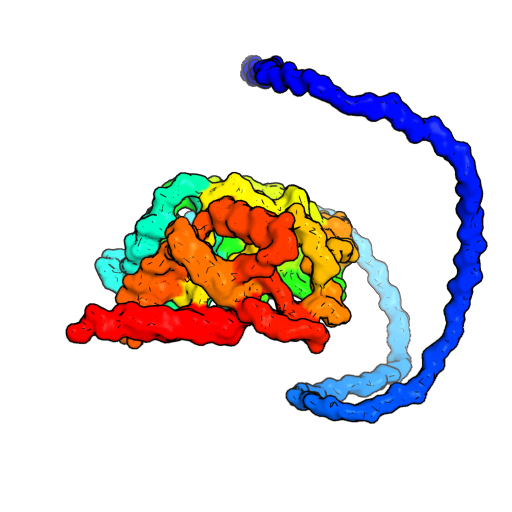 345 LEU A O 1
ATOM 2650 N N . ARG A 1 346 ? -9.297 -12.493 -16.301 1.00 97.31 346 ARG A N 1
ATOM 2651 C CA . ARG A 1 346 ? -9.296 -13.672 -17.185 1.00 97.31 346 ARG A CA 1
ATOM 2652 C C . ARG A 1 346 ? -10.659 -13.969 -17.813 1.00 97.31 346 ARG A C 1
ATOM 2654 O O . ARG A 1 346 ? -10.765 -14.924 -18.578 1.00 97.31 346 ARG A O 1
ATOM 2661 N N . SER A 1 347 ? -11.694 -13.210 -17.463 1.00 96.50 347 SER A N 1
ATOM 2662 C CA . SER A 1 347 ? -13.021 -13.350 -18.060 1.00 96.50 347 SER A CA 1
ATOM 2663 C C . SER A 1 347 ? -13.093 -12.675 -19.432 1.00 96.50 347 SER A C 1
ATOM 2665 O O . SER A 1 347 ? -12.263 -11.834 -19.771 1.00 96.50 347 SER A O 1
ATOM 2667 N N . ASP A 1 348 ? -14.126 -13.004 -20.210 1.00 93.19 348 ASP A N 1
ATOM 2668 C CA . ASP A 1 348 ? -14.347 -12.402 -21.532 1.00 93.19 348 ASP A CA 1
ATOM 2669 C C . ASP A 1 348 ? -14.668 -10.898 -21.463 1.00 93.19 348 ASP A C 1
ATOM 2671 O O . ASP A 1 348 ? -14.498 -10.175 -22.446 1.00 93.19 348 ASP A O 1
ATOM 2675 N N . GLN A 1 349 ? -15.174 -10.419 -20.320 1.00 91.50 349 GLN A N 1
ATOM 2676 C CA . GLN A 1 349 ? -15.558 -9.022 -20.105 1.00 91.50 349 GLN A CA 1
ATOM 2677 C C . GLN A 1 349 ? -15.179 -8.572 -18.687 1.00 91.50 349 GLN A C 1
ATOM 2679 O O . GLN A 1 349 ? -16.065 -8.495 -17.828 1.00 91.50 349 GLN A O 1
ATOM 2684 N N . PRO A 1 350 ? -13.895 -8.258 -18.437 1.00 94.56 350 PRO A N 1
ATOM 2685 C CA . PRO A 1 350 ? -13.439 -7.767 -17.142 1.00 94.56 350 PRO A CA 1
ATOM 2686 C C . PRO A 1 350 ? -14.185 -6.495 -16.731 1.00 94.56 350 PRO A C 1
ATOM 2688 O O . PRO A 1 350 ? -14.409 -5.596 -17.547 1.00 94.56 350 PRO A O 1
ATOM 2691 N N . ARG A 1 351 ? -14.594 -6.419 -15.464 1.00 95.12 351 ARG A N 1
ATOM 2692 C CA . ARG A 1 351 ? -15.281 -5.249 -14.890 1.00 95.12 351 ARG A CA 1
ATOM 2693 C C . ARG A 1 351 ? -14.679 -4.783 -13.580 1.00 95.12 351 ARG A C 1
ATOM 2695 O O . ARG A 1 351 ? -14.971 -3.666 -13.167 1.00 95.12 351 ARG A O 1
ATOM 2702 N N . VAL A 1 352 ? -13.879 -5.602 -12.909 1.00 97.88 352 VAL A N 1
ATOM 2703 C CA . VAL A 1 352 ? -13.281 -5.281 -11.612 1.00 97.88 352 VAL A CA 1
ATOM 2704 C C . VAL A 1 352 ? -12.049 -4.410 -11.791 1.00 97.88 352 VAL A C 1
ATOM 2706 O O . VAL A 1 352 ? -11.936 -3.381 -11.128 1.00 97.88 352 VAL A O 1
ATOM 2709 N N . VAL A 1 353 ? -11.146 -4.800 -12.688 1.00 98.00 353 VAL A N 1
ATOM 2710 C CA . VAL A 1 353 ? -9.920 -4.059 -13.006 1.00 98.00 353 VAL A CA 1
ATOM 2711 C C . VAL A 1 353 ? -9.942 -3.691 -14.476 1.00 98.00 353 VAL A C 1
ATOM 2713 O O . VAL A 1 353 ? -10.217 -4.533 -15.324 1.00 98.00 353 VAL A O 1
ATOM 2716 N N . ASP A 1 354 ? -9.640 -2.431 -14.771 1.00 97.19 354 ASP A N 1
ATOM 2717 C CA . ASP A 1 354 ? -9.583 -1.948 -16.145 1.00 97.19 354 ASP A CA 1
ATOM 2718 C C . ASP A 1 354 ? -8.627 -0.746 -16.270 1.00 97.19 354 ASP A C 1
ATOM 2720 O O . ASP A 1 354 ? -7.989 -0.317 -15.299 1.00 97.19 354 ASP A O 1
ATOM 2724 N N . TYR A 1 355 ? -8.511 -0.194 -17.476 1.00 96.88 355 TYR A N 1
ATOM 2725 C CA . TYR A 1 355 ? -7.609 0.902 -17.800 1.00 96.88 355 TYR A CA 1
ATOM 2726 C C . TYR A 1 355 ? -8.290 2.085 -18.502 1.00 96.88 355 TYR A C 1
ATOM 2728 O O . TYR A 1 355 ? -9.255 1.948 -19.248 1.00 96.88 355 TYR A O 1
ATOM 2736 N N . LEU A 1 356 ? -7.742 3.275 -18.278 1.00 96.38 356 LEU A N 1
ATOM 2737 C CA . LEU A 1 356 ? -7.965 4.479 -19.069 1.00 96.38 356 LEU A CA 1
ATOM 2738 C C . LEU A 1 356 ? -6.978 4.494 -20.229 1.00 96.38 356 LEU A C 1
ATOM 2740 O O . LEU A 1 356 ? -5.803 4.182 -20.036 1.00 96.38 356 LEU A O 1
ATOM 2744 N N . GLY A 1 357 ? -7.440 4.894 -21.408 1.00 94.38 357 GLY A N 1
ATOM 2745 C CA . GLY A 1 357 ? -6.600 5.029 -22.591 1.00 94.38 357 GLY A CA 1
ATOM 2746 C C . GLY A 1 357 ? -7.133 6.081 -23.562 1.00 94.38 357 GLY A C 1
ATOM 2747 O O . GLY A 1 357 ? -8.320 6.411 -23.503 1.00 94.38 357 GLY A O 1
ATOM 2748 N N . PRO A 1 358 ? -6.293 6.569 -24.488 1.00 90.25 358 PRO A N 1
ATOM 2749 C CA . PRO A 1 358 ? -6.600 7.728 -25.329 1.00 90.25 358 PRO A CA 1
ATOM 2750 C C . PRO A 1 358 ? -7.778 7.513 -26.292 1.00 90.25 358 PRO A C 1
ATOM 2752 O O . PRO A 1 358 ? -8.437 8.473 -26.680 1.00 90.25 358 PRO A O 1
ATOM 2755 N N . ASN A 1 359 ? -8.069 6.261 -26.662 1.00 86.00 359 ASN A N 1
ATOM 2756 C CA . ASN A 1 359 ? -9.037 5.911 -27.709 1.00 86.00 359 ASN A CA 1
ATOM 2757 C C . ASN A 1 359 ? -10.213 5.060 -27.202 1.00 86.00 359 ASN A C 1
ATOM 2759 O O . ASN A 1 359 ? -10.836 4.339 -27.982 1.00 86.00 359 ASN A O 1
ATOM 2763 N N . ARG A 1 360 ? -10.515 5.103 -25.899 1.00 90.88 360 ARG A N 1
ATOM 2764 C CA . ARG A 1 360 ? -11.617 4.333 -25.303 1.00 90.88 360 ARG A CA 1
ATOM 2765 C C . ARG A 1 360 ? -12.442 5.172 -24.321 1.00 90.88 360 ARG A C 1
ATOM 2767 O O . ARG A 1 360 ? -11.877 6.029 -23.644 1.00 90.88 360 ARG A O 1
ATOM 2774 N N . PRO A 1 361 ? -13.757 4.920 -24.192 1.00 92.56 361 PRO A N 1
ATOM 2775 C CA . PRO A 1 361 ? -14.549 5.484 -23.102 1.00 92.56 361 PRO A CA 1
ATOM 2776 C C . PRO A 1 361 ? -13.987 5.073 -21.735 1.00 92.56 361 PRO A C 1
ATOM 2778 O O . PRO A 1 361 ? -13.484 3.955 -21.585 1.00 92.56 361 PRO A O 1
ATOM 2781 N N . ASP A 1 362 ? -14.106 5.964 -20.748 1.00 93.06 362 ASP A N 1
ATOM 2782 C CA . ASP A 1 362 ? -13.752 5.675 -19.356 1.00 93.06 362 ASP A CA 1
ATOM 2783 C C . ASP A 1 362 ? -14.670 4.558 -18.817 1.00 93.06 362 ASP A C 1
ATOM 2785 O O . ASP A 1 362 ? -15.882 4.771 -18.712 1.00 93.06 362 ASP A O 1
ATOM 2789 N N . PRO A 1 363 ? -14.133 3.372 -18.469 1.00 93.56 363 PRO A N 1
ATOM 2790 C CA . PRO A 1 363 ? -14.914 2.266 -17.917 1.00 93.56 363 PRO A CA 1
ATOM 2791 C C . PRO A 1 363 ? -15.259 2.468 -16.428 1.00 93.56 363 PRO A C 1
ATOM 2793 O O . PRO A 1 363 ? -15.744 1.554 -15.765 1.00 93.56 363 PRO A O 1
ATOM 2796 N N . GLY A 1 364 ? -14.989 3.652 -15.875 1.00 96.81 364 GLY A N 1
ATOM 2797 C CA . GLY A 1 364 ? -15.146 3.978 -14.467 1.00 96.81 364 GLY A CA 1
ATOM 2798 C C . GLY A 1 364 ? -13.909 3.629 -13.646 1.00 96.81 364 GLY A C 1
ATOM 2799 O O . GLY A 1 364 ? -14.062 3.182 -12.512 1.00 96.81 364 GLY A O 1
ATOM 2800 N N . VAL A 1 365 ? -12.694 3.797 -14.183 1.00 97.62 365 VAL A N 1
ATOM 2801 C CA . VAL A 1 365 ? -11.459 3.508 -13.426 1.00 97.62 365 VAL A CA 1
ATOM 2802 C C . VAL A 1 365 ? -11.320 4.474 -12.247 1.00 97.62 365 VAL A C 1
ATOM 2804 O O . VAL A 1 365 ? -11.378 5.697 -12.399 1.00 97.62 365 VAL A O 1
ATOM 2807 N N . ILE A 1 366 ? -11.067 3.943 -11.050 1.00 98.38 366 ILE A N 1
ATOM 2808 C CA . ILE A 1 366 ? -10.857 4.756 -9.852 1.00 98.38 366 ILE A CA 1
ATOM 2809 C C . ILE A 1 366 ? -9.439 5.343 -9.886 1.00 98.38 366 ILE A C 1
ATOM 2811 O O . ILE A 1 366 ? -8.459 4.734 -9.450 1.00 98.38 366 ILE A O 1
ATOM 2815 N N . THR A 1 367 ? -9.339 6.562 -10.413 1.00 97.06 367 THR A N 1
ATOM 2816 C CA . THR A 1 367 ? -8.144 7.417 -10.316 1.00 97.06 367 THR A CA 1
ATOM 2817 C C . THR A 1 367 ? -8.003 8.022 -8.917 1.00 97.06 367 THR A C 1
ATOM 2819 O O . THR A 1 367 ? -8.950 8.015 -8.131 1.00 97.06 367 THR A O 1
ATOM 2822 N N . SER A 1 368 ? -6.859 8.644 -8.611 1.00 94.56 368 SER A N 1
ATOM 2823 C CA . SER A 1 368 ? -6.648 9.332 -7.325 1.00 94.56 368 SER A CA 1
ATOM 2824 C C . SER A 1 368 ? -7.744 10.355 -7.003 1.00 94.56 368 SER A C 1
ATOM 2826 O O . SER A 1 368 ? -8.226 10.393 -5.878 1.00 94.56 368 SER A O 1
ATOM 2828 N N . ARG A 1 369 ? -8.196 11.136 -7.996 1.00 96.25 369 ARG A N 1
ATOM 2829 C CA . ARG A 1 369 ? -9.261 12.135 -7.801 1.00 96.25 369 ARG A CA 1
ATOM 2830 C C . ARG A 1 369 ? -10.609 11.479 -7.493 1.00 96.25 369 ARG A C 1
ATOM 2832 O O . ARG A 1 369 ? -11.359 11.987 -6.664 1.00 96.25 369 ARG A O 1
ATOM 2839 N N . VAL A 1 370 ? -10.922 10.370 -8.164 1.00 98.00 370 VAL A N 1
ATOM 2840 C CA . VAL A 1 370 ? -12.153 9.605 -7.916 1.00 98.00 370 VAL A CA 1
ATOM 2841 C C . VAL A 1 370 ? -12.102 8.970 -6.529 1.00 98.00 370 VAL A C 1
ATOM 2843 O O . VAL A 1 370 ? -13.054 9.110 -5.773 1.00 98.00 370 VAL A O 1
ATOM 2846 N N . ALA A 1 371 ? -10.974 8.363 -6.160 1.00 98.12 371 ALA A N 1
ATOM 2847 C CA . ALA A 1 371 ? -10.743 7.801 -4.834 1.00 98.12 371 ALA A CA 1
ATOM 2848 C C . ALA A 1 371 ? -10.903 8.842 -3.714 1.00 98.12 371 ALA A C 1
ATOM 2850 O O . ALA A 1 371 ? -11.549 8.562 -2.706 1.00 98.12 371 ALA A O 1
ATOM 2851 N N . ASP A 1 372 ? -10.356 10.049 -3.893 1.00 97.56 372 ASP A N 1
ATOM 2852 C CA . ASP A 1 372 ? -10.515 11.133 -2.920 1.00 97.56 372 ASP A CA 1
ATOM 2853 C C . ASP A 1 372 ? -11.991 11.530 -2.778 1.00 97.56 372 ASP A C 1
ATOM 2855 O O . ASP A 1 372 ? -12.482 11.677 -1.661 1.00 97.56 372 ASP A O 1
ATOM 2859 N N . ARG A 1 373 ? -12.730 11.639 -3.891 1.00 98.00 373 ARG A N 1
ATOM 2860 C CA . ARG A 1 373 ? -14.173 11.919 -3.865 1.00 98.00 373 ARG A CA 1
ATOM 2861 C C . ARG A 1 373 ? -14.955 10.824 -3.130 1.00 98.00 373 ARG A C 1
ATOM 2863 O O . ARG A 1 373 ? -15.716 11.166 -2.229 1.00 98.00 373 ARG A O 1
ATOM 2870 N N . LEU A 1 374 ? -14.730 9.551 -3.471 1.00 98.00 374 LEU A N 1
ATOM 2871 C CA . LEU A 1 374 ? -15.394 8.399 -2.844 1.00 98.00 374 LEU A CA 1
ATOM 2872 C C . LEU A 1 374 ? -15.167 8.386 -1.329 1.00 98.00 374 LEU A C 1
ATOM 2874 O O . LEU A 1 374 ? -16.120 8.289 -0.563 1.00 98.00 374 LEU A O 1
ATOM 2878 N N . TYR A 1 375 ? -13.920 8.590 -0.890 1.00 97.56 375 TYR A N 1
ATOM 2879 C CA . TYR A 1 375 ? -13.596 8.687 0.534 1.00 97.56 375 TYR A CA 1
ATOM 2880 C C . TYR A 1 375 ? -14.371 9.818 1.228 1.00 97.56 375 TYR A C 1
ATOM 2882 O O . TYR A 1 375 ? -14.919 9.625 2.310 1.00 97.56 375 TYR A O 1
ATOM 2890 N N . GLN A 1 376 ? -14.433 11.010 0.623 1.00 95.56 376 GLN A N 1
ATOM 2891 C CA . GLN A 1 376 ? -15.134 12.155 1.219 1.00 95.56 376 GLN A CA 1
ATOM 2892 C C . GLN A 1 376 ? -16.657 11.978 1.235 1.00 95.56 376 GLN A C 1
ATOM 2894 O O . GLN A 1 376 ? -17.330 12.522 2.108 1.00 95.56 376 GLN A O 1
ATOM 2899 N N . GLU A 1 377 ? -17.229 11.290 0.250 1.00 95.81 377 GLU A N 1
ATOM 2900 C CA . GLU A 1 377 ? -18.652 10.928 0.223 1.00 95.81 377 GLU A CA 1
ATOM 2901 C C . GLU A 1 377 ? -18.975 9.914 1.324 1.00 95.81 377 GLU A C 1
ATOM 2903 O O . GLU A 1 377 ? -19.887 10.151 2.118 1.00 95.81 377 GLU A O 1
ATOM 2908 N N . GLU A 1 378 ? -18.167 8.860 1.452 1.00 95.62 378 GLU A N 1
ATOM 2909 C CA . GLU A 1 378 ? -18.312 7.838 2.491 1.00 95.62 378 GLU A CA 1
ATOM 2910 C C . GLU A 1 378 ? -18.168 8.449 3.895 1.00 95.62 378 GLU A C 1
ATOM 2912 O O . GLU A 1 378 ? -19.040 8.263 4.746 1.00 95.62 378 GLU A O 1
ATOM 2917 N N . ALA A 1 379 ? -17.154 9.294 4.118 1.00 93.62 379 ALA A N 1
ATOM 2918 C CA . ALA A 1 379 ? -16.934 9.957 5.405 1.00 93.62 379 ALA A CA 1
ATOM 2919 C C . ALA A 1 379 ? -18.100 10.880 5.799 1.00 93.62 379 ALA A C 1
ATOM 2921 O O . ALA A 1 379 ? -18.494 10.918 6.965 1.00 93.62 379 ALA A O 1
ATOM 2922 N N . ARG A 1 380 ? -18.698 11.595 4.833 1.00 92.50 380 ARG A N 1
ATOM 2923 C CA . ARG A 1 380 ? -19.894 12.425 5.067 1.00 92.50 380 ARG A CA 1
ATOM 2924 C C . ARG A 1 380 ? -21.127 11.580 5.379 1.00 92.50 380 ARG A C 1
ATOM 2926 O O . ARG A 1 380 ? -21.890 11.936 6.275 1.00 92.50 380 ARG A O 1
ATOM 2933 N N . SER A 1 381 ? -21.311 10.462 4.676 1.00 92.56 381 SER A N 1
ATOM 2934 C CA . SER A 1 381 ? -22.443 9.561 4.921 1.00 92.56 381 SER A CA 1
ATOM 2935 C C . SER A 1 381 ? -22.404 8.952 6.327 1.00 92.56 381 SER A C 1
ATOM 2937 O O . SER A 1 381 ? -23.429 8.877 6.994 1.00 92.56 381 SER A O 1
ATOM 2939 N N . LEU A 1 382 ? -21.209 8.620 6.825 1.00 86.62 382 LEU A N 1
ATOM 2940 C CA . LEU A 1 382 ? -21.021 8.045 8.158 1.00 86.62 382 LEU A CA 1
ATOM 2941 C C . LEU A 1 382 ? -20.984 9.107 9.268 1.00 86.62 382 LEU A C 1
ATOM 2943 O O . LEU A 1 382 ? -21.318 8.809 10.410 1.00 86.62 382 LEU A O 1
ATOM 2947 N N . GLY A 1 383 ? -20.616 10.352 8.949 1.00 74.56 383 GLY A N 1
ATOM 2948 C CA . GLY A 1 383 ? -20.601 11.464 9.905 1.00 74.56 383 GLY A CA 1
ATOM 2949 C C . GLY A 1 383 ? -21.970 12.101 10.179 1.00 74.56 383 GLY A C 1
ATOM 2950 O O . GLY A 1 383 ? -22.120 12.810 11.168 1.00 74.56 383 GLY A O 1
ATOM 2951 N N . THR A 1 384 ? -22.971 11.866 9.326 1.00 61.41 384 THR A N 1
ATOM 2952 C CA . THR A 1 384 ? -24.324 12.445 9.464 1.00 61.41 384 THR A CA 1
ATOM 2953 C C . THR A 1 384 ? -25.278 11.598 10.318 1.00 61.41 384 THR A C 1
ATOM 2955 O O . THR A 1 384 ? -26.375 12.053 10.624 1.00 61.41 384 THR A O 1
ATOM 2958 N N . GLY A 1 385 ? -24.861 10.403 10.756 1.00 51.31 385 GLY A N 1
ATOM 2959 C CA . GLY A 1 385 ? -25.670 9.476 11.563 1.00 51.31 385 GLY A CA 1
ATOM 2960 C C . GLY A 1 385 ? -25.523 9.599 13.087 1.00 51.31 385 GLY A C 1
ATOM 2961 O O . GLY A 1 385 ? -26.037 8.747 13.805 1.00 51.31 385 GLY A O 1
ATOM 2962 N N . SER A 1 386 ? -24.807 10.607 13.591 1.00 41.94 386 SER A N 1
ATOM 2963 C CA . SER A 1 386 ? -24.486 10.771 15.023 1.00 41.94 386 SER A CA 1
ATOM 2964 C C . SER A 1 386 ? -24.898 12.134 15.603 1.00 41.94 386 SER A C 1
ATOM 2966 O O . SER A 1 386 ? -24.237 12.631 16.515 1.00 41.94 386 SER A O 1
ATOM 2968 N N . GLY A 1 387 ? -25.945 12.749 15.041 1.00 33.34 387 GLY A N 1
ATOM 2969 C CA . GLY A 1 387 ? -26.530 14.017 15.501 1.00 33.34 387 GLY A CA 1
ATOM 2970 C C . GLY A 1 387 ? -27.731 13.828 16.414 1.00 33.34 387 GLY A C 1
ATOM 2971 O O . GLY A 1 387 ? -28.555 12.942 16.096 1.00 33.34 387 GLY A O 1
#

InterPro domains:
  IPR003679 Aminoglycoside N(3)-acetyltransferase-like [PF02522] (141-283)
  IPR028345 Aminoglycoside 3-N-acetyltransferase-like [SSF110710] (139-299)

pLDDT: mean 77.13, std 29.4, range [21.19, 98.62]

Sequence (387 aa):
MTSYHFRVSSRVSEARRGISRSLLRPSGPCRHVNLSPLPCAPSAFPWPTGPVMMRVGRPRAGAEARADTVMSPCERGRESRVMQESTPTGGETGADDPVRALAARLRPLLRAPGTLYWVSVDFMTLLRETGWPPREADALADRLLHALLAEAGPDGTVLVSAFNFTFPRTGVFDARTTPVQTGAFGSMLLQRYPAQRTMNPFYSFLAFGARAPEVLANRFPHSTGPDSILEWVVDQDTRLIAIGHHYVKALSTVHQAETVAGVPYRYIKTFQGRLIGPEETREGAFTFLVRDLDTCDFSSVTLAGDAHMRAAGLVDVLAVPGRRGPLLVHGLSLAAAHDVMVRDLRSDQPRVVDYLGPNRPDPGVITSRVADRLYQEEARSLGTGSG

Organism: NCBI:txid140058

Radius of gyration: 26.26 Å; chains: 1; bounding box: 77×68×73 Å

Foldseek 3Di:
DDDDDDDDDDDDDDDDDDDDDDDDDDDDDDDDDDDDDDDDDDDDDDDDDDDDDDDDDDDDDDDDDDDDDDDDDDDDDDDDDPDDDDDPDDDDPDPPPLLLVVLLLCLVQLDDPQQAEEEAEPLVLVCQFSVPDPVCSLVSLVSNVVSNQVSNDQSHKYKYWQFDDCCLPPLEAEQQPHHRPRHDSSRSCSPVCVQQWAQDHGGIIRMDHDCSVVRNPQNQQAPQEPSHPLVVCLVSQHKYKYWQFFSQSVLPNLSNLCRLLVPPFKDKDWGWHWYHHPVDIDTDIGIDIGGPQQFFPDKTFFPVLVVVCVVVVQKDWDFPRGDVFTTIMIIGGSNVSSVLSNVQSNDPHRLGMDGDHDPDPDSRGCDRVNRRVVSVVVRVVVRVPPD

Secondary structure (DSSP, 8-state):
----PPPPPP----------------------------------------------PPPPP-------------------------PPPPP---TT-HHHHHHHHTTTTS-STTSEEEEEE-HHHHHHHH---GGGHHHHHHHHHHHHHHHH-TT-EEEEE-----HHHHSEEETTTSPP-S-HHHHHHHHH-TTSB-S-SSS-EEEEETTHHHHHH----BSSSTTBHHHHHHHTTPEEEEESS-GGGT-TTHHHHHHHHT-TTEEEEEEEEEEE-SS-EEEEEEEEEEE-TTT-SEEEEBHHHHHHHHHTT-EEEEEEE-SSSEEEEEEEEHHHHHHHHHHHHTSSS--SEEEE-TTS----B--HHHHHHHHHHHHHHHHTT--